Protein AF-W7TVS1-F1 (afdb_monomer_lite)

pLDDT: mean 74.64, std 21.76, range [22.86, 97.06]

Organism: NCBI:txid72520

InterPro domains:
  IPR002123 Phospholipid/glycerol acyltransferase [PF01553] (220-334)
  IPR002123 Phospholipid/glycerol acyltransferase [SM00563] (223-337)

Radius of gyration: 30.31 Å; chains: 1; bounding box: 65×102×101 Å

Secondary structure (DSSP, 8-state):
-------------------------------------------------------HHHHHHHHHHHHHHHHHHHHSS---HHHHHHHHHHHHHHHHHHHT---TTSTHHHHHHHHHHHHHHHHHTPPPP-----HHHHHHHHHHHHHHHHHHHHHHHHHHHHHHHHHHHTHHHHHHHHHHTT-S-TTHHHHHHHHHHHHHHHHHHTEEEEEES--TT---SSEEEEE----SHHHHHHHHHSSS-EEEEEEGGGGGSTTHHHHHHHTTPEEE-SS-HHHHHHHHHHHHHHHHTT-EEEE-TTSS--SSSS-PPPPSHHHHHHHHHTPEEEEEEEESHHHHS-TT-SSPPPEEEEEEEPPPB-GGGS-HHHHH-HHHHHHHHHHHHHHHHHHHHHHHHT--TT-PPTTPPPPHHHHHHHHHHHHHHHHHHHHHHHHHHHHHHHTT--HHHHHHHHHHHHHHHHHHHHHHHHS--TT-

Foldseek 3Di:
DDDDDDDDDDDDYDDDDDDDDDDDDDDDDDDDDDDDDDDDDDDDDDDPPPPPDDPPVVLVVLVVVLVVVLVVLVVDADDDLLVSCVLVLLSVVLVVVVVVDDPPPDPCVVVSVVSVVVSVVVSVPDDHDDPPDDPVVVVVQVVLQVLLVVLLVVVLQCCLVVCLVCLVPVQQVVLVVCVVVVNPASRVVLLVLLQCNLVLSCLSQQEAEDEAPADPQADWALEEEEEAAAFPSPSSCCSNPHPGQEEEEDALVLLLDFSSVSSNVSSRYQHADPPDPVRNLLSLVLLLVCSLVTHYYYYYQQNDHDQSSDRDQGDLSSLVSCLSSQHWYKYKYKFQRNVQGGPPDPGGDNFYMYMYIDDIHHLVNDDPVLSVDSVSVSVVSSVVRSVVVVVLSVVLVVPDPPDGHRNHDDDPVSVVSNVVSSVVSVVVVVVVVVVVVVVCVVVVHDPVNVVVVSVVVRVVVSVVSSCCRVVDDSPD

Structure (mmCIF, N/CA/C/O backbone):
data_AF-W7TVS1-F1
#
_entry.id   AF-W7TVS1-F1
#
loop_
_atom_site.group_PDB
_atom_site.id
_atom_site.type_symbol
_atom_site.label_atom_id
_atom_site.label_alt_id
_atom_site.label_comp_id
_atom_site.label_asym_id
_atom_site.label_entity_id
_atom_site.label_seq_id
_atom_site.pdbx_PDB_ins_code
_atom_site.Cartn_x
_atom_site.Cartn_y
_atom_site.Cartn_z
_atom_site.occupancy
_atom_site.B_iso_or_equiv
_atom_site.auth_seq_id
_atom_site.auth_comp_id
_atom_site.auth_asym_id
_atom_site.auth_atom_id
_atom_site.pdbx_PDB_model_num
ATOM 1 N N . MET A 1 1 ? -12.838 -63.038 9.984 1.00 36.62 1 MET A N 1
ATOM 2 C CA . MET A 1 1 ? -13.510 -64.252 9.475 1.00 36.62 1 MET A CA 1
ATOM 3 C C . MET A 1 1 ? -13.460 -64.218 7.962 1.00 36.62 1 MET A C 1
ATOM 5 O O . MET A 1 1 ? -13.881 -63.237 7.369 1.00 36.62 1 MET A O 1
ATOM 9 N N . ALA A 1 2 ? -12.831 -65.230 7.378 1.00 35.88 2 ALA A N 1
ATOM 10 C CA . ALA A 1 2 ? -12.591 -65.364 5.951 1.00 35.88 2 ALA A CA 1
ATOM 11 C C . ALA A 1 2 ? -13.837 -65.873 5.210 1.00 35.88 2 ALA A C 1
ATOM 13 O O . ALA A 1 2 ? -14.502 -66.776 5.714 1.00 35.88 2 ALA A O 1
ATOM 14 N N . LYS A 1 3 ? -14.065 -65.397 3.981 1.00 35.19 3 LYS A N 1
ATOM 15 C CA . LYS A 1 3 ? -14.283 -66.285 2.830 1.00 35.19 3 LYS A CA 1
ATOM 16 C C . LYS A 1 3 ? -14.069 -65.541 1.509 1.00 35.19 3 LYS A C 1
ATOM 18 O O . LYS A 1 3 ? -14.410 -64.375 1.367 1.00 35.19 3 LYS A O 1
ATOM 23 N N . LYS A 1 4 ? -13.442 -66.272 0.596 1.00 35.66 4 LYS A N 1
ATOM 24 C CA . LYS A 1 4 ? -12.937 -65.950 -0.739 1.00 35.66 4 LYS A CA 1
ATOM 25 C C . LYS A 1 4 ? -13.633 -66.922 -1.702 1.00 35.66 4 LYS A C 1
ATOM 27 O O . LYS A 1 4 ? -13.814 -68.066 -1.289 1.00 35.66 4 LYS A O 1
ATOM 32 N N . GLN A 1 5 ? -13.977 -66.479 -2.913 1.00 33.25 5 GLN A N 1
ATOM 33 C CA . GLN A 1 5 ? -13.997 -67.220 -4.199 1.00 33.25 5 GLN A CA 1
ATOM 34 C C . GLN A 1 5 ? -14.548 -66.255 -5.273 1.00 33.25 5 GLN A C 1
ATOM 36 O O . GLN A 1 5 ? -15.595 -65.658 -5.039 1.00 33.25 5 GLN A O 1
ATOM 41 N N . GLU A 1 6 ? -13.723 -65.799 -6.232 1.00 36.50 6 GLU A N 1
ATOM 42 C CA . GLU A 1 6 ? -13.447 -66.412 -7.567 1.00 36.50 6 GLU A CA 1
ATOM 43 C C . GLU A 1 6 ? -14.678 -66.352 -8.484 1.00 36.50 6 GLU A C 1
ATOM 45 O O . GLU A 1 6 ? -15.783 -66.614 -8.033 1.00 36.50 6 GLU A O 1
ATOM 50 N N . ASP A 1 7 ? -14.629 -66.091 -9.786 1.00 34.00 7 ASP A N 1
ATOM 51 C CA . ASP A 1 7 ? -13.638 -65.649 -10.774 1.00 34.00 7 ASP A CA 1
ATOM 52 C C . ASP A 1 7 ? -14.472 -65.489 -12.065 1.00 34.00 7 ASP A C 1
ATOM 54 O O . ASP A 1 7 ? -15.364 -66.306 -12.293 1.00 34.00 7 ASP A O 1
ATOM 58 N N . ALA A 1 8 ? -14.197 -64.504 -12.926 1.00 29.00 8 ALA A N 1
ATOM 59 C CA . ALA A 1 8 ? -14.494 -64.599 -14.365 1.00 29.00 8 ALA A CA 1
ATOM 60 C C . ALA A 1 8 ? -13.843 -63.442 -15.140 1.00 29.00 8 ALA A C 1
ATOM 62 O O . ALA A 1 8 ? -14.320 -62.308 -15.140 1.00 29.00 8 ALA A O 1
ATOM 63 N N . ARG A 1 9 ? -12.743 -63.769 -15.824 1.00 30.59 9 ARG A N 1
ATOM 64 C CA . ARG A 1 9 ? -12.206 -63.056 -16.990 1.00 30.59 9 ARG A CA 1
ATOM 65 C C . ARG A 1 9 ? -13.072 -63.347 -18.219 1.00 30.59 9 ARG A C 1
ATOM 67 O O . ARG A 1 9 ? -13.420 -64.505 -18.423 1.00 30.59 9 ARG A O 1
ATOM 74 N N . SER A 1 10 ? -13.235 -62.363 -19.102 1.00 29.56 10 SER A N 1
ATOM 75 C CA . SER A 1 10 ? -13.076 -62.563 -20.553 1.00 29.56 10 SER A CA 1
ATOM 76 C C . SER A 1 10 ? -13.039 -61.216 -21.278 1.00 29.56 10 SER A C 1
ATOM 78 O O . SER A 1 10 ? -14.022 -60.476 -21.276 1.00 29.56 10 SER A O 1
ATOM 80 N N . ASP A 1 11 ? -11.891 -60.940 -21.889 1.00 30.42 11 ASP A N 1
ATOM 81 C CA . ASP A 1 11 ? -11.647 -59.888 -22.872 1.00 30.42 11 ASP A CA 1
ATOM 82 C C . ASP A 1 11 ? -12.430 -60.126 -24.174 1.00 30.42 11 ASP A C 1
ATOM 84 O O . ASP A 1 11 ? -12.617 -61.270 -24.593 1.00 30.42 11 ASP A O 1
ATOM 88 N N . ALA A 1 12 ? -12.816 -59.039 -24.849 1.00 32.38 12 ALA A N 1
ATOM 89 C CA . ALA A 1 12 ? -13.139 -58.995 -26.278 1.00 32.38 12 ALA A CA 1
ATOM 90 C C . ALA A 1 12 ? -13.058 -57.532 -26.798 1.00 32.38 12 ALA A C 1
ATOM 92 O O . ALA A 1 12 ? -13.138 -56.607 -25.989 1.00 32.38 12 ALA A O 1
ATOM 93 N N . PRO A 1 13 ? -12.850 -57.308 -28.112 1.00 40.62 13 PRO A N 1
ATOM 94 C CA . PRO A 1 13 ? -11.817 -56.400 -28.630 1.00 40.62 13 PRO A CA 1
ATOM 95 C C . PRO A 1 13 ? -12.343 -55.270 -29.550 1.00 40.62 13 PRO A C 1
ATOM 97 O O . PRO A 1 13 ? -13.545 -55.174 -29.760 1.00 40.62 13 PRO A O 1
ATOM 100 N N . GLY A 1 14 ? -11.393 -54.450 -30.052 1.00 24.77 14 GLY A N 1
ATOM 101 C CA . GLY A 1 14 ? -11.225 -53.860 -31.409 1.00 24.77 14 GLY A CA 1
ATOM 102 C C . GLY A 1 14 ? -12.437 -53.472 -32.277 1.00 24.77 14 GLY A C 1
ATOM 103 O O . GLY A 1 14 ? -13.494 -54.064 -32.211 1.00 24.77 14 GLY A O 1
ATOM 104 N N . GLU A 1 15 ? -12.370 -52.572 -33.250 1.00 27.55 15 GLU A N 1
ATOM 105 C CA . GLU A 1 15 ? -11.350 -51.698 -33.830 1.00 27.55 15 GLU A CA 1
ATOM 106 C C . GLU A 1 15 ? -12.089 -50.917 -34.958 1.00 27.55 15 GLU A C 1
ATOM 108 O O . GLU A 1 15 ? -13.252 -51.200 -35.246 1.00 27.55 15 GLU A O 1
ATOM 113 N N . THR A 1 16 ? -11.385 -50.021 -35.658 1.00 27.50 16 THR A N 1
ATOM 114 C CA . THR A 1 16 ? -11.697 -49.427 -36.986 1.00 27.50 16 THR A CA 1
ATOM 115 C C . THR A 1 16 ? -12.636 -48.208 -36.994 1.00 27.50 16 THR A C 1
ATOM 117 O O . THR A 1 16 ? -13.800 -48.281 -36.629 1.00 27.50 16 THR A O 1
ATOM 120 N N . SER A 1 17 ? -12.137 -46.979 -37.177 1.00 28.50 17 SER A N 1
ATOM 121 C CA . SER A 1 17 ? -11.435 -46.356 -38.321 1.00 28.50 17 SER A CA 1
ATOM 122 C C . SER A 1 17 ? -12.382 -45.920 -39.429 1.00 28.50 17 SER A C 1
ATOM 124 O O . SER A 1 17 ? -13.002 -46.767 -40.060 1.00 28.50 17 SER A O 1
ATOM 126 N N . ASP A 1 18 ? -12.358 -44.627 -39.758 1.00 27.42 18 ASP A N 1
ATOM 127 C CA . ASP A 1 18 ? -12.597 -44.223 -41.136 1.00 27.42 18 ASP A CA 1
ATOM 128 C C . ASP A 1 18 ? -11.718 -43.028 -41.539 1.00 27.42 18 ASP A C 1
ATOM 130 O O . ASP A 1 18 ? -11.588 -42.033 -40.821 1.00 27.42 18 ASP A O 1
ATOM 134 N N . LYS A 1 19 ? -11.056 -43.199 -42.683 1.00 30.02 19 LYS A N 1
ATOM 135 C CA . LYS A 1 19 ? -10.168 -42.279 -43.403 1.00 30.02 19 LYS A CA 1
ATOM 136 C C . LYS A 1 19 ? -10.571 -42.377 -44.871 1.00 30.02 19 LYS A C 1
ATOM 138 O O . LYS A 1 19 ? -10.600 -43.480 -45.402 1.00 30.02 19 LYS A O 1
ATOM 143 N N . SER A 1 20 ? -10.739 -41.245 -45.545 1.00 28.53 20 SER A N 1
ATOM 144 C CA . SER A 1 20 ? -10.635 -41.063 -47.012 1.00 28.53 20 SER A CA 1
ATOM 145 C C . SER A 1 20 ? -11.012 -39.601 -47.328 1.00 28.53 20 SER A C 1
ATOM 147 O O . SER A 1 20 ? -11.808 -39.030 -46.595 1.00 28.53 20 SER A O 1
ATOM 149 N N . ASN A 1 21 ? -10.514 -38.848 -48.317 1.00 26.67 21 ASN A N 1
ATOM 150 C CA . ASN A 1 21 ? -9.591 -38.985 -49.458 1.00 26.67 21 ASN A CA 1
ATOM 151 C C . ASN A 1 21 ? -9.141 -37.535 -49.821 1.00 26.67 21 ASN A C 1
ATOM 153 O O . ASN A 1 21 ? -9.928 -36.608 -49.662 1.00 26.67 21 ASN A O 1
ATOM 157 N N . LEU A 1 22 ? -7.861 -37.224 -50.074 1.00 28.17 22 LEU A N 1
ATOM 158 C CA . LEU A 1 22 ? -7.157 -37.185 -51.378 1.00 28.17 22 LEU A CA 1
ATOM 159 C C . LEU A 1 22 ? -7.836 -36.372 -52.505 1.00 28.17 22 LEU A C 1
ATOM 161 O O . LEU A 1 22 ? -8.844 -36.814 -53.045 1.00 28.17 22 LEU A O 1
ATOM 165 N N . SER A 1 23 ? -7.203 -35.270 -52.951 1.00 29.52 23 SER A N 1
ATOM 166 C CA . SER A 1 23 ? -6.552 -35.208 -54.281 1.00 29.52 23 SER A CA 1
ATOM 167 C C . SER A 1 23 ? -5.795 -33.886 -54.574 1.00 29.52 23 SER A C 1
ATOM 169 O O . SER A 1 23 ? -6.028 -32.891 -53.887 1.00 29.52 23 SER A O 1
ATOM 171 N N . PRO A 1 24 ? -4.864 -33.891 -55.557 1.00 39.03 24 PRO A N 1
ATOM 172 C CA . PRO A 1 24 ? -3.785 -32.916 -55.767 1.00 39.03 24 PRO A CA 1
ATOM 173 C C . PRO A 1 24 ? -4.060 -31.951 -56.937 1.00 39.03 24 PRO A C 1
ATOM 175 O O . PRO A 1 24 ? -4.964 -32.203 -57.723 1.00 39.03 24 PRO A O 1
ATOM 178 N N . ASN A 1 25 ? -3.253 -30.891 -57.093 1.00 27.84 25 ASN A N 1
ATOM 179 C CA . ASN A 1 25 ? -2.918 -30.302 -58.403 1.00 27.84 25 ASN A CA 1
ATOM 180 C C . ASN A 1 25 ? -1.815 -29.232 -58.289 1.00 27.84 25 ASN A C 1
ATOM 182 O O . ASN A 1 25 ? -1.962 -28.236 -57.586 1.00 27.84 25 ASN A O 1
ATOM 186 N N . GLY A 1 26 ? -0.744 -29.427 -59.055 1.00 24.00 26 GLY A N 1
ATOM 187 C CA . GLY A 1 26 ? 0.089 -28.376 -59.646 1.00 24.00 26 GLY A CA 1
ATOM 188 C C . GLY A 1 26 ? 0.269 -28.709 -61.135 1.00 24.00 26 GLY A C 1
ATOM 189 O O . GLY A 1 26 ? 0.029 -29.859 -61.513 1.00 24.00 26 GLY A O 1
ATOM 190 N N . PRO A 1 27 ? 0.641 -27.738 -61.991 1.00 35.34 27 PRO A N 1
ATOM 191 C CA . PRO A 1 27 ? 1.832 -27.981 -62.820 1.00 35.34 27 PRO A CA 1
ATOM 192 C C . PRO A 1 27 ? 2.704 -26.738 -63.151 1.00 35.34 27 PRO A C 1
ATOM 194 O O . PRO A 1 27 ? 2.202 -25.633 -63.320 1.00 35.34 27 PRO A O 1
ATOM 197 N N . SER A 1 28 ? 4.020 -27.004 -63.257 1.00 24.95 28 SER A N 1
ATOM 198 C CA . SER A 1 28 ? 5.054 -26.534 -64.223 1.00 24.95 28 SER A CA 1
ATOM 199 C C . SER A 1 28 ? 5.190 -25.054 -64.651 1.00 24.95 28 SER A C 1
ATOM 201 O O . SER A 1 28 ? 4.273 -24.526 -65.265 1.00 24.95 28 SER A O 1
ATOM 203 N N . SER A 1 29 ? 6.394 -24.455 -64.516 1.00 27.81 29 SER A N 1
ATOM 204 C CA . SER A 1 29 ? 7.462 -24.367 -65.559 1.00 27.81 29 SER A CA 1
ATOM 205 C C . SER A 1 29 ? 8.490 -23.227 -65.302 1.00 27.81 29 SER A C 1
ATOM 207 O O . SER A 1 29 ? 8.097 -22.088 -65.075 1.00 27.81 29 SER A O 1
ATOM 209 N N . ASP A 1 30 ? 9.782 -23.581 -65.377 1.00 23.66 30 ASP A N 1
ATOM 210 C CA . ASP A 1 30 ? 11.070 -22.821 -65.370 1.00 23.66 30 ASP A CA 1
ATOM 211 C C . ASP A 1 30 ? 11.184 -21.632 -66.375 1.00 23.66 30 ASP A C 1
ATOM 213 O O . ASP A 1 30 ? 10.273 -21.481 -67.190 1.00 23.66 30 ASP A O 1
ATOM 217 N N . PRO A 1 31 ? 12.328 -20.902 -66.539 1.00 34.19 31 PRO A N 1
ATOM 218 C CA . PRO A 1 31 ? 13.476 -20.592 -65.655 1.00 34.19 31 PRO A CA 1
ATOM 219 C C . PRO A 1 31 ? 13.938 -19.098 -65.724 1.00 34.19 31 PRO A C 1
ATOM 221 O O . PRO A 1 31 ? 13.745 -18.409 -66.724 1.00 34.19 31 PRO A O 1
ATOM 224 N N . SER A 1 32 ? 14.709 -18.607 -64.743 1.00 24.02 32 SER A N 1
ATOM 225 C CA . SER A 1 32 ? 15.757 -17.600 -65.029 1.00 24.02 32 SER A CA 1
ATOM 226 C C . SER A 1 32 ? 16.897 -17.678 -64.014 1.00 24.02 32 SER A C 1
ATOM 228 O O . SER A 1 32 ? 16.845 -17.099 -62.928 1.00 24.02 32 SER A O 1
ATOM 230 N N . ALA A 1 33 ? 17.943 -18.402 -64.398 1.00 23.30 33 ALA A N 1
ATOM 231 C CA . ALA A 1 33 ? 19.245 -18.357 -63.762 1.00 23.30 33 ALA A CA 1
ATOM 232 C C . ALA A 1 33 ? 19.937 -17.019 -64.074 1.00 23.30 33 ALA A C 1
ATOM 234 O O . ALA A 1 33 ? 19.999 -16.592 -65.229 1.00 23.30 33 ALA A O 1
ATOM 235 N N . ARG A 1 34 ? 20.516 -16.387 -63.052 1.00 25.22 34 ARG A N 1
ATOM 236 C CA . ARG A 1 34 ? 21.688 -15.526 -63.220 1.00 25.22 34 ARG A CA 1
ATOM 237 C C . ARG A 1 34 ? 22.688 -15.866 -62.129 1.00 25.22 34 ARG A C 1
ATOM 239 O O . ARG A 1 34 ? 22.409 -15.748 -60.941 1.00 25.22 34 ARG A O 1
ATOM 246 N N . GLU A 1 35 ? 23.815 -16.367 -62.604 1.00 23.55 35 GLU A N 1
ATOM 247 C CA . GLU A 1 35 ? 25.015 -16.734 -61.876 1.00 23.55 35 GLU A CA 1
ATOM 248 C C . GLU A 1 35 ? 25.604 -15.532 -61.133 1.00 23.55 35 GLU A C 1
ATOM 250 O O . GLU A 1 35 ? 25.695 -14.445 -61.700 1.00 23.55 35 GLU A O 1
ATOM 255 N N . THR A 1 36 ? 26.115 -15.771 -59.927 1.00 24.66 36 THR A N 1
ATOM 256 C CA . THR A 1 36 ? 27.395 -15.201 -59.488 1.00 24.66 36 THR A CA 1
ATOM 257 C C . THR A 1 36 ? 28.003 -16.054 -58.370 1.00 24.66 36 THR A C 1
ATOM 259 O O . THR A 1 36 ? 27.613 -16.003 -57.209 1.00 24.66 36 THR A O 1
ATOM 262 N N . SER A 1 37 ? 28.956 -16.894 -58.783 1.00 22.86 37 SER A N 1
ATOM 263 C CA . SER A 1 37 ? 30.199 -17.253 -58.083 1.00 22.86 37 SER A CA 1
ATOM 264 C C . SER A 1 37 ? 30.209 -17.198 -56.545 1.00 22.86 37 SER A C 1
ATOM 266 O O . SER A 1 37 ? 30.518 -16.168 -55.946 1.00 22.86 37 SER A O 1
ATOM 268 N N . THR A 1 38 ? 30.028 -18.350 -55.902 1.00 23.20 38 THR A N 1
ATOM 269 C CA . THR A 1 38 ? 30.511 -18.592 -54.535 1.00 23.20 38 THR A CA 1
ATOM 270 C C . THR A 1 38 ? 31.911 -19.198 -54.611 1.00 23.20 38 THR A C 1
ATOM 272 O O . THR A 1 38 ? 32.080 -20.382 -54.889 1.00 23.20 38 THR A O 1
ATOM 275 N N . GLN A 1 39 ? 32.935 -18.369 -54.391 1.00 24.86 39 GLN A N 1
ATOM 276 C CA . GLN A 1 39 ? 34.266 -18.858 -54.042 1.00 24.86 39 GLN A CA 1
ATOM 277 C C . GLN A 1 39 ? 34.299 -19.203 -52.552 1.00 24.86 39 GLN A C 1
ATOM 279 O O . GLN A 1 39 ? 33.936 -18.410 -51.686 1.00 24.86 39 GLN A O 1
ATOM 284 N N . SER A 1 40 ? 34.737 -20.428 -52.301 1.00 23.55 40 SER A N 1
ATOM 285 C CA . SER A 1 40 ? 35.073 -21.028 -51.019 1.00 23.55 40 SER A CA 1
ATOM 286 C C . SER A 1 40 ? 36.054 -20.187 -50.201 1.00 23.55 40 SER A C 1
ATOM 288 O O . SER A 1 40 ? 37.138 -19.873 -50.689 1.00 23.55 40 SER A O 1
ATOM 290 N N . LEU A 1 41 ? 35.741 -19.956 -48.925 1.00 23.66 41 LEU A N 1
ATOM 291 C CA . LEU A 1 41 ? 36.746 -19.727 -47.889 1.00 23.66 41 LEU A CA 1
ATOM 292 C C . LEU A 1 41 ? 36.282 -20.365 -46.576 1.00 23.66 41 LEU A C 1
ATOM 294 O O . LEU A 1 41 ? 35.285 -19.982 -45.969 1.00 23.66 41 LEU A O 1
ATOM 298 N N . SER A 1 42 ? 37.022 -21.403 -46.204 1.00 23.95 42 SER A N 1
ATOM 299 C CA . SER A 1 42 ? 37.033 -22.101 -44.925 1.00 23.95 42 SER A CA 1
ATOM 300 C C . SER A 1 42 ? 37.154 -21.124 -43.755 1.00 23.95 42 SER A C 1
ATOM 302 O O . SER A 1 42 ? 38.134 -20.384 -43.676 1.00 23.95 42 SER A O 1
ATOM 304 N N . VAL A 1 43 ? 36.189 -21.146 -42.833 1.00 25.98 43 VAL A N 1
ATOM 305 C CA . VAL A 1 43 ? 36.282 -20.413 -41.565 1.00 25.98 43 VAL A CA 1
ATOM 306 C C . VAL A 1 43 ? 36.869 -21.339 -40.509 1.00 25.98 43 VAL A C 1
ATOM 308 O O . VAL A 1 43 ? 36.231 -22.296 -40.071 1.00 25.98 43 VAL A O 1
ATOM 311 N N . ASP A 1 44 ? 38.104 -21.020 -40.138 1.00 23.05 44 ASP A N 1
ATOM 312 C CA . ASP A 1 44 ? 38.826 -21.535 -38.983 1.00 23.05 44 ASP A CA 1
ATOM 313 C C . ASP A 1 44 ? 38.008 -21.374 -37.696 1.00 23.05 44 ASP A C 1
ATOM 315 O O . ASP A 1 44 ? 37.548 -20.289 -37.333 1.00 23.05 44 ASP A O 1
ATOM 319 N N . THR A 1 45 ? 37.876 -22.470 -36.957 1.00 30.27 45 THR A N 1
ATOM 320 C CA . THR A 1 45 ? 37.363 -22.491 -35.592 1.00 30.27 45 THR A CA 1
ATOM 321 C C . THR A 1 45 ? 38.431 -21.989 -34.622 1.00 30.27 45 THR A C 1
ATOM 323 O O . THR A 1 45 ? 39.236 -22.772 -34.122 1.00 30.27 45 THR A O 1
ATOM 326 N N . THR A 1 46 ? 38.399 -20.698 -34.290 1.00 24.39 46 THR A N 1
ATOM 327 C CA . THR A 1 46 ? 38.956 -20.168 -33.033 1.00 24.39 46 THR A CA 1
ATOM 328 C C . THR A 1 46 ? 37.994 -19.134 -32.429 1.00 24.39 46 THR A C 1
ATOM 330 O O . THR A 1 46 ? 37.335 -18.399 -33.165 1.00 24.39 46 THR A O 1
ATOM 333 N N . PRO A 1 47 ? 37.827 -19.090 -31.093 1.00 25.06 47 PRO A N 1
ATOM 334 C CA . PRO A 1 47 ? 36.824 -18.242 -30.461 1.00 25.06 47 PRO A CA 1
ATOM 335 C C . PRO A 1 47 ? 37.285 -16.780 -30.488 1.00 25.06 47 PRO A C 1
ATOM 337 O O . PRO A 1 47 ? 38.160 -16.384 -29.720 1.00 25.06 47 PRO A O 1
ATOM 340 N N . SER A 1 48 ? 36.681 -15.956 -31.347 1.00 24.98 48 SER A N 1
ATOM 341 C CA . SER A 1 48 ? 36.893 -14.509 -31.329 1.00 24.98 48 SER A CA 1
ATOM 342 C C . SER A 1 48 ? 36.241 -13.907 -30.082 1.00 24.98 48 SER A C 1
ATOM 344 O O . SER A 1 48 ? 35.034 -13.663 -30.012 1.00 24.98 48 SER A O 1
ATOM 346 N N . SER A 1 49 ? 37.066 -13.661 -29.071 1.00 33.66 49 SER A N 1
ATOM 347 C CA . SER A 1 49 ? 36.789 -12.754 -27.967 1.00 33.66 49 SER A CA 1
ATOM 348 C C . SER A 1 49 ? 36.612 -11.327 -28.501 1.00 33.66 49 SER A C 1
ATOM 350 O O . SER A 1 49 ? 37.574 -10.570 -28.595 1.00 33.66 49 SER A O 1
ATOM 352 N N . SER A 1 50 ? 35.391 -10.943 -28.862 1.00 30.78 50 SER A N 1
ATOM 353 C CA . SER A 1 50 ? 35.073 -9.552 -29.210 1.00 30.78 50 SER A CA 1
ATOM 354 C C . SER A 1 50 ? 33.678 -9.149 -28.736 1.00 30.78 50 SER A C 1
ATOM 356 O O . SER A 1 50 ? 32.879 -8.579 -29.470 1.00 30.78 50 SER A O 1
ATOM 358 N N . THR A 1 51 ? 33.384 -9.385 -27.459 1.00 30.80 51 THR A N 1
ATOM 359 C CA . THR A 1 51 ? 32.634 -8.378 -26.704 1.00 30.80 51 THR A CA 1
ATOM 360 C C . THR A 1 51 ? 33.632 -7.280 -26.371 1.00 3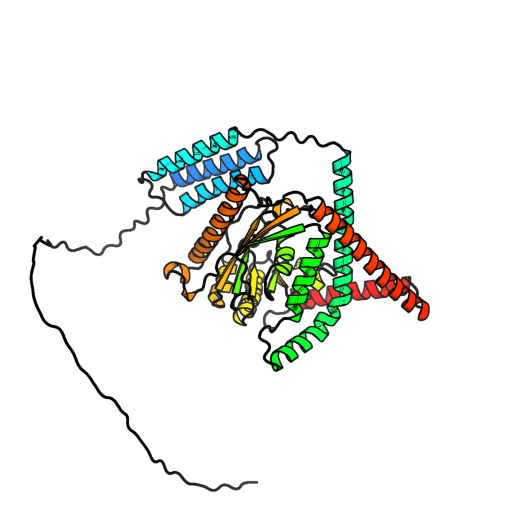0.80 51 THR A C 1
ATOM 362 O O . THR A 1 51 ? 34.361 -7.392 -25.382 1.00 30.80 51 THR A O 1
ATOM 365 N N . ALA A 1 52 ? 33.731 -6.267 -27.233 1.00 34.34 52 ALA A N 1
ATOM 366 C CA . ALA A 1 52 ? 34.472 -5.053 -26.936 1.00 34.34 52 ALA A CA 1
ATOM 367 C C . ALA A 1 52 ? 33.833 -4.410 -25.699 1.00 34.34 52 ALA A C 1
ATOM 369 O O . ALA A 1 52 ? 32.841 -3.691 -25.772 1.00 34.34 52 ALA A O 1
ATOM 370 N N . ALA A 1 53 ? 34.371 -4.740 -24.527 1.00 36.22 53 ALA A N 1
ATOM 371 C CA . ALA A 1 53 ? 34.171 -3.940 -23.342 1.00 36.22 53 ALA A CA 1
ATOM 372 C C . ALA A 1 53 ? 34.649 -2.533 -23.708 1.00 36.22 53 ALA A C 1
ATOM 374 O O . ALA A 1 53 ? 35.814 -2.373 -24.077 1.00 36.22 53 ALA A O 1
ATOM 375 N N . LEU A 1 54 ? 33.744 -1.549 -23.639 1.00 40.12 54 LEU A N 1
ATOM 376 C CA . LEU A 1 54 ? 34.068 -0.121 -23.618 1.00 40.12 54 LEU A CA 1
ATOM 377 C C . LEU A 1 54 ? 35.448 0.069 -22.993 1.00 40.12 54 LEU A C 1
ATOM 379 O O . LEU A 1 54 ? 35.679 -0.439 -21.887 1.00 40.12 54 LEU A O 1
ATOM 383 N N . SER A 1 55 ? 36.361 0.764 -23.684 1.00 42.91 55 SER A N 1
ATOM 384 C CA . SER A 1 55 ? 37.690 1.015 -23.130 1.00 42.91 55 SER A CA 1
ATOM 385 C C . SER A 1 55 ? 37.490 1.555 -21.714 1.00 42.91 55 SER A C 1
ATOM 387 O O . SER A 1 55 ? 36.770 2.533 -21.482 1.00 42.91 55 SER A O 1
ATOM 389 N N . SER A 1 56 ? 38.025 0.837 -20.724 1.00 52.41 56 SER A N 1
ATOM 390 C CA . SER A 1 56 ? 37.682 1.073 -19.316 1.00 52.41 56 SER A CA 1
ATOM 391 C C . SER A 1 56 ? 37.997 2.505 -18.851 1.00 52.41 56 SER A C 1
ATOM 393 O O . SER A 1 56 ? 37.548 2.916 -17.787 1.00 52.41 56 SER A O 1
ATOM 395 N N . SER A 1 57 ? 38.743 3.267 -19.658 1.00 46.31 57 SER A N 1
ATOM 396 C CA . SER A 1 57 ? 39.061 4.685 -19.511 1.00 46.31 57 SER A CA 1
ATOM 397 C C . SER A 1 57 ? 37.895 5.613 -19.881 1.00 46.31 57 SER A C 1
ATOM 399 O O . SER A 1 57 ? 37.529 6.461 -19.068 1.00 46.31 57 SER A O 1
ATOM 401 N N . SER A 1 58 ? 37.260 5.447 -21.049 1.00 45.72 58 SER A N 1
ATOM 402 C CA . SER A 1 58 ? 36.187 6.345 -21.514 1.00 45.72 58 SER A CA 1
ATOM 403 C C . SER A 1 58 ? 34.917 6.200 -20.676 1.00 45.72 58 SER A C 1
ATOM 405 O O . SER A 1 58 ? 34.361 7.200 -20.227 1.00 45.72 58 SER A O 1
ATOM 407 N N . ALA A 1 59 ? 34.527 4.966 -20.338 1.00 50.75 59 ALA A N 1
ATOM 408 C CA . ALA A 1 59 ? 33.403 4.710 -19.433 1.00 50.75 59 ALA A CA 1
ATOM 409 C C . ALA A 1 59 ? 33.657 5.253 -18.010 1.00 50.75 59 ALA A C 1
ATOM 411 O O . ALA A 1 59 ? 32.737 5.757 -17.365 1.00 50.75 59 ALA A O 1
ATOM 412 N N . LYS A 1 60 ? 34.909 5.214 -17.521 1.00 54.12 60 LYS A N 1
ATOM 413 C CA . LYS A 1 60 ? 35.292 5.814 -16.227 1.00 54.12 60 LYS A CA 1
ATOM 414 C C . LYS A 1 60 ? 35.273 7.341 -16.263 1.00 54.12 60 LYS A C 1
ATOM 416 O O . LYS A 1 60 ? 34.728 7.941 -15.342 1.00 54.12 60 LYS A O 1
ATOM 421 N N . LYS A 1 61 ? 35.826 7.970 -17.307 1.00 56.72 61 LYS A N 1
ATOM 422 C CA . LYS A 1 61 ? 35.780 9.434 -17.493 1.00 56.72 61 LYS A CA 1
ATOM 423 C C . LYS A 1 61 ? 34.339 9.932 -17.600 1.00 56.72 61 LYS A C 1
ATOM 425 O O . LYS A 1 61 ? 33.978 10.909 -16.952 1.00 56.72 61 LYS A O 1
ATOM 430 N N . PHE A 1 62 ? 33.506 9.215 -18.346 1.00 57.25 62 PHE A N 1
ATOM 431 C CA . PHE A 1 62 ? 32.083 9.505 -18.480 1.00 57.25 62 PHE A CA 1
ATOM 432 C C . PHE A 1 62 ? 31.321 9.344 -17.153 1.00 57.25 62 PHE A C 1
ATOM 434 O O . PHE A 1 62 ? 30.581 10.240 -16.751 1.00 57.25 62 PHE A O 1
ATOM 441 N N . SER A 1 63 ? 31.568 8.255 -16.415 1.00 55.53 63 SER A N 1
ATOM 442 C CA . SER A 1 63 ? 31.014 8.050 -15.069 1.00 55.53 63 SER A CA 1
ATOM 443 C C . SER A 1 63 ? 31.399 9.161 -14.101 1.00 55.53 63 SER A C 1
ATOM 445 O O . SER A 1 63 ? 30.555 9.598 -13.322 1.00 55.53 63 SER A O 1
ATOM 447 N N . ALA A 1 64 ? 32.654 9.611 -14.137 1.00 62.91 64 ALA A N 1
ATOM 448 C CA . ALA A 1 64 ? 33.123 10.711 -13.306 1.00 62.91 64 ALA A CA 1
ATOM 449 C C . ALA A 1 64 ? 32.398 12.018 -13.665 1.00 62.91 64 ALA A C 1
ATOM 451 O O . ALA A 1 64 ? 31.895 12.696 -12.775 1.00 62.91 64 ALA A O 1
ATOM 452 N N . ARG A 1 65 ? 32.238 12.315 -14.962 1.00 62.25 65 ARG A N 1
ATOM 453 C CA . ARG A 1 65 ? 31.578 13.538 -15.444 1.00 62.25 65 ARG A CA 1
ATOM 454 C C . ARG A 1 65 ? 30.079 13.578 -15.108 1.00 62.25 65 ARG A C 1
ATOM 456 O O . ARG A 1 65 ? 29.588 14.594 -14.629 1.00 62.25 65 ARG A O 1
ATOM 463 N N . LEU A 1 66 ? 29.354 12.464 -15.246 1.00 58.97 66 LEU A N 1
ATOM 464 C CA . LEU A 1 66 ? 27.955 12.367 -14.793 1.00 58.97 66 LEU A CA 1
ATOM 465 C C . LEU A 1 66 ? 27.815 12.467 -13.271 1.00 58.97 66 LEU A C 1
ATOM 467 O O . LEU A 1 66 ? 26.845 13.040 -12.766 1.00 58.97 66 LEU A O 1
ATOM 471 N N . GLN A 1 67 ? 28.768 11.904 -12.528 1.00 61.72 67 GLN A N 1
ATOM 472 C CA . GLN A 1 67 ? 28.789 12.014 -11.076 1.00 61.72 67 GLN A CA 1
ATOM 473 C C . GLN A 1 67 ? 29.024 13.464 -10.643 1.00 61.72 67 GLN A C 1
ATOM 475 O O . GLN A 1 67 ? 28.298 13.936 -9.768 1.00 61.72 67 GLN A O 1
ATOM 480 N N . ASP A 1 68 ? 29.920 14.184 -11.320 1.00 63.84 68 ASP A N 1
ATOM 481 C CA . ASP A 1 68 ? 30.161 15.611 -11.111 1.00 63.84 68 ASP A CA 1
ATOM 482 C C . ASP A 1 68 ? 28.909 16.440 -11.387 1.00 63.84 68 ASP A C 1
ATOM 484 O O . ASP A 1 68 ? 28.507 17.217 -10.519 1.00 63.84 68 ASP A O 1
ATOM 488 N N . ILE A 1 69 ? 28.216 16.205 -12.508 1.00 59.41 69 ILE A N 1
ATOM 489 C CA . ILE A 1 69 ? 26.939 16.867 -12.818 1.00 59.41 69 ILE A CA 1
ATOM 490 C C . ILE A 1 69 ? 25.895 16.579 -11.732 1.00 59.41 69 ILE A C 1
ATOM 492 O O . ILE A 1 69 ? 25.207 17.490 -11.269 1.00 59.41 69 ILE A O 1
ATOM 496 N N . ARG A 1 70 ? 25.811 15.335 -11.242 1.00 57.38 70 ARG A N 1
ATOM 497 C CA . ARG A 1 70 ? 24.899 14.959 -10.150 1.00 57.38 70 ARG A CA 1
ATOM 498 C C . ARG A 1 70 ? 25.198 15.740 -8.867 1.00 57.38 70 ARG A C 1
ATOM 500 O O . ARG A 1 70 ? 24.270 16.199 -8.197 1.00 57.38 70 ARG A O 1
ATOM 507 N N . THR A 1 71 ? 26.471 15.905 -8.514 1.00 61.03 71 THR A N 1
ATOM 508 C CA . THR A 1 71 ? 26.885 16.733 -7.371 1.00 61.03 71 THR A CA 1
ATOM 509 C C . THR A 1 71 ? 26.666 18.221 -7.613 1.00 61.03 71 THR A C 1
ATOM 511 O O . THR A 1 71 ? 26.219 18.911 -6.698 1.00 61.03 71 THR A O 1
ATOM 514 N N . SER A 1 72 ? 26.913 18.730 -8.816 1.00 57.25 72 SER A N 1
ATOM 515 C CA . SER A 1 72 ? 26.711 20.136 -9.167 1.00 57.25 72 SER A CA 1
ATOM 516 C C . SER A 1 72 ? 25.230 20.513 -9.151 1.00 57.25 72 SER A C 1
ATOM 518 O O . SER A 1 72 ? 24.865 21.463 -8.465 1.00 57.25 72 SER A O 1
ATOM 520 N N . ALA A 1 73 ? 24.345 19.702 -9.739 1.00 53.53 73 ALA A N 1
ATOM 521 C CA . ALA A 1 73 ? 22.889 19.874 -9.677 1.00 53.53 73 ALA A CA 1
ATOM 522 C C . ALA A 1 73 ? 22.338 19.858 -8.237 1.00 53.53 73 ALA A C 1
ATOM 524 O O . ALA A 1 73 ? 21.314 20.476 -7.941 1.00 53.53 73 ALA A O 1
ATOM 525 N N . SER A 1 74 ? 23.020 19.172 -7.311 1.00 53.72 74 SER A N 1
ATOM 526 C CA . SER A 1 74 ? 22.663 19.208 -5.888 1.00 53.72 74 SER A CA 1
ATOM 527 C C . SER A 1 74 ? 23.024 20.533 -5.196 1.00 53.72 74 SER A C 1
ATOM 529 O O . SER A 1 74 ? 22.406 20.861 -4.182 1.00 53.72 74 SER A O 1
ATOM 531 N N . LYS A 1 75 ? 23.983 21.287 -5.758 1.00 52.12 75 LYS A N 1
ATOM 532 C CA . LYS A 1 75 ? 24.495 22.580 -5.271 1.00 52.12 75 LYS A CA 1
ATOM 533 C C . LYS A 1 75 ? 23.863 23.797 -5.964 1.00 52.12 75 LYS A C 1
ATOM 535 O O . LYS A 1 75 ? 23.942 24.892 -5.411 1.00 52.12 75 LYS A O 1
ATOM 540 N N . VAL A 1 76 ? 23.246 23.633 -7.140 1.00 50.94 76 VAL A N 1
ATOM 541 C CA . VAL A 1 76 ? 22.500 24.709 -7.823 1.00 50.94 76 VAL A CA 1
ATOM 542 C C . VAL A 1 76 ? 21.326 25.174 -6.940 1.00 50.94 76 VAL A C 1
ATOM 544 O O . VAL A 1 76 ? 20.731 24.366 -6.222 1.00 50.94 76 VAL A O 1
ATOM 547 N N . GLN A 1 77 ? 21.061 26.490 -6.983 1.00 53.44 77 GLN A N 1
ATOM 548 C CA . GLN A 1 77 ? 20.015 27.300 -6.318 1.00 53.44 77 GLN A CA 1
ATOM 549 C C . GLN A 1 77 ? 18.650 26.591 -6.118 1.00 53.44 77 GLN A C 1
ATOM 551 O O . GLN A 1 77 ? 18.428 25.565 -6.749 1.00 53.44 77 GLN A O 1
ATOM 556 N N . PRO A 1 78 ? 17.700 27.063 -5.269 1.00 54.94 78 PRO A N 1
ATOM 557 C CA . PRO A 1 78 ? 16.524 26.265 -4.888 1.00 54.94 78 PRO A CA 1
ATOM 558 C C . PRO A 1 78 ? 15.613 25.911 -6.079 1.00 54.94 78 PRO A C 1
ATOM 560 O O . PRO A 1 78 ? 14.654 26.608 -6.401 1.00 54.94 78 PRO A O 1
ATOM 563 N N . LEU A 1 79 ? 15.914 24.776 -6.709 1.00 53.25 79 LEU A N 1
ATOM 564 C CA . LEU A 1 79 ? 15.094 24.087 -7.692 1.00 53.25 79 LEU A CA 1
ATOM 565 C C . LEU A 1 79 ? 14.000 23.306 -6.964 1.00 53.25 79 LEU A C 1
ATOM 567 O O . LEU A 1 79 ? 14.229 22.740 -5.886 1.00 53.25 79 LEU A O 1
ATOM 571 N N . THR A 1 80 ? 12.827 23.204 -7.583 1.00 56.50 80 THR A N 1
ATOM 572 C CA . THR A 1 80 ? 11.776 22.300 -7.103 1.00 56.50 80 THR A CA 1
ATOM 573 C C . THR A 1 80 ? 12.234 20.840 -7.201 1.00 56.50 80 THR A C 1
ATOM 575 O O . THR A 1 80 ? 13.064 20.478 -8.037 1.00 56.50 80 THR A O 1
ATOM 578 N N . ASN A 1 81 ? 11.675 19.954 -6.370 1.00 56.72 81 ASN A N 1
ATOM 579 C CA . ASN A 1 81 ? 11.979 18.518 -6.452 1.00 56.72 81 ASN A CA 1
ATOM 580 C C . ASN A 1 81 ? 11.621 17.927 -7.830 1.00 56.72 81 ASN A C 1
ATOM 582 O O . ASN A 1 81 ? 12.308 17.019 -8.294 1.00 56.72 81 ASN A O 1
ATOM 586 N N . ALA A 1 82 ? 10.593 18.467 -8.497 1.00 56.22 82 ALA A N 1
ATOM 587 C CA . ALA A 1 82 ? 10.194 18.078 -9.850 1.00 56.22 82 ALA A CA 1
ATOM 588 C C . ALA A 1 82 ? 11.253 18.425 -10.897 1.00 56.22 82 ALA A C 1
ATOM 590 O O . ALA A 1 82 ? 11.666 17.547 -11.649 1.00 56.22 82 ALA A O 1
ATOM 591 N N . GLN A 1 83 ? 11.759 19.659 -10.867 1.00 59.34 83 GLN A N 1
ATOM 592 C CA . GLN A 1 83 ? 12.881 20.089 -11.698 1.00 59.34 83 GLN A CA 1
ATOM 593 C C . GLN A 1 83 ? 14.097 19.188 -11.467 1.00 59.34 83 GLN A C 1
ATOM 595 O O . GLN A 1 83 ? 14.571 18.555 -12.403 1.00 59.34 83 GLN A O 1
ATOM 600 N N . LYS A 1 84 ? 14.528 19.012 -10.208 1.00 57.75 84 LYS A N 1
ATOM 601 C CA . LYS A 1 84 ? 15.656 18.128 -9.859 1.00 57.75 84 LYS A CA 1
ATOM 602 C C . LYS A 1 84 ? 15.495 16.719 -10.433 1.00 57.75 84 LYS A C 1
ATOM 604 O O . LYS A 1 84 ? 16.455 16.167 -10.960 1.00 57.75 84 LYS A O 1
ATOM 609 N N . ARG A 1 85 ? 14.299 16.128 -10.354 1.00 60.84 85 ARG A N 1
ATOM 610 C CA . ARG A 1 85 ? 14.038 14.804 -10.934 1.00 60.84 85 ARG A CA 1
ATOM 611 C C . ARG A 1 85 ? 14.148 14.795 -12.447 1.00 60.84 85 ARG A C 1
ATOM 613 O O . ARG A 1 85 ? 14.795 13.882 -12.932 1.00 60.84 85 ARG A O 1
ATOM 620 N N . GLY A 1 86 ? 13.586 15.776 -13.154 1.00 61.47 86 GLY A N 1
ATOM 621 C CA . GLY A 1 86 ? 13.751 15.892 -14.607 1.00 61.47 86 GLY A CA 1
ATOM 622 C C . GLY A 1 86 ? 15.228 15.903 -15.014 1.00 61.47 86 GLY A C 1
ATOM 623 O O . GLY A 1 86 ? 15.620 15.173 -15.921 1.00 61.47 86 GLY A O 1
ATOM 624 N N . PHE A 1 87 ? 16.070 16.622 -14.260 1.00 62.78 87 PHE A N 1
ATOM 625 C CA . PHE A 1 87 ? 17.517 16.636 -14.504 1.00 62.78 87 PHE A CA 1
ATOM 626 C C . PHE A 1 87 ? 18.164 15.276 -14.288 1.00 62.78 87 PHE A C 1
ATOM 628 O O . PHE A 1 87 ? 18.787 14.719 -15.186 1.00 62.78 87 PHE A O 1
ATOM 635 N N . TYR A 1 88 ? 17.994 14.700 -13.102 1.00 61.03 88 TYR A N 1
ATOM 636 C CA . TYR A 1 88 ? 18.590 13.400 -12.819 1.00 61.03 88 TYR A CA 1
ATOM 637 C C . TYR A 1 88 ? 18.028 12.275 -13.699 1.00 61.03 88 TYR A C 1
ATOM 639 O O . TYR A 1 88 ? 18.712 11.281 -13.912 1.00 61.03 88 TYR A O 1
ATOM 647 N N . PHE A 1 89 ? 16.796 12.421 -14.187 1.00 61.47 89 PHE A N 1
ATOM 648 C CA . PHE A 1 89 ? 16.160 11.494 -15.114 1.00 61.47 89 PHE A CA 1
ATOM 649 C C . PHE A 1 89 ? 16.902 11.464 -16.454 1.00 61.47 89 PHE A C 1
ATOM 651 O O . PHE A 1 89 ? 17.358 10.399 -16.859 1.00 61.47 89 PHE A O 1
ATOM 658 N N . LYS A 1 90 ? 17.130 12.633 -17.072 1.00 63.25 90 LYS A N 1
ATOM 659 C CA . LYS A 1 90 ? 17.949 12.758 -18.293 1.00 63.25 90 LYS A CA 1
ATOM 660 C C . LYS A 1 90 ? 19.378 12.236 -18.082 1.00 63.25 90 LYS A C 1
ATOM 662 O O . LYS A 1 90 ? 19.906 11.518 -18.924 1.00 63.25 90 LYS A O 1
ATOM 667 N N . ALA A 1 91 ? 19.987 12.513 -16.928 1.00 63.53 91 ALA A N 1
ATOM 668 C CA . ALA A 1 91 ? 21.318 11.994 -16.599 1.00 63.53 91 ALA A CA 1
ATOM 669 C C . ALA A 1 91 ? 21.361 10.451 -16.502 1.00 63.53 91 ALA A C 1
ATOM 671 O O . ALA A 1 91 ? 22.318 9.827 -16.955 1.00 63.53 91 ALA A O 1
ATOM 672 N N . GLU A 1 92 ? 20.328 9.821 -15.933 1.00 61.62 92 GLU A N 1
ATOM 673 C CA . GLU A 1 92 ? 20.234 8.357 -15.849 1.00 61.62 92 GLU A CA 1
ATOM 674 C C . GLU A 1 92 ? 19.951 7.721 -17.224 1.00 61.62 92 GLU A C 1
ATOM 676 O O . GLU A 1 92 ? 20.464 6.636 -17.485 1.00 61.62 92 GLU A O 1
ATOM 681 N N . MET A 1 93 ? 19.222 8.394 -18.129 1.00 62.72 93 MET A N 1
ATOM 682 C CA . MET A 1 93 ? 19.078 7.947 -19.528 1.00 62.72 93 MET A CA 1
ATOM 683 C C . MET A 1 93 ? 20.427 7.836 -20.221 1.00 62.72 93 MET A C 1
ATOM 685 O O . MET A 1 93 ? 20.738 6.801 -20.806 1.00 62.72 93 MET A O 1
ATOM 689 N N . LEU A 1 94 ? 21.233 8.893 -20.116 1.00 62.31 94 LEU A N 1
ATOM 690 C CA . LEU A 1 94 ? 22.569 8.941 -20.702 1.00 62.31 94 LEU A CA 1
ATOM 691 C C . LEU A 1 94 ? 23.461 7.852 -20.096 1.00 62.31 94 LEU A C 1
ATOM 693 O O . LEU A 1 94 ? 24.187 7.166 -20.810 1.00 62.31 94 LEU A O 1
ATOM 697 N N . TRP A 1 95 ? 23.358 7.630 -18.784 1.00 61.62 95 TRP A N 1
ATOM 698 C CA . TRP A 1 95 ? 24.064 6.543 -18.112 1.00 61.62 95 TRP A CA 1
ATOM 699 C C . TRP A 1 95 ? 23.643 5.158 -18.615 1.00 61.62 95 TRP A C 1
ATOM 701 O O . TRP A 1 95 ? 24.491 4.290 -18.829 1.00 61.62 95 TRP A O 1
ATOM 711 N N . GLN A 1 96 ? 22.343 4.939 -18.807 1.00 57.53 96 GLN A N 1
ATOM 712 C CA . GLN A 1 96 ? 21.815 3.653 -19.239 1.00 57.53 96 GLN A CA 1
ATOM 713 C C . GLN A 1 96 ? 22.134 3.363 -20.711 1.00 57.53 96 GLN A C 1
ATOM 715 O O . GLN A 1 96 ? 22.555 2.250 -21.010 1.00 57.53 96 GLN A O 1
ATOM 720 N N . ALA A 1 97 ? 22.060 4.368 -21.588 1.00 60.34 97 ALA A N 1
ATOM 721 C CA . ALA A 1 97 ? 22.518 4.266 -22.975 1.00 60.34 97 ALA A CA 1
ATOM 722 C C . ALA A 1 97 ? 23.991 3.825 -23.063 1.00 60.34 97 ALA A C 1
ATOM 724 O O . ALA A 1 97 ? 24.346 2.984 -23.883 1.00 60.34 97 ALA A O 1
ATOM 725 N N . VAL A 1 98 ? 24.842 4.314 -22.154 1.00 59.53 98 VAL A N 1
ATOM 726 C CA . VAL A 1 98 ? 26.248 3.889 -22.083 1.00 59.53 98 VAL A CA 1
ATOM 727 C C . VAL A 1 98 ? 26.414 2.471 -21.539 1.00 59.53 98 VAL A C 1
ATOM 729 O O . VAL A 1 98 ? 27.281 1.739 -22.012 1.00 59.53 98 VAL A O 1
ATOM 732 N N . GLN A 1 99 ? 25.603 2.049 -20.566 1.00 54.12 99 GLN A N 1
ATOM 733 C CA . GLN A 1 99 ? 25.659 0.674 -20.054 1.00 54.12 99 GLN A CA 1
ATOM 734 C C . GLN A 1 99 ? 25.184 -0.370 -21.066 1.00 54.12 99 GLN A C 1
ATOM 736 O O . GLN A 1 99 ? 25.691 -1.492 -21.044 1.00 54.12 99 GLN A O 1
ATOM 741 N N . ASP A 1 100 ? 24.231 -0.009 -21.925 1.00 55.38 100 ASP A N 1
ATOM 742 C CA . ASP A 1 100 ? 23.661 -0.904 -22.934 1.00 55.38 100 ASP A CA 1
ATOM 743 C C . ASP A 1 100 ? 24.590 -1.096 -24.157 1.00 55.38 100 ASP A C 1
ATOM 745 O O . ASP A 1 100 ? 24.346 -1.986 -24.967 1.00 55.38 100 ASP A O 1
ATOM 749 N N . GLY A 1 101 ? 25.717 -0.369 -24.218 1.00 50.53 101 GLY A N 1
ATOM 750 C CA . GLY A 1 101 ? 26.835 -0.626 -25.128 1.00 50.53 101 GLY A CA 1
ATOM 751 C C . GLY A 1 101 ? 26.606 -0.116 -26.549 1.00 50.53 101 GLY A C 1
ATOM 752 O O . GLY A 1 101 ? 26.234 -0.885 -27.428 1.00 50.53 101 GLY A O 1
ATOM 753 N N . LEU A 1 102 ? 26.911 1.161 -26.787 1.00 50.09 102 LEU A N 1
ATOM 754 C CA . LEU A 1 102 ? 27.170 1.668 -28.137 1.00 50.09 102 LEU A CA 1
ATOM 755 C C . LEU A 1 102 ? 28.641 1.391 -28.510 1.00 50.09 102 LEU A C 1
ATOM 757 O O . LEU A 1 102 ? 29.514 1.553 -27.644 1.00 50.09 102 LEU A O 1
ATOM 761 N N . PRO A 1 103 ? 28.943 0.952 -29.747 1.00 42.94 103 PRO A N 1
ATOM 762 C CA . PRO A 1 103 ? 30.318 0.787 -30.207 1.00 42.94 103 PRO A CA 1
ATOM 763 C C . PRO A 1 103 ? 31.072 2.117 -30.088 1.00 42.94 103 PRO A C 1
ATOM 765 O O . PRO A 1 103 ? 30.553 3.170 -30.443 1.00 42.94 103 PRO A O 1
ATOM 768 N N . ALA A 1 104 ? 32.304 2.078 -29.577 1.00 45.00 104 ALA A N 1
ATOM 769 C CA . ALA A 1 104 ? 33.114 3.277 -29.335 1.00 45.00 104 ALA A CA 1
ATOM 770 C C . ALA A 1 104 ? 33.514 4.032 -30.622 1.00 45.00 104 ALA A C 1
ATOM 772 O O . ALA A 1 104 ? 33.974 5.167 -30.524 1.00 45.00 104 ALA A O 1
ATOM 773 N N . ASP A 1 105 ? 33.300 3.411 -31.785 1.00 46.03 105 ASP A N 1
ATOM 774 C CA . ASP A 1 105 ? 33.620 3.934 -33.116 1.00 46.03 105 ASP A CA 1
ATOM 775 C C . ASP A 1 105 ? 32.352 4.244 -33.952 1.00 46.03 105 ASP A C 1
ATOM 777 O O . ASP A 1 105 ? 32.441 4.468 -35.157 1.00 46.03 105 ASP A O 1
ATOM 781 N N . ASP A 1 106 ? 31.165 4.230 -33.331 1.00 47.66 106 ASP A N 1
ATOM 782 C CA . ASP A 1 106 ? 29.878 4.537 -33.976 1.00 47.66 106 ASP A CA 1
ATOM 783 C C . ASP A 1 106 ? 29.627 6.067 -33.971 1.00 47.66 106 ASP A C 1
ATOM 785 O O . ASP A 1 106 ? 29.887 6.711 -32.945 1.00 47.66 106 ASP A O 1
ATOM 789 N N . PRO A 1 107 ? 29.074 6.682 -35.039 1.00 48.88 107 PRO A N 1
ATOM 790 C CA . PRO A 1 107 ? 28.731 8.113 -35.088 1.00 48.88 107 PRO A CA 1
ATOM 791 C C . PRO A 1 107 ? 27.777 8.591 -33.974 1.00 48.88 107 PRO A C 1
ATOM 793 O O . PRO A 1 107 ? 27.604 9.793 -33.773 1.00 48.88 107 PRO A O 1
ATOM 796 N N . ASP A 1 108 ? 27.179 7.665 -33.220 1.00 54.88 108 ASP A N 1
ATOM 797 C CA . ASP A 1 108 ? 26.330 7.933 -32.058 1.00 54.88 108 ASP A CA 1
ATOM 798 C C . ASP A 1 108 ? 27.102 8.386 -30.797 1.00 54.88 108 ASP A C 1
ATOM 800 O O . ASP A 1 108 ? 26.490 8.928 -29.871 1.00 54.88 108 ASP A O 1
ATOM 804 N N . HIS A 1 109 ? 28.435 8.233 -30.729 1.00 55.81 109 HIS A N 1
ATOM 805 C CA . HIS A 1 109 ? 29.211 8.696 -29.566 1.00 55.81 109 HIS A CA 1
ATOM 806 C C . HIS A 1 109 ? 29.240 10.230 -29.448 1.00 55.81 109 HIS A C 1
ATOM 808 O O . HIS A 1 109 ? 29.024 10.774 -28.361 1.00 55.81 109 HIS A O 1
ATOM 814 N N . ASP A 1 110 ? 29.429 10.929 -30.570 1.00 59.16 110 ASP A N 1
ATOM 815 C CA . ASP A 1 110 ? 29.403 12.395 -30.629 1.00 59.16 110 ASP A CA 1
ATOM 816 C C . ASP A 1 110 ? 27.989 12.949 -30.396 1.00 59.16 110 ASP A C 1
ATOM 818 O O . ASP A 1 110 ? 27.825 13.981 -29.745 1.00 59.16 110 ASP A O 1
ATOM 822 N N . SER A 1 111 ? 26.954 12.223 -30.835 1.00 60.69 111 SER A N 1
ATOM 823 C CA . SER A 1 111 ? 25.547 12.526 -30.534 1.00 60.69 111 SER A CA 1
ATOM 824 C C . SER A 1 111 ? 25.266 12.472 -29.026 1.00 60.69 111 SER A C 1
ATOM 826 O O . SER A 1 111 ? 24.608 13.354 -28.468 1.00 60.69 111 SER A O 1
ATOM 828 N N . LEU A 1 112 ? 25.839 11.485 -28.327 1.00 59.56 112 LEU A N 1
ATOM 829 C CA . LEU A 1 112 ? 25.727 11.366 -26.874 1.00 59.56 112 LEU A CA 1
ATOM 830 C C . LEU A 1 112 ? 26.483 12.494 -26.146 1.00 59.56 112 LEU A C 1
ATOM 832 O O . LEU A 1 112 ? 25.967 13.044 -25.173 1.00 59.56 112 LEU A O 1
ATOM 836 N N . LEU A 1 113 ? 27.682 12.860 -26.617 1.00 62.34 113 LEU A N 1
ATOM 837 C CA . LEU A 1 113 ? 28.452 14.000 -26.097 1.00 62.34 113 LEU A CA 1
ATOM 838 C C . LEU A 1 113 ? 27.707 15.325 -26.288 1.00 62.34 113 LEU A C 1
ATOM 840 O O . LEU A 1 113 ? 27.559 16.081 -25.328 1.00 62.34 113 LEU A O 1
ATOM 844 N N . ALA A 1 114 ? 27.125 15.545 -27.465 1.00 65.31 114 ALA A N 1
ATOM 845 C CA . ALA A 1 114 ? 26.265 16.692 -27.732 1.00 65.31 114 ALA A CA 1
ATOM 846 C C . ALA A 1 114 ? 25.010 16.702 -26.839 1.00 65.31 114 ALA A C 1
ATOM 848 O O . ALA A 1 114 ? 24.607 17.760 -26.351 1.00 65.31 114 ALA A O 1
ATOM 849 N N . ALA A 1 115 ? 24.413 15.538 -26.561 1.00 62.59 115 ALA A N 1
ATOM 850 C CA . ALA A 1 115 ? 23.285 15.424 -25.637 1.00 62.59 115 ALA A CA 1
ATOM 851 C C . ALA A 1 115 ? 23.673 15.780 -24.188 1.00 62.59 115 ALA A C 1
ATOM 853 O O . ALA A 1 115 ? 22.878 16.388 -23.470 1.00 62.59 115 ALA A O 1
ATOM 854 N N . ILE A 1 116 ? 24.896 15.450 -23.758 1.00 61.97 116 ILE A N 1
ATOM 855 C CA . ILE A 1 116 ? 25.429 15.816 -22.435 1.00 61.97 116 ILE A CA 1
ATOM 856 C C . ILE A 1 116 ? 25.691 17.319 -22.346 1.00 61.97 116 ILE A C 1
ATOM 858 O O . ILE A 1 116 ? 25.294 17.943 -21.364 1.00 61.97 116 ILE A O 1
ATOM 862 N N . ASP A 1 117 ? 26.319 17.911 -23.360 1.00 65.50 117 ASP A N 1
ATOM 863 C CA . ASP A 1 117 ? 26.620 19.345 -23.368 1.00 65.50 117 ASP A CA 1
ATOM 864 C C . ASP A 1 117 ? 25.325 20.181 -23.467 1.00 65.50 117 ASP A C 1
ATOM 866 O O . ASP A 1 117 ? 25.163 21.188 -22.772 1.00 65.50 117 ASP A O 1
ATOM 870 N N . SER A 1 118 ? 24.342 19.718 -24.251 1.00 66.88 118 SER A N 1
ATOM 871 C CA . SER A 1 118 ? 22.986 20.287 -24.284 1.00 66.88 118 SER A CA 1
ATOM 872 C C . SER A 1 118 ? 22.307 20.210 -22.912 1.00 66.88 118 SER A C 1
ATOM 874 O O . SER A 1 118 ? 21.725 21.194 -22.447 1.00 66.88 118 SER A O 1
ATOM 876 N N . PHE A 1 119 ? 22.436 19.072 -22.226 1.00 62.12 119 PHE A N 1
ATOM 877 C CA . PHE A 1 119 ? 21.913 18.879 -20.877 1.00 62.12 119 PHE A CA 1
ATOM 878 C C . PHE A 1 119 ? 22.573 19.808 -19.844 1.00 62.12 119 PHE A C 1
ATOM 880 O O . PHE A 1 119 ? 21.887 20.371 -18.987 1.00 62.12 119 PHE A O 1
ATOM 887 N N . GLU A 1 120 ? 23.890 20.003 -19.927 1.00 61.88 120 GLU A N 1
ATOM 888 C CA . GLU A 1 120 ? 24.643 20.911 -19.056 1.00 61.88 120 GLU A CA 1
ATOM 889 C C . GLU A 1 120 ? 24.220 22.375 -19.272 1.00 61.88 120 GLU A C 1
ATOM 891 O O . GLU A 1 120 ? 23.991 23.107 -18.305 1.00 61.88 120 GLU A O 1
ATOM 896 N N . SER A 1 121 ? 24.001 22.777 -20.526 1.00 64.69 121 SER A N 1
ATOM 897 C CA . SER A 1 121 ? 23.473 24.101 -20.880 1.00 64.69 121 SER A CA 1
ATOM 898 C C . SER A 1 121 ? 22.053 24.333 -20.341 1.00 64.69 121 SER A C 1
ATOM 900 O O . SER A 1 121 ? 21.777 25.362 -19.719 1.00 64.69 121 SER A O 1
ATOM 902 N N . GLU A 1 122 ? 21.160 23.346 -20.483 1.00 65.00 122 GLU A N 1
ATOM 903 C CA . GLU A 1 122 ? 19.798 23.400 -19.938 1.00 65.00 122 GLU A CA 1
ATOM 904 C C . GLU A 1 122 ? 19.818 23.528 -18.406 1.00 65.00 122 GLU A C 1
ATOM 906 O O . GLU A 1 122 ? 19.089 24.347 -17.844 1.00 65.00 122 GLU A O 1
ATOM 911 N N . MET A 1 123 ? 20.702 22.790 -17.724 1.00 58.47 123 MET A N 1
ATOM 912 C CA . MET A 1 123 ? 20.875 22.869 -16.271 1.00 58.47 123 MET A CA 1
ATOM 913 C C . MET A 1 123 ? 21.312 24.269 -15.812 1.00 58.47 123 MET A C 1
ATOM 915 O O . MET A 1 123 ? 20.795 24.782 -14.817 1.00 58.47 123 MET A O 1
ATOM 919 N N . LEU A 1 124 ? 22.252 24.891 -16.527 1.00 60.59 124 LEU A N 1
ATOM 920 C CA . LEU A 1 124 ? 22.755 26.232 -16.216 1.00 60.59 124 LEU A CA 1
ATOM 921 C C . LEU A 1 124 ? 21.727 27.336 -16.511 1.00 60.59 124 LEU A C 1
ATOM 923 O O . LEU A 1 124 ? 21.791 28.403 -15.905 1.00 60.59 124 LEU A O 1
ATOM 927 N N . SER A 1 125 ? 20.756 27.074 -17.392 1.00 60.81 125 SER A N 1
ATOM 928 C CA . SER A 1 125 ? 19.706 28.028 -17.781 1.00 60.81 125 SER A CA 1
ATOM 929 C C . SER A 1 125 ? 18.535 28.143 -16.790 1.00 60.81 125 SER A C 1
ATOM 931 O O . SER A 1 125 ? 17.664 29.005 -16.940 1.00 60.81 125 SER A O 1
ATOM 933 N N . LEU A 1 126 ? 18.476 27.284 -15.768 1.00 57.12 126 LEU A N 1
ATOM 934 C CA . LEU A 1 126 ? 17.352 27.260 -14.836 1.00 57.12 126 LEU A CA 1
ATOM 935 C C . LEU A 1 126 ? 17.363 28.453 -13.892 1.00 57.12 126 LEU A C 1
ATOM 937 O O . LEU A 1 126 ? 18.237 28.598 -13.036 1.00 57.12 126 LEU A O 1
ATOM 941 N N . ASN A 1 127 ? 16.298 29.242 -13.961 1.00 48.84 127 ASN A N 1
ATOM 942 C CA . ASN A 1 127 ? 16.097 30.328 -13.021 1.00 48.84 127 ASN A CA 1
ATOM 943 C C . ASN A 1 127 ? 15.668 29.807 -11.635 1.00 48.84 127 ASN A C 1
ATOM 945 O O . ASN A 1 127 ? 14.792 28.938 -11.536 1.00 48.84 127 ASN A O 1
ATOM 949 N N . PRO A 1 128 ? 16.228 30.357 -10.543 1.00 49.53 128 PRO A N 1
ATOM 950 C CA . PRO A 1 128 ? 15.796 30.044 -9.186 1.00 49.53 128 PRO A CA 1
ATOM 951 C C . PRO A 1 128 ? 14.336 30.425 -8.952 1.00 49.53 128 PRO A C 1
ATOM 953 O O . PRO A 1 128 ? 13.887 31.518 -9.305 1.00 49.53 128 PRO A O 1
ATOM 956 N N . VAL A 1 129 ? 13.592 29.555 -8.267 1.00 47.19 129 VAL A N 1
ATOM 957 C CA . VAL A 1 129 ? 12.227 29.877 -7.845 1.00 47.19 129 VAL A CA 1
ATOM 958 C C . VAL A 1 129 ? 12.289 30.796 -6.624 1.00 47.19 129 VAL A C 1
ATOM 960 O O . VAL A 1 129 ? 12.762 30.403 -5.555 1.00 47.19 129 VAL A O 1
ATOM 963 N N . ARG A 1 130 ? 11.759 32.020 -6.747 1.00 41.38 130 ARG A N 1
ATOM 964 C CA . ARG A 1 130 ? 11.475 32.872 -5.582 1.00 41.38 130 ARG A CA 1
ATOM 965 C C . ARG A 1 130 ? 10.330 32.246 -4.788 1.00 41.38 130 ARG A C 1
ATOM 967 O O . ARG A 1 130 ? 9.162 32.422 -5.120 1.00 41.38 130 ARG A O 1
ATOM 974 N N . LEU A 1 131 ? 10.659 31.529 -3.716 1.00 47.28 131 LEU A N 1
ATOM 975 C CA . LEU A 1 131 ? 9.693 31.065 -2.716 1.00 47.28 131 LEU A CA 1
ATOM 976 C C . LEU A 1 131 ? 9.216 32.254 -1.869 1.00 47.28 131 LEU A C 1
ATOM 978 O O . LEU A 1 131 ? 9.558 32.383 -0.693 1.00 47.28 131 LEU A O 1
ATOM 982 N N . ALA A 1 132 ? 8.417 33.140 -2.464 1.00 45.22 132 ALA A N 1
ATOM 983 C CA . ALA A 1 132 ? 7.634 34.094 -1.697 1.00 45.22 132 ALA A CA 1
ATOM 984 C C . ALA A 1 132 ? 6.644 33.284 -0.856 1.00 45.22 132 ALA A C 1
ATOM 986 O O . ALA A 1 132 ? 5.674 32.731 -1.364 1.00 45.22 132 ALA A O 1
ATOM 987 N N . SER A 1 133 ? 6.920 33.141 0.434 1.00 53.38 133 SER A N 1
ATOM 988 C CA . SER A 1 133 ? 5.989 32.484 1.341 1.00 53.38 133 SER A CA 1
ATOM 989 C C . SER A 1 133 ? 5.724 33.418 2.501 1.00 53.38 133 SER A C 1
ATOM 991 O O . SER A 1 133 ? 6.548 33.592 3.397 1.00 53.38 133 SER A O 1
ATOM 993 N N . SER A 1 134 ? 4.549 34.037 2.490 1.00 61.97 134 SER A N 1
ATOM 994 C CA . SER A 1 134 ? 4.000 34.663 3.683 1.00 61.97 134 SER A CA 1
ATOM 995 C C . SER A 1 134 ? 3.925 33.620 4.814 1.00 61.97 134 SER A C 1
ATOM 997 O O . SER A 1 134 ? 3.858 32.406 4.591 1.00 61.97 134 SER A O 1
ATOM 999 N N . PHE A 1 135 ? 4.042 34.077 6.057 1.00 70.38 135 PHE A N 1
ATOM 1000 C CA . PHE A 1 135 ? 4.077 33.218 7.246 1.00 70.38 135 PHE A CA 1
ATOM 1001 C C . PHE A 1 135 ? 2.749 32.469 7.468 1.00 70.38 135 PHE A C 1
ATOM 1003 O O . PHE A 1 135 ? 2.743 31.288 7.817 1.00 70.38 135 PHE A O 1
ATOM 1010 N N . LEU A 1 136 ? 1.624 33.133 7.182 1.00 69.12 136 LEU A N 1
ATOM 1011 C CA . LEU A 1 136 ? 0.277 32.643 7.483 1.00 69.12 136 LEU A CA 1
ATOM 1012 C C . LEU A 1 136 ? -0.125 31.373 6.692 1.00 69.12 136 LEU A C 1
ATOM 1014 O O . LEU A 1 136 ? -0.546 30.405 7.329 1.00 69.12 136 LEU A O 1
ATOM 1018 N N . PRO A 1 137 ? 0.079 31.273 5.359 1.00 76.62 137 PRO A N 1
ATOM 1019 C CA . PRO A 1 137 ? -0.205 30.039 4.616 1.00 76.62 137 PRO A CA 1
ATOM 1020 C C . PRO A 1 137 ? 0.581 28.820 5.112 1.00 76.62 137 PRO A C 1
ATOM 1022 O O . PRO A 1 137 ? 0.066 27.704 5.094 1.00 76.62 137 PRO A O 1
ATOM 1025 N N . ARG A 1 138 ? 1.813 29.020 5.602 1.00 74.50 138 ARG A N 1
ATOM 1026 C CA . ARG A 1 138 ? 2.650 27.927 6.119 1.00 74.50 138 ARG A CA 1
ATOM 1027 C C . ARG A 1 138 ? 2.097 27.344 7.416 1.00 74.50 138 ARG A C 1
ATOM 1029 O O . ARG A 1 138 ? 2.134 26.129 7.596 1.00 74.50 138 ARG A O 1
ATOM 1036 N N . ILE A 1 139 ? 1.579 28.188 8.310 1.00 81.12 139 ILE A N 1
ATOM 1037 C CA . ILE A 1 139 ? 0.932 27.727 9.546 1.00 81.12 139 ILE A CA 1
ATOM 1038 C C . ILE A 1 139 ? -0.349 26.972 9.219 1.00 81.12 139 ILE A C 1
ATOM 1040 O O . ILE A 1 139 ? -0.523 25.853 9.696 1.00 81.12 139 ILE A O 1
ATOM 1044 N N . LEU A 1 140 ? -1.208 27.545 8.373 1.00 80.69 140 LEU A N 1
ATOM 1045 C CA . LEU A 1 140 ? -2.470 26.912 7.992 1.00 80.69 140 LEU A CA 1
ATOM 1046 C C . LEU A 1 140 ? -2.239 25.531 7.372 1.00 80.69 140 LEU A C 1
ATOM 1048 O O . LEU A 1 140 ? -2.907 24.577 7.754 1.00 80.69 140 LEU A O 1
ATOM 1052 N N . GLN A 1 141 ? -1.231 25.392 6.507 1.00 80.31 141 GLN A N 1
ATOM 1053 C CA . GLN A 1 141 ? -0.856 24.103 5.923 1.00 80.31 141 GLN A CA 1
ATOM 1054 C C . GLN A 1 141 ? -0.386 23.084 6.974 1.00 80.31 141 GLN A C 1
ATOM 1056 O O . GLN A 1 141 ? -0.687 21.898 6.861 1.00 80.31 141 GLN A O 1
ATOM 1061 N N . ARG A 1 142 ? 0.349 23.519 8.006 1.00 85.44 142 ARG A N 1
ATOM 1062 C CA . ARG A 1 142 ? 0.787 22.630 9.095 1.00 85.44 142 ARG A CA 1
ATOM 1063 C C . ARG A 1 142 ? -0.374 22.189 9.979 1.00 85.44 142 ARG A C 1
ATOM 1065 O O . ARG A 1 142 ? -0.416 21.021 10.351 1.00 85.44 142 ARG A O 1
ATOM 1072 N N . VAL A 1 143 ? -1.296 23.098 10.297 1.00 87.81 143 VAL A N 1
ATOM 1073 C CA . VAL A 1 143 ? -2.513 22.779 11.059 1.00 87.81 143 VAL A CA 1
ATOM 1074 C C . VAL A 1 143 ? -3.357 21.778 10.279 1.00 87.81 143 VAL A C 1
ATOM 1076 O O . VAL A 1 143 ? -3.671 20.713 10.792 1.00 87.81 143 VAL A O 1
ATOM 1079 N N . ASP A 1 144 ? -3.638 22.065 9.013 1.00 87.75 144 ASP A N 1
ATOM 1080 C CA . ASP A 1 144 ? -4.356 21.179 8.097 1.00 87.75 144 ASP A CA 1
ATOM 1081 C C . ASP A 1 144 ? -3.706 19.782 7.994 1.00 87.75 144 ASP A C 1
ATOM 1083 O O . ASP A 1 144 ? -4.371 18.756 8.159 1.00 87.75 144 ASP A O 1
ATOM 1087 N N . MET A 1 145 ? -2.380 19.723 7.828 1.00 90.00 145 MET A N 1
ATOM 1088 C CA . MET A 1 145 ? -1.623 18.468 7.856 1.00 90.00 145 MET A CA 1
ATOM 1089 C C . MET A 1 145 ? -1.793 17.717 9.182 1.00 90.00 145 MET A C 1
ATOM 1091 O O . MET A 1 145 ? -1.992 16.503 9.166 1.00 90.00 145 MET A O 1
ATOM 1095 N N . LEU A 1 146 ? -1.727 18.417 10.318 1.00 92.00 146 LEU A N 1
ATOM 1096 C CA . LEU A 1 146 ? -1.884 17.816 11.640 1.00 92.00 146 LEU A CA 1
ATOM 1097 C C . LEU A 1 146 ? -3.292 17.242 11.829 1.00 92.00 146 LEU A C 1
ATOM 1099 O O . LEU A 1 146 ? -3.425 16.106 12.282 1.00 92.00 146 LEU A O 1
ATOM 1103 N N . VAL A 1 147 ? -4.334 17.982 11.439 1.00 92.38 147 VAL A N 1
ATOM 1104 C CA . VAL A 1 147 ? -5.723 17.513 11.533 1.00 92.38 147 VAL A CA 1
ATOM 1105 C C . VAL A 1 147 ? -5.915 16.258 10.677 1.00 92.38 147 VAL A C 1
ATOM 1107 O O . VAL A 1 147 ? -6.462 15.268 11.170 1.00 92.38 147 VAL A O 1
ATOM 1110 N N . ARG A 1 148 ? -5.415 16.233 9.432 1.00 93.81 148 ARG A N 1
ATOM 1111 C CA . ARG A 1 148 ? -5.461 15.022 8.591 1.00 93.81 148 ARG A CA 1
ATOM 1112 C C . ARG A 1 148 ? -4.696 13.853 9.195 1.00 93.81 148 ARG A C 1
ATOM 1114 O O . ARG A 1 148 ? -5.206 12.736 9.189 1.00 93.81 148 ARG A O 1
ATOM 1121 N N . MET A 1 149 ? -3.501 14.097 9.731 1.00 94.25 149 MET A N 1
ATOM 1122 C CA . MET A 1 149 ? -2.682 13.064 10.363 1.00 94.25 149 MET A CA 1
ATOM 1123 C C . MET A 1 149 ? -3.417 12.431 11.546 1.00 94.25 149 MET A C 1
ATOM 1125 O O . MET A 1 149 ? -3.557 11.212 11.589 1.00 94.25 149 MET A O 1
ATOM 1129 N N . VAL A 1 150 ? -3.942 13.246 12.468 1.00 94.06 150 VAL A N 1
ATOM 1130 C CA . VAL A 1 150 ? -4.720 12.761 13.619 1.00 94.06 150 VAL A CA 1
ATOM 1131 C C . VAL A 1 150 ? -5.945 11.982 13.146 1.00 94.06 150 VAL A C 1
ATOM 1133 O O . VAL A 1 150 ? -6.200 10.887 13.640 1.00 94.06 150 VAL A O 1
ATOM 1136 N N . THR A 1 151 ? -6.657 12.496 12.142 1.00 94.56 151 THR A N 1
ATOM 1137 C CA . THR A 1 151 ? -7.828 11.825 11.560 1.00 94.56 151 THR A CA 1
ATOM 1138 C C . THR A 1 151 ? -7.461 10.451 10.982 1.00 94.56 151 THR A C 1
ATOM 1140 O O . THR A 1 151 ? -8.137 9.467 11.271 1.00 94.56 151 THR A O 1
ATOM 1143 N N . CYS A 1 152 ? -6.350 10.344 10.245 1.00 94.81 152 CYS A N 1
ATOM 1144 C CA . CYS A 1 152 ? -5.858 9.071 9.710 1.00 94.81 152 CYS A CA 1
ATOM 1145 C C . CYS A 1 152 ? -5.404 8.105 10.815 1.00 94.81 152 CYS A C 1
ATOM 1147 O O . CYS A 1 152 ? -5.661 6.907 10.721 1.00 94.81 152 CYS A O 1
ATOM 1149 N N . CYS A 1 153 ? -4.766 8.602 11.879 1.00 92.94 153 CYS A N 1
ATOM 1150 C CA . CYS A 1 153 ? -4.406 7.780 13.034 1.00 92.94 153 CYS A CA 1
ATOM 1151 C C . CYS A 1 153 ? -5.654 7.196 13.708 1.00 92.94 153 CYS A C 1
ATOM 1153 O O . CYS A 1 153 ? -5.710 5.991 13.939 1.00 92.94 153 CYS A O 1
ATOM 1155 N N . VAL A 1 154 ? -6.678 8.019 13.963 1.00 93.19 154 VAL A N 1
ATOM 1156 C CA . VAL A 1 154 ? -7.956 7.559 14.530 1.00 93.19 154 VAL A CA 1
ATOM 1157 C C . VAL A 1 154 ? -8.633 6.553 13.596 1.00 93.19 154 VAL A C 1
ATOM 1159 O O . VAL A 1 154 ? -9.119 5.526 14.065 1.00 93.19 154 VAL A O 1
ATOM 1162 N N . PHE A 1 155 ? -8.609 6.792 12.281 1.00 94.19 155 PHE A N 1
ATOM 1163 C CA . PHE A 1 155 ? -9.119 5.852 11.280 1.00 94.19 155 PHE A CA 1
ATOM 1164 C C . PHE A 1 155 ? -8.435 4.485 11.371 1.00 94.19 155 PHE A C 1
ATOM 1166 O O . PHE A 1 155 ? -9.126 3.472 11.457 1.00 94.19 155 PHE A O 1
ATOM 1173 N N . PHE A 1 156 ? -7.100 4.437 11.421 1.00 92.00 156 PHE A N 1
ATOM 1174 C CA . PHE A 1 156 ? -6.373 3.174 11.556 1.00 92.00 156 PHE A CA 1
ATOM 1175 C C . PHE A 1 156 ? -6.643 2.477 12.888 1.00 92.00 156 PHE A C 1
ATOM 1177 O O . PHE A 1 156 ? -6.812 1.259 12.892 1.00 92.00 156 PHE A O 1
ATOM 1184 N N . CYS A 1 157 ? -6.734 3.220 13.995 1.00 90.88 157 CYS A N 1
ATOM 1185 C CA . CYS A 1 157 ? -7.109 2.657 15.291 1.00 90.88 157 CYS A CA 1
ATOM 1186 C C . CYS A 1 157 ? -8.496 2.006 15.231 1.00 90.88 157 CYS A C 1
ATOM 1188 O O . CYS A 1 157 ? -8.645 0.843 15.598 1.00 90.88 157 CYS A O 1
ATOM 1190 N N . LEU A 1 158 ? -9.504 2.723 14.723 1.00 90.19 158 LEU A N 1
ATOM 1191 C CA . LEU A 1 158 ? -10.874 2.215 14.626 1.00 90.19 158 LEU A CA 1
ATOM 1192 C C . LEU A 1 158 ? -10.980 1.032 13.665 1.00 90.19 158 LEU A C 1
ATOM 1194 O O . LEU A 1 158 ? -11.570 0.019 14.024 1.00 90.19 158 LEU A O 1
ATOM 1198 N N . MET A 1 159 ? -10.374 1.122 12.479 1.00 90.31 159 MET A N 1
ATOM 1199 C CA . MET A 1 159 ? -10.317 0.001 11.540 1.00 90.31 159 MET A CA 1
ATOM 1200 C C . MET A 1 159 ? -9.640 -1.205 12.183 1.00 90.31 159 MET A C 1
ATOM 1202 O O . MET A 1 159 ? -10.212 -2.289 12.176 1.00 90.31 159 MET A O 1
ATOM 1206 N N . GLY A 1 160 ? -8.474 -1.024 12.803 1.00 87.94 160 GLY A N 1
ATOM 1207 C CA . GLY A 1 160 ? -7.771 -2.092 13.506 1.00 87.94 160 GLY A CA 1
ATOM 1208 C C . GLY A 1 160 ? -8.647 -2.756 14.567 1.00 87.94 160 GLY A C 1
ATOM 1209 O O . GLY A 1 160 ? -8.810 -3.965 14.550 1.00 87.94 160 GLY A O 1
ATOM 1210 N N . VAL A 1 161 ? -9.274 -1.992 15.457 1.00 86.69 161 VAL A N 1
ATOM 1211 C CA . VAL A 1 161 ? -10.081 -2.548 16.558 1.00 86.69 161 VAL A CA 1
ATOM 1212 C C . VAL A 1 161 ? -11.344 -3.239 16.057 1.00 86.69 161 VAL A C 1
ATOM 1214 O O . VAL A 1 161 ? -11.637 -4.357 16.475 1.00 86.69 161 VAL A O 1
ATOM 1217 N N . LEU A 1 162 ? -12.094 -2.580 15.173 1.00 86.75 162 LEU A N 1
ATOM 1218 C CA . LEU A 1 162 ? -13.423 -3.038 14.767 1.00 86.75 162 LEU A CA 1
ATOM 1219 C C . LEU A 1 162 ? -13.366 -4.195 13.771 1.00 86.75 162 LEU A C 1
ATOM 1221 O O . LEU A 1 162 ? -14.285 -5.007 13.733 1.00 86.75 162 LEU A O 1
ATOM 1225 N N . THR A 1 163 ? -12.312 -4.274 12.957 1.00 86.94 163 THR A N 1
ATOM 1226 C CA . THR A 1 163 ? -12.261 -5.230 11.840 1.00 86.94 163 THR A CA 1
ATOM 1227 C C . THR A 1 163 ? -11.275 -6.367 12.051 1.00 86.94 163 THR A C 1
ATOM 1229 O O . THR A 1 163 ? -11.459 -7.422 11.453 1.00 86.94 163 THR A O 1
ATOM 1232 N N . PHE A 1 164 ? -10.274 -6.224 12.927 1.00 87.69 164 PHE A N 1
ATOM 1233 C CA . PHE A 1 164 ? -9.233 -7.242 13.085 1.00 87.69 164 PHE A CA 1
ATOM 1234 C C . PHE A 1 164 ? -9.781 -8.612 13.500 1.00 87.69 164 PHE A C 1
ATOM 1236 O O . PHE A 1 164 ? -9.496 -9.605 12.834 1.00 87.69 164 PHE A O 1
ATOM 1243 N N . LEU A 1 165 ? -10.600 -8.673 14.557 1.00 86.06 165 LEU A N 1
ATOM 1244 C CA . LEU A 1 165 ? -11.199 -9.933 15.007 1.00 86.06 165 LEU A CA 1
ATOM 1245 C C . LEU A 1 165 ? -12.113 -10.552 13.933 1.00 86.06 165 LEU A C 1
ATOM 1247 O O . LEU A 1 165 ? -11.848 -11.696 13.562 1.00 86.06 165 LEU A O 1
ATOM 1251 N N . PRO A 1 166 ? -13.106 -9.829 13.365 1.00 88.94 166 PRO A N 1
ATOM 1252 C CA . PRO A 1 166 ? -13.916 -10.342 12.258 1.00 88.94 166 PRO A CA 1
ATOM 1253 C C . PRO A 1 166 ? -13.092 -10.854 11.075 1.00 88.94 166 PRO A C 1
ATOM 1255 O O . PRO A 1 166 ? -13.405 -11.892 10.501 1.00 88.94 166 PRO A O 1
ATOM 1258 N N . MET A 1 167 ? -12.011 -10.165 10.719 1.00 89.12 167 MET A N 1
ATOM 1259 C CA . MET A 1 167 ? -11.175 -10.567 9.591 1.00 89.12 167 MET A CA 1
ATOM 1260 C C . MET A 1 167 ? -10.345 -11.823 9.868 1.00 89.12 167 MET A C 1
ATOM 1262 O O . MET A 1 167 ? -9.994 -12.534 8.934 1.00 89.12 167 MET A O 1
ATOM 1266 N N . ILE A 1 168 ? -10.040 -12.133 11.127 1.00 85.62 168 ILE A N 1
ATOM 1267 C CA . ILE A 1 168 ? -9.330 -13.368 11.481 1.00 85.62 168 ILE A CA 1
ATOM 1268 C C . ILE A 1 168 ? -10.288 -14.543 11.661 1.00 85.62 168 ILE A C 1
ATOM 1270 O O . ILE A 1 168 ? -9.926 -15.669 11.329 1.00 85.62 168 ILE A O 1
ATOM 1274 N N . THR A 1 169 ? -11.490 -14.309 12.184 1.00 86.69 169 THR A N 1
ATOM 1275 C CA . THR A 1 169 ? -12.428 -15.390 12.514 1.00 86.69 169 THR A CA 1
ATOM 1276 C C . THR A 1 169 ? -13.454 -15.644 11.416 1.00 86.69 169 THR A C 1
ATOM 1278 O O . THR A 1 169 ? -13.683 -16.793 11.056 1.00 86.69 169 THR A O 1
ATOM 1281 N N . ILE A 1 170 ? -14.054 -14.592 10.855 1.00 87.75 170 ILE A N 1
ATOM 1282 C CA . ILE A 1 170 ? -15.170 -14.688 9.905 1.00 87.75 170 ILE A CA 1
ATOM 1283 C C . ILE A 1 170 ? -14.661 -14.767 8.466 1.00 87.75 170 ILE A C 1
ATOM 1285 O O . ILE A 1 170 ? -15.151 -15.596 7.701 1.00 87.75 170 ILE A O 1
ATOM 1289 N N . ALA A 1 171 ? -13.671 -13.953 8.082 1.00 85.88 171 ALA A N 1
ATOM 1290 C CA . ALA A 1 171 ? -13.214 -13.910 6.689 1.00 85.88 171 ALA A CA 1
ATOM 1291 C C . ALA A 1 171 ? -12.718 -15.271 6.155 1.00 85.88 171 ALA A C 1
ATOM 1293 O O . ALA A 1 171 ? -13.126 -15.630 5.054 1.00 85.88 171 ALA A O 1
ATOM 1294 N N . PRO A 1 172 ? -11.944 -16.091 6.902 1.00 85.56 172 PRO A N 1
ATOM 1295 C CA . PRO A 1 172 ? -11.539 -17.411 6.413 1.00 85.56 172 PRO A CA 1
ATOM 1296 C C . PRO A 1 172 ? -12.717 -18.370 6.218 1.00 85.56 172 PRO A C 1
ATOM 1298 O O . PRO A 1 172 ? -12.693 -19.191 5.301 1.00 85.56 172 PRO A O 1
ATOM 1301 N N . ILE A 1 173 ? -13.750 -18.266 7.062 1.00 88.12 173 ILE A N 1
ATOM 1302 C CA . ILE A 1 173 ? -14.979 -19.058 6.934 1.00 88.12 173 ILE A CA 1
ATOM 1303 C C . ILE A 1 173 ? -15.719 -18.626 5.668 1.00 88.12 173 ILE A C 1
ATOM 1305 O O . ILE A 1 173 ? -16.060 -19.469 4.844 1.00 88.12 173 ILE A O 1
ATOM 1309 N N . LEU A 1 174 ? -15.906 -17.319 5.476 1.00 86.75 174 LEU A N 1
ATOM 1310 C CA . LEU A 1 174 ? -16.590 -16.775 4.307 1.00 86.75 174 LEU A CA 1
ATOM 1311 C C . LEU A 1 174 ? -15.850 -17.110 3.006 1.00 86.75 174 LEU A C 1
ATOM 1313 O O . LEU A 1 174 ? -16.468 -17.596 2.065 1.00 86.75 174 LEU A O 1
ATOM 1317 N N . ASP A 1 175 ? -14.530 -16.934 2.968 1.00 83.25 175 ASP A N 1
ATOM 1318 C CA . ASP A 1 175 ? -13.701 -17.275 1.808 1.00 83.25 175 ASP A CA 1
ATOM 1319 C C . ASP A 1 175 ? -13.751 -18.792 1.512 1.00 83.25 175 ASP A C 1
ATOM 1321 O O . ASP A 1 175 ? -13.807 -19.201 0.350 1.00 83.25 175 ASP A O 1
ATOM 1325 N N . SER A 1 176 ? -13.816 -19.641 2.548 1.00 84.12 176 SER A N 1
ATOM 1326 C CA . SER A 1 176 ? -13.997 -21.094 2.386 1.00 84.12 176 SER A CA 1
ATOM 1327 C C . SER A 1 176 ? -15.376 -21.449 1.823 1.00 84.12 176 SER A C 1
ATOM 1329 O O . SER A 1 176 ? -15.472 -22.298 0.939 1.00 84.12 176 SER A O 1
ATOM 1331 N N . LEU A 1 177 ? -16.440 -20.780 2.279 1.00 87.25 177 LEU A N 1
ATOM 1332 C CA . LEU A 1 177 ? -17.794 -20.954 1.744 1.00 87.25 177 LEU A CA 1
ATOM 1333 C C . LEU A 1 177 ? -17.886 -20.496 0.284 1.00 87.25 177 LEU A C 1
ATOM 1335 O O . LEU A 1 177 ? -18.424 -21.216 -0.553 1.00 87.25 177 LEU A O 1
ATOM 1339 N N . LEU A 1 178 ? -17.300 -19.343 -0.050 1.00 85.38 178 LEU A N 1
ATOM 1340 C CA . LEU A 1 178 ? -17.223 -18.850 -1.428 1.00 85.38 178 LEU A CA 1
ATOM 1341 C C . LEU A 1 178 ? -16.497 -19.850 -2.336 1.00 85.38 178 LEU A C 1
ATOM 1343 O O . LEU A 1 178 ? -16.943 -20.109 -3.454 1.00 85.38 178 LEU A O 1
ATOM 1347 N N . LYS A 1 179 ? -15.419 -20.468 -1.840 1.00 81.50 179 LYS A N 1
ATOM 1348 C CA . LYS A 1 179 ? -14.694 -21.516 -2.565 1.00 81.50 179 LYS A CA 1
ATOM 1349 C C . LYS A 1 179 ? -15.555 -22.756 -2.820 1.00 81.50 179 LYS A C 1
ATOM 1351 O O . LYS A 1 179 ? -15.480 -23.311 -3.912 1.00 81.50 179 LYS A O 1
ATOM 1356 N N . LEU A 1 180 ? -16.375 -23.178 -1.855 1.00 85.94 180 LEU A N 1
ATOM 1357 C CA . LEU A 1 180 ? -17.285 -24.322 -2.019 1.00 85.94 180 LEU A CA 1
ATOM 1358 C C . LEU A 1 180 ? -18.344 -24.079 -3.102 1.00 85.94 180 LEU A C 1
ATOM 1360 O O . LEU A 1 180 ? -18.689 -25.002 -3.830 1.00 85.94 180 LEU A O 1
ATOM 1364 N N . VAL A 1 181 ? -18.812 -22.838 -3.251 1.00 87.62 181 VAL A N 1
ATOM 1365 C CA . VAL A 1 181 ? -19.797 -22.445 -4.278 1.00 87.62 181 VAL A CA 1
ATOM 1366 C C . VAL A 1 181 ? -19.132 -22.177 -5.645 1.00 87.62 181 VAL A C 1
ATOM 1368 O O . VAL A 1 181 ? -19.785 -21.766 -6.598 1.00 87.62 181 VAL A O 1
ATOM 1371 N N . GLY A 1 182 ? -17.825 -22.430 -5.783 1.00 79.75 182 GLY A N 1
ATOM 1372 C CA . GLY A 1 182 ? -17.098 -22.261 -7.045 1.00 79.75 182 GLY A CA 1
ATOM 1373 C C . GLY A 1 182 ? -16.797 -20.803 -7.401 1.00 79.75 182 GLY A C 1
ATOM 1374 O O . GLY A 1 182 ? -16.533 -20.494 -8.562 1.00 79.75 182 GLY A O 1
ATOM 1375 N N . TRP A 1 183 ? -16.827 -19.890 -6.424 1.00 77.62 183 TRP A N 1
ATOM 1376 C CA . TRP A 1 183 ? -16.538 -18.481 -6.671 1.00 77.62 183 TRP A CA 1
ATOM 1377 C C . TRP A 1 183 ? -15.070 -18.281 -7.098 1.00 77.62 183 TRP A C 1
ATOM 1379 O O . TRP A 1 183 ? -14.156 -18.755 -6.413 1.00 77.62 183 TRP A O 1
ATOM 1389 N N . PRO A 1 184 ? -14.797 -17.540 -8.189 1.00 64.44 184 PRO A N 1
ATOM 1390 C CA . PRO A 1 184 ? -13.453 -17.442 -8.763 1.00 64.44 184 PRO A CA 1
ATOM 1391 C C . PRO A 1 184 ? -12.479 -16.610 -7.910 1.00 64.44 184 PRO A C 1
ATOM 1393 O O . PRO A 1 184 ? -11.266 -16.817 -7.969 1.00 64.44 184 PRO A O 1
ATOM 1396 N N . HIS A 1 185 ? -12.977 -15.682 -7.084 1.00 66.50 185 HIS A N 1
ATOM 1397 C CA . HIS A 1 185 ? -12.140 -14.823 -6.239 1.00 66.50 185 HIS A CA 1
ATOM 1398 C C . HIS A 1 185 ? -12.016 -15.370 -4.814 1.00 66.50 185 HIS A C 1
ATOM 1400 O O . HIS A 1 185 ? -12.737 -14.950 -3.913 1.00 66.50 185 HIS A O 1
ATOM 1406 N N . GLN A 1 186 ? -11.045 -16.259 -4.603 1.00 64.00 186 GLN A N 1
ATOM 1407 C CA . GLN A 1 186 ? -10.805 -16.967 -3.332 1.00 64.00 186 GLN A CA 1
ATOM 1408 C C . GLN A 1 186 ? -10.456 -16.067 -2.124 1.00 64.00 186 GLN A C 1
ATOM 1410 O O . GLN A 1 186 ? -10.333 -16.571 -1.016 1.00 64.00 186 GLN A O 1
ATOM 1415 N N . TYR A 1 187 ? -10.295 -14.754 -2.324 1.00 78.81 187 TYR A N 1
ATOM 1416 C CA . TYR A 1 187 ? -9.942 -13.776 -1.286 1.00 78.81 187 TYR A CA 1
ATOM 1417 C C . TYR A 1 187 ? -10.767 -12.488 -1.401 1.00 78.81 187 TYR A C 1
ATOM 1419 O O . TYR A 1 187 ? -10.240 -11.386 -1.219 1.00 78.81 187 TYR A O 1
ATOM 1427 N N . LEU A 1 188 ? -12.047 -12.602 -1.772 1.00 84.00 188 LEU A N 1
ATOM 1428 C CA . LEU A 1 188 ? -12.922 -11.445 -1.976 1.00 84.00 188 LEU A CA 1
ATOM 1429 C C . LEU A 1 188 ? -12.981 -10.555 -0.728 1.00 84.00 188 LEU A C 1
ATOM 1431 O O . LEU A 1 188 ? -12.821 -9.341 -0.841 1.00 84.00 188 LEU A O 1
ATOM 1435 N N . THR A 1 189 ? -13.135 -11.151 0.456 1.00 86.81 189 THR A N 1
ATOM 1436 C CA . THR A 1 189 ? -13.231 -10.411 1.722 1.00 86.81 189 THR A CA 1
ATOM 1437 C C . THR A 1 189 ? -11.976 -9.573 1.968 1.00 86.81 189 THR A C 1
ATOM 1439 O O . THR A 1 189 ? -12.057 -8.372 2.232 1.00 86.81 189 THR A O 1
ATOM 1442 N N . ASN A 1 190 ? -10.798 -10.175 1.778 1.00 87.94 190 ASN A N 1
ATOM 1443 C CA . ASN A 1 190 ? -9.521 -9.481 1.927 1.00 87.94 190 ASN A CA 1
ATOM 1444 C C . ASN A 1 190 ? -9.313 -8.412 0.846 1.00 87.94 190 ASN A C 1
ATOM 1446 O O . ASN A 1 190 ? -8.788 -7.345 1.151 1.00 87.94 190 ASN A O 1
ATOM 1450 N N . ALA A 1 191 ? -9.737 -8.656 -0.399 1.00 89.56 191 ALA A N 1
ATOM 1451 C CA . ALA A 1 191 ? -9.653 -7.673 -1.482 1.00 89.56 191 ALA A CA 1
ATOM 1452 C C . ALA A 1 191 ? -10.495 -6.423 -1.183 1.00 89.56 191 ALA A C 1
ATOM 1454 O O . ALA A 1 191 ? -10.030 -5.294 -1.346 1.00 89.56 191 ALA A O 1
ATOM 1455 N N . LEU A 1 192 ? -11.733 -6.621 -0.719 1.00 91.25 192 LEU A N 1
ATOM 1456 C CA . LEU A 1 192 ? -12.627 -5.531 -0.331 1.00 91.25 192 LEU A CA 1
ATOM 1457 C C . LEU A 1 192 ? -12.065 -4.764 0.865 1.00 91.25 192 LEU A C 1
ATOM 1459 O O . LEU A 1 192 ? -12.081 -3.533 0.871 1.00 91.25 192 LEU A O 1
ATOM 1463 N N . PHE A 1 193 ? -11.510 -5.481 1.842 1.00 92.69 193 PHE A N 1
ATOM 1464 C CA . PHE A 1 193 ? -10.875 -4.869 2.998 1.00 92.69 193 PHE A CA 1
ATOM 1465 C C . PHE A 1 193 ? -9.639 -4.041 2.618 1.00 92.69 193 PHE A C 1
ATOM 1467 O O . PHE A 1 193 ? -9.513 -2.896 3.051 1.00 92.69 193 PHE A O 1
ATOM 1474 N N . GLN A 1 194 ? -8.765 -4.567 1.751 1.00 93.75 194 GLN A N 1
ATOM 1475 C CA . GLN A 1 194 ? -7.628 -3.826 1.196 1.00 93.75 194 GLN A CA 1
ATOM 1476 C C . GLN A 1 194 ? -8.094 -2.516 0.556 1.00 93.75 194 GLN A C 1
ATOM 1478 O O . GLN A 1 194 ? -7.603 -1.448 0.930 1.00 93.75 194 GLN A O 1
ATOM 1483 N N . LYS A 1 195 ? -9.110 -2.578 -0.315 1.00 94.75 195 LYS A N 1
ATOM 1484 C CA . LYS A 1 195 ? -9.685 -1.384 -0.946 1.00 94.75 195 LYS A CA 1
ATOM 1485 C C . LYS A 1 195 ? -10.241 -0.397 0.069 1.00 94.75 195 LYS A C 1
ATOM 1487 O O . LYS A 1 195 ? -9.966 0.791 -0.050 1.00 94.75 195 LYS A O 1
ATOM 1492 N N . ALA A 1 196 ? -10.976 -0.861 1.079 1.00 94.88 196 ALA A N 1
ATOM 1493 C CA . ALA A 1 196 ? -11.534 0.005 2.115 1.00 94.88 196 ALA A CA 1
ATOM 1494 C C . ALA A 1 196 ? -10.439 0.751 2.898 1.00 94.88 196 ALA A C 1
ATOM 1496 O O . ALA A 1 196 ? -10.542 1.963 3.094 1.00 94.88 196 ALA A O 1
ATOM 1497 N N . VAL A 1 197 ? -9.363 0.055 3.287 1.00 95.00 197 VAL A N 1
ATOM 1498 C CA . VAL A 1 197 ? -8.223 0.657 3.996 1.00 95.00 197 VAL A CA 1
ATOM 1499 C C . VAL A 1 197 ? -7.497 1.671 3.111 1.00 95.00 197 VAL A C 1
ATOM 1501 O O . VAL A 1 197 ? -7.266 2.800 3.546 1.00 95.00 197 VAL A O 1
ATOM 1504 N N . GLY A 1 198 ? -7.160 1.293 1.873 1.00 95.62 198 GLY A N 1
ATOM 1505 C CA . GLY A 1 198 ? -6.476 2.172 0.922 1.00 95.62 198 GLY A CA 1
ATOM 1506 C C . GLY A 1 198 ? -7.296 3.422 0.615 1.00 95.62 198 GLY A C 1
ATOM 1507 O O . GLY A 1 198 ? -6.829 4.541 0.819 1.00 95.62 198 GLY A O 1
ATOM 1508 N N . ARG A 1 199 ? -8.556 3.239 0.214 1.00 95.50 199 ARG A N 1
ATOM 1509 C CA . ARG A 1 199 ? -9.471 4.323 -0.154 1.00 95.50 199 ARG A CA 1
ATOM 1510 C C . ARG A 1 199 ? -9.753 5.267 1.006 1.00 95.50 199 ARG A C 1
ATOM 1512 O O . ARG A 1 199 ? -9.694 6.482 0.830 1.00 95.50 199 ARG A O 1
ATOM 1519 N N . GLY A 1 200 ? -10.037 4.718 2.188 1.00 94.75 200 GLY A N 1
ATOM 1520 C CA . GLY A 1 200 ? -10.281 5.505 3.395 1.00 94.75 200 GLY A CA 1
ATOM 1521 C C . GLY A 1 200 ? -9.075 6.367 3.757 1.00 94.75 200 GLY A C 1
ATOM 1522 O O . GLY A 1 200 ? -9.221 7.572 3.957 1.00 94.75 200 GLY A O 1
ATOM 1523 N N . PHE A 1 201 ? -7.872 5.781 3.747 1.00 95.69 201 PHE A N 1
ATOM 1524 C CA . PHE A 1 201 ? -6.644 6.533 3.984 1.00 95.69 201 PHE A CA 1
ATOM 1525 C C . PHE A 1 201 ? -6.441 7.646 2.946 1.00 95.69 201 PHE A C 1
ATOM 1527 O O . PHE A 1 201 ? -6.219 8.791 3.331 1.00 95.69 201 PHE A O 1
ATOM 1534 N N . LEU A 1 202 ? -6.539 7.341 1.647 1.00 95.25 202 LEU A N 1
ATOM 1535 C CA . LEU A 1 202 ? -6.293 8.312 0.573 1.00 95.25 202 LEU A CA 1
ATOM 1536 C C . LEU A 1 202 ? -7.261 9.502 0.638 1.00 95.25 202 LEU A C 1
ATOM 1538 O O . LEU A 1 202 ? -6.815 10.649 0.575 1.00 95.25 202 LEU A O 1
ATOM 1542 N N . TYR A 1 203 ? -8.559 9.255 0.854 1.00 93.69 203 TYR A N 1
ATOM 1543 C CA . TYR A 1 203 ? -9.543 10.331 0.992 1.00 93.69 203 TYR A CA 1
ATOM 1544 C C . TYR A 1 203 ? -9.272 11.223 2.200 1.00 93.69 203 TYR A C 1
ATOM 1546 O O . TYR A 1 203 ? -9.273 12.445 2.050 1.00 93.69 203 TYR A O 1
ATOM 1554 N N . LEU A 1 204 ? -8.998 10.642 3.373 1.00 94.50 204 LEU A N 1
ATOM 1555 C CA . LEU A 1 204 ? -8.713 11.404 4.594 1.00 94.50 204 LEU A CA 1
ATOM 1556 C C . LEU A 1 204 ? -7.380 12.156 4.501 1.00 94.50 204 LEU A C 1
ATOM 1558 O O . LEU A 1 204 ? -7.258 13.273 5.003 1.00 94.50 204 LEU A O 1
ATOM 1562 N N . ALA A 1 205 ? -6.401 11.582 3.805 1.00 93.88 205 ALA A N 1
ATOM 1563 C CA . ALA A 1 205 ? -5.114 12.198 3.514 1.00 93.88 205 ALA A CA 1
ATOM 1564 C C . ALA A 1 205 ? -5.189 13.306 2.445 1.00 93.88 205 ALA A C 1
ATOM 1566 O O . ALA A 1 205 ? -4.226 14.058 2.281 1.00 93.88 205 ALA A O 1
ATOM 1567 N N . GLY A 1 206 ? -6.315 13.433 1.735 1.00 92.69 206 GLY A N 1
ATOM 1568 C CA . GLY A 1 206 ? -6.478 14.388 0.639 1.00 92.69 206 GLY A CA 1
ATOM 1569 C C . GLY A 1 206 ? -5.631 14.029 -0.582 1.00 92.69 206 GLY A C 1
ATOM 1570 O O . GLY A 1 206 ? -5.160 14.920 -1.289 1.00 92.69 206 GLY A O 1
ATOM 1571 N N . VAL A 1 207 ? -5.395 12.737 -0.805 1.00 93.38 207 VAL A N 1
ATOM 1572 C CA . VAL A 1 207 ? -4.646 12.217 -1.949 1.00 93.38 207 VAL A CA 1
ATOM 1573 C C . VAL A 1 207 ? -5.635 11.652 -2.956 1.00 93.38 207 VAL A C 1
ATOM 1575 O O . VAL A 1 207 ? -6.381 10.722 -2.667 1.00 93.38 207 VAL A O 1
ATOM 1578 N N . PHE A 1 208 ? -5.622 12.218 -4.154 1.00 92.69 208 PHE A N 1
ATOM 1579 C CA . PHE A 1 208 ? -6.424 11.766 -5.282 1.00 92.69 208 PHE A CA 1
ATOM 1580 C C . PHE A 1 208 ? -5.494 11.191 -6.336 1.00 92.69 208 PHE A C 1
ATOM 1582 O O . PHE A 1 208 ? -4.325 11.573 -6.409 1.00 92.69 208 PHE A O 1
ATOM 1589 N N . TYR A 1 209 ? -5.991 10.283 -7.163 1.00 92.94 209 TYR A N 1
ATOM 1590 C CA . TYR A 1 209 ? -5.165 9.704 -8.207 1.00 92.94 209 TYR A CA 1
ATOM 1591 C C . TYR A 1 209 ? -5.955 9.390 -9.469 1.00 92.94 209 TYR A C 1
ATOM 1593 O O . TYR A 1 209 ? -7.173 9.215 -9.430 1.00 92.94 209 TYR A O 1
ATOM 1601 N N . THR A 1 210 ? -5.241 9.346 -10.587 1.00 92.94 210 THR A N 1
ATOM 1602 C CA . THR A 1 210 ? -5.739 8.840 -11.865 1.00 92.94 210 THR A CA 1
ATOM 1603 C C . THR A 1 210 ? -4.980 7.578 -12.241 1.00 92.94 210 THR A C 1
ATOM 1605 O O . THR A 1 210 ? -3.818 7.399 -11.867 1.00 92.94 210 THR A O 1
ATOM 1608 N N . GLU A 1 211 ? -5.641 6.702 -12.987 1.00 93.06 211 GLU A N 1
ATOM 1609 C CA . GLU A 1 211 ? -5.088 5.421 -13.410 1.00 93.06 211 GLU A CA 1
ATOM 1610 C C . GLU A 1 211 ? -5.183 5.280 -14.924 1.00 93.06 211 GLU A C 1
ATOM 1612 O O . GLU A 1 211 ? -6.209 5.599 -15.524 1.00 93.06 211 GLU A O 1
ATOM 1617 N N . GLU A 1 212 ? -4.142 4.721 -15.523 1.00 93.50 212 GLU A N 1
ATOM 1618 C CA . GLU A 1 212 ? -4.080 4.391 -16.942 1.00 93.50 212 GLU A CA 1
ATOM 1619 C C . GLU A 1 212 ? -3.632 2.938 -17.115 1.00 93.50 212 GLU A C 1
ATOM 1621 O O . GLU A 1 212 ? -2.858 2.414 -16.313 1.00 93.50 212 GLU A O 1
ATOM 1626 N N . GLY A 1 213 ? -4.143 2.260 -18.146 1.00 92.56 213 GLY A N 1
ATOM 1627 C CA . GLY A 1 213 ? -3.745 0.887 -18.485 1.00 92.56 213 GLY A CA 1
ATOM 1628 C C . GLY A 1 213 ? -4.225 -0.208 -17.522 1.00 92.56 213 GLY A C 1
ATOM 1629 O O . GLY A 1 213 ? -3.894 -1.375 -17.715 1.00 92.56 213 GLY A O 1
ATOM 1630 N N . LYS A 1 214 ? -5.008 0.123 -16.483 1.00 93.69 214 LYS A N 1
ATOM 1631 C CA . LYS A 1 214 ? -5.503 -0.874 -15.522 1.00 93.69 214 LYS A CA 1
ATOM 1632 C C . LYS A 1 214 ? -6.444 -1.876 -16.199 1.00 93.69 214 LYS A C 1
ATOM 1634 O O . LYS A 1 214 ? -7.452 -1.492 -16.795 1.00 93.69 214 LYS A O 1
ATOM 1639 N N . ALA A 1 215 ? -6.170 -3.168 -16.027 1.00 90.62 215 ALA A N 1
ATOM 1640 C CA . ALA A 1 215 ? -7.048 -4.232 -16.506 1.00 90.62 215 ALA A CA 1
ATOM 1641 C C . ALA A 1 215 ? -8.420 -4.203 -15.799 1.00 90.62 215 ALA A C 1
ATOM 1643 O O . ALA A 1 215 ? -8.502 -4.307 -14.573 1.00 90.62 215 ALA A O 1
ATOM 1644 N N . LYS A 1 216 ? -9.512 -4.099 -16.574 1.00 83.81 216 LYS A N 1
ATOM 1645 C CA . LYS A 1 216 ? -10.889 -3.997 -16.045 1.00 83.81 216 LYS A CA 1
ATOM 1646 C C . LYS A 1 216 ? -11.360 -5.261 -15.311 1.00 83.81 216 LYS A C 1
ATOM 1648 O O . LYS A 1 216 ? -12.071 -5.143 -14.322 1.00 83.81 216 LYS A O 1
ATOM 1653 N N . GLY A 1 217 ? -10.959 -6.445 -15.780 1.00 81.94 217 GLY A N 1
ATOM 1654 C CA . GLY A 1 217 ? -11.322 -7.745 -15.192 1.00 81.94 217 GLY A CA 1
ATOM 1655 C C . GLY A 1 217 ? -10.290 -8.311 -14.212 1.00 81.94 217 GLY A C 1
ATOM 1656 O O . GLY A 1 217 ? -10.397 -9.466 -13.813 1.00 81.94 217 GLY A O 1
ATOM 1657 N N . GLY A 1 218 ? -9.271 -7.526 -13.854 1.00 87.06 218 GLY A N 1
ATOM 1658 C CA . GLY A 1 218 ? -8.095 -8.030 -13.153 1.00 87.06 218 GLY A CA 1
ATOM 1659 C C . GLY A 1 218 ? -7.080 -8.704 -14.078 1.00 87.06 218 GLY A C 1
ATOM 1660 O O . GLY A 1 218 ? -7.189 -8.677 -15.302 1.00 87.06 218 GLY A O 1
ATOM 1661 N N . TYR A 1 219 ? -6.054 -9.267 -13.460 1.00 90.94 219 TYR A N 1
ATOM 1662 C CA . TYR A 1 219 ? -4.894 -9.894 -14.074 1.00 90.94 219 TYR A CA 1
ATOM 1663 C C . TYR A 1 219 ? -4.893 -11.396 -13.787 1.00 90.94 219 TYR A C 1
ATOM 1665 O O . TYR A 1 219 ? -5.227 -11.830 -12.677 1.00 90.94 219 TYR A O 1
ATOM 1673 N N . ARG A 1 220 ? -4.446 -12.186 -14.767 1.00 90.44 220 ARG A N 1
ATOM 1674 C CA . ARG A 1 220 ? -4.227 -13.626 -14.601 1.00 90.44 220 ARG A CA 1
ATOM 1675 C C . ARG A 1 220 ? -3.170 -13.871 -13.522 1.00 90.44 220 ARG A C 1
ATOM 1677 O O . ARG A 1 220 ? -2.146 -13.193 -13.494 1.00 90.44 220 ARG A O 1
ATOM 1684 N N . THR A 1 221 ? -3.424 -14.833 -12.640 1.00 89.88 221 THR A N 1
ATOM 1685 C CA . THR A 1 221 ? -2.454 -15.309 -11.648 1.00 89.88 221 THR A CA 1
ATOM 1686 C C . THR A 1 221 ? -1.888 -16.676 -12.058 1.00 89.88 221 THR A C 1
ATOM 1688 O O . THR A 1 221 ? -2.554 -17.394 -12.810 1.00 89.88 221 THR A O 1
ATOM 1691 N N . PRO A 1 222 ? -0.678 -17.061 -11.602 1.00 93.62 222 PRO A N 1
ATOM 1692 C CA . PRO A 1 222 ? 0.222 -16.359 -10.673 1.00 93.62 222 PRO A CA 1
ATOM 1693 C C . PRO A 1 222 ? 0.812 -15.060 -11.254 1.00 93.62 222 PRO A C 1
ATOM 1695 O O . PRO A 1 222 ? 1.115 -14.982 -12.441 1.00 93.62 222 PRO A O 1
ATOM 1698 N N . LEU A 1 223 ? 0.945 -14.021 -10.420 1.00 95.38 223 LEU A N 1
ATOM 1699 C CA . LEU A 1 223 ? 1.336 -12.674 -10.860 1.00 95.38 223 LEU A CA 1
ATOM 1700 C C . LEU A 1 223 ? 2.337 -12.028 -9.900 1.00 95.38 223 LEU A C 1
ATOM 1702 O O . LEU A 1 223 ? 2.105 -11.984 -8.691 1.00 95.38 223 LEU A O 1
ATOM 1706 N N . VAL A 1 224 ? 3.399 -11.440 -10.445 1.00 97.00 224 VAL A N 1
ATOM 1707 C CA . VAL A 1 224 ? 4.327 -10.568 -9.719 1.00 97.00 224 VAL A CA 1
ATOM 1708 C C . VAL A 1 224 ? 4.110 -9.126 -10.168 1.00 97.00 224 VAL A C 1
ATOM 1710 O O . VAL A 1 224 ? 4.346 -8.779 -11.321 1.00 97.00 224 VAL A O 1
ATOM 1713 N N . VAL A 1 225 ? 3.675 -8.265 -9.251 1.00 96.88 225 VAL A N 1
ATOM 1714 C CA . VAL A 1 225 ? 3.482 -6.834 -9.511 1.00 96.88 225 VAL A CA 1
ATOM 1715 C C . VAL A 1 225 ? 4.735 -6.084 -9.077 1.00 96.88 225 VAL A C 1
ATOM 1717 O O . VAL A 1 225 ? 5.108 -6.126 -7.900 1.00 96.88 225 VAL A O 1
ATOM 1720 N N . LEU A 1 226 ? 5.383 -5.397 -10.016 1.00 96.94 226 LEU A N 1
ATOM 1721 C CA . LEU A 1 226 ? 6.604 -4.633 -9.763 1.00 96.94 226 LEU A CA 1
ATOM 1722 C C . LEU A 1 226 ? 6.324 -3.144 -9.865 1.00 96.94 226 LEU A C 1
ATOM 1724 O O . LEU A 1 226 ? 5.861 -2.665 -10.895 1.00 96.94 226 LEU A O 1
ATOM 1728 N N . PHE A 1 227 ? 6.637 -2.412 -8.800 1.00 95.25 227 PHE A N 1
ATOM 1729 C CA . PHE A 1 227 ? 6.387 -0.979 -8.734 1.00 95.25 227 PHE A CA 1
ATOM 1730 C C . PHE A 1 227 ? 7.564 -0.204 -8.157 1.00 95.25 227 PHE A C 1
ATOM 1732 O O . PHE A 1 227 ? 8.290 -0.695 -7.284 1.00 95.25 227 PHE A O 1
ATOM 1739 N N . GLN A 1 228 ? 7.742 1.024 -8.639 1.00 91.06 228 GLN A N 1
ATOM 1740 C CA . GLN A 1 228 ? 8.717 1.946 -8.068 1.00 91.06 228 GLN A CA 1
ATOM 1741 C C . GLN A 1 228 ? 8.319 2.294 -6.633 1.00 91.06 228 GLN A C 1
ATOM 1743 O O . GLN A 1 228 ? 7.160 2.607 -6.377 1.00 91.06 228 GLN A O 1
ATOM 1748 N N . HIS A 1 229 ? 9.275 2.303 -5.704 1.00 90.31 229 HIS A N 1
ATOM 1749 C CA . HIS A 1 229 ? 8.988 2.673 -4.320 1.00 90.31 229 HIS A CA 1
ATOM 1750 C C . HIS A 1 229 ? 9.597 4.026 -3.967 1.00 90.31 229 HIS A C 1
ATOM 1752 O O . HIS A 1 229 ? 10.741 4.118 -3.525 1.00 90.31 229 HIS A O 1
ATOM 1758 N N . GLY A 1 230 ? 8.833 5.096 -4.163 1.00 85.69 230 GLY A N 1
ATOM 1759 C CA . GLY A 1 230 ? 9.249 6.464 -3.855 1.00 85.69 230 GLY A CA 1
ATOM 1760 C C . GLY A 1 230 ? 8.748 6.969 -2.502 1.00 85.69 230 GLY A C 1
ATOM 1761 O O . GLY A 1 230 ? 9.361 7.850 -1.908 1.00 85.69 230 GLY A O 1
ATOM 1762 N N . SER A 1 231 ? 7.654 6.420 -1.980 1.00 90.50 231 SER A N 1
ATOM 1763 C CA . SER A 1 231 ? 6.855 7.090 -0.955 1.00 90.50 231 SER A CA 1
ATOM 1764 C C . SER A 1 231 ? 6.259 6.128 0.066 1.00 90.50 231 SER A C 1
ATOM 1766 O O . SER A 1 231 ? 6.180 4.919 -0.141 1.00 90.50 231 SER A O 1
ATOM 1768 N N . ASN A 1 232 ? 5.808 6.674 1.196 1.00 89.56 232 ASN A N 1
ATOM 1769 C CA . ASN A 1 232 ? 4.907 5.943 2.090 1.00 89.56 232 ASN A CA 1
ATOM 1770 C C . ASN A 1 232 ? 3.508 5.751 1.469 1.00 89.56 232 ASN A C 1
ATOM 1772 O O . ASN A 1 232 ? 2.792 4.844 1.881 1.00 89.56 232 ASN A O 1
ATOM 1776 N N . LEU A 1 233 ? 3.124 6.577 0.482 1.00 92.81 233 LEU A N 1
ATOM 1777 C CA . LEU A 1 233 ? 1.819 6.501 -0.186 1.00 92.81 233 LEU A CA 1
ATOM 1778 C C . LEU A 1 233 ? 1.662 5.288 -1.100 1.00 92.81 233 LEU A C 1
ATOM 1780 O O . LEU A 1 233 ? 0.535 4.848 -1.302 1.00 92.81 233 LEU A O 1
ATOM 1784 N N . ASP A 1 234 ? 2.762 4.756 -1.643 1.00 93.75 234 ASP A N 1
ATOM 1785 C CA . ASP A 1 234 ? 2.709 3.739 -2.702 1.00 93.75 234 ASP A CA 1
ATOM 1786 C C . ASP A 1 234 ? 1.863 2.531 -2.270 1.00 93.75 234 ASP A C 1
ATOM 1788 O O . ASP A 1 234 ? 0.994 2.080 -3.009 1.00 93.75 234 ASP A O 1
ATOM 1792 N N . GLY A 1 235 ? 2.046 2.057 -1.032 1.00 92.25 235 GLY A N 1
ATOM 1793 C CA . GLY A 1 235 ? 1.271 0.937 -0.493 1.00 92.25 235 GLY A CA 1
ATOM 1794 C C . GLY A 1 235 ? -0.231 1.224 -0.426 1.00 92.25 235 GLY A C 1
ATOM 1795 O O . GLY A 1 235 ? -1.025 0.390 -0.848 1.00 92.25 235 GLY A O 1
ATOM 1796 N N . PHE A 1 236 ? -0.628 2.409 0.046 1.00 94.75 236 PHE A N 1
ATOM 1797 C CA . PHE A 1 236 ? -2.042 2.793 0.150 1.00 94.75 236 PHE A CA 1
ATOM 1798 C C . PHE A 1 236 ? -2.707 2.975 -1.213 1.00 94.75 236 PHE A C 1
ATOM 1800 O O . PHE A 1 236 ? -3.871 2.614 -1.373 1.00 94.75 236 PHE A O 1
ATOM 1807 N N . LEU A 1 237 ? -1.956 3.468 -2.199 1.00 95.19 237 LEU A N 1
ATOM 1808 C CA . LEU A 1 237 ? -2.410 3.525 -3.585 1.00 95.19 237 LEU A CA 1
ATOM 1809 C C . LEU A 1 237 ? -2.674 2.131 -4.138 1.00 95.19 237 LEU A C 1
ATOM 1811 O O . LEU A 1 237 ? -3.755 1.895 -4.660 1.00 95.19 237 LEU A O 1
ATOM 1815 N N . PHE A 1 238 ? -1.751 1.182 -3.956 1.00 94.81 238 PHE A N 1
ATOM 1816 C CA . PHE A 1 238 ? -1.975 -0.197 -4.397 1.00 94.81 238 PHE A CA 1
ATOM 1817 C C . PHE A 1 238 ? -3.173 -0.860 -3.720 1.00 94.81 238 PHE A C 1
ATOM 1819 O O . PHE A 1 238 ? -3.916 -1.571 -4.393 1.00 94.81 238 PHE A O 1
ATOM 1826 N N . LEU A 1 239 ? -3.377 -0.615 -2.422 1.00 95.12 239 LEU A N 1
ATOM 1827 C CA . LEU A 1 239 ? -4.513 -1.160 -1.677 1.00 95.12 239 LEU A CA 1
ATOM 1828 C C . LEU A 1 239 ? -5.865 -0.765 -2.296 1.00 95.12 239 LEU A C 1
ATOM 1830 O O . LEU A 1 239 ? -6.758 -1.604 -2.369 1.00 95.12 239 LEU A O 1
ATOM 1834 N N . ASP A 1 240 ? -6.015 0.475 -2.770 1.00 95.75 240 ASP A N 1
ATOM 1835 C CA . ASP A 1 240 ? -7.248 0.936 -3.425 1.00 95.75 240 ASP A CA 1
ATOM 1836 C C . ASP A 1 240 ? -7.297 0.605 -4.927 1.00 95.75 240 ASP A C 1
ATOM 1838 O O . ASP A 1 240 ? -8.287 0.069 -5.440 1.00 95.75 240 ASP A O 1
ATOM 1842 N N . SER A 1 241 ? -6.210 0.908 -5.633 1.00 95.00 241 SER A N 1
ATOM 1843 C CA . SER A 1 241 ? -6.128 0.921 -7.093 1.00 95.00 241 SER A CA 1
ATOM 1844 C C . SER A 1 241 ? -6.138 -0.482 -7.704 1.00 95.00 241 SER A C 1
ATOM 1846 O O . SER A 1 241 ? -6.838 -0.736 -8.694 1.00 95.00 241 SER A O 1
ATOM 1848 N N . PHE A 1 242 ? -5.423 -1.434 -7.090 1.00 94.56 242 PHE A N 1
ATOM 1849 C CA . PHE A 1 242 ? -5.216 -2.757 -7.676 1.00 94.56 242 PHE A CA 1
ATOM 1850 C C . PHE A 1 242 ? -6.549 -3.531 -7.796 1.00 94.56 242 PHE A C 1
ATOM 1852 O O . PHE A 1 242 ? -7.391 -3.472 -6.893 1.00 94.56 242 PHE A O 1
ATOM 1859 N N . PRO A 1 243 ? -6.818 -4.217 -8.926 1.00 90.94 243 PRO A N 1
ATOM 1860 C CA . PRO A 1 243 ? -8.154 -4.750 -9.212 1.00 90.94 243 PRO A CA 1
ATOM 1861 C C . PRO A 1 243 ? -8.503 -6.034 -8.443 1.00 90.94 243 PRO A C 1
ATOM 1863 O O . PRO A 1 243 ? -9.668 -6.415 -8.418 1.00 90.94 243 PRO A O 1
ATOM 1866 N N . GLN A 1 244 ? -7.536 -6.691 -7.803 1.00 90.19 244 GLN A N 1
ATOM 1867 C CA . GLN A 1 244 ? -7.729 -7.968 -7.106 1.00 90.19 244 GLN A CA 1
ATOM 1868 C C . GLN A 1 244 ? -6.927 -8.032 -5.804 1.00 90.19 244 GLN A C 1
ATOM 1870 O O . GLN A 1 244 ? -6.097 -7.169 -5.535 1.00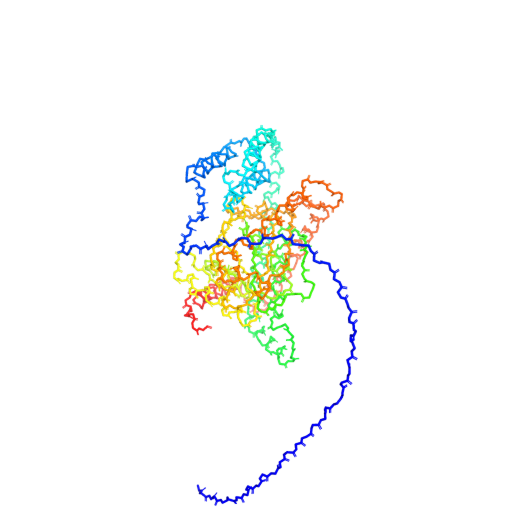 90.19 244 GLN A O 1
ATOM 1875 N N . PHE A 1 245 ? -7.144 -9.079 -5.008 1.00 91.69 245 PHE A N 1
ATOM 1876 C CA . PHE A 1 245 ? -6.326 -9.339 -3.826 1.00 91.69 245 PHE A CA 1
ATOM 1877 C C . PHE A 1 245 ? -4.861 -9.587 -4.202 1.00 91.69 245 PHE A C 1
ATOM 1879 O O . PHE A 1 245 ? -4.559 -10.335 -5.137 1.00 91.69 245 PHE A O 1
ATOM 1886 N N . PHE A 1 246 ? -3.953 -9.011 -3.423 1.00 93.19 246 PHE A N 1
ATOM 1887 C CA . PHE A 1 246 ? -2.523 -9.258 -3.541 1.00 93.19 246 PHE A CA 1
ATOM 1888 C C . PHE A 1 246 ? -1.870 -9.343 -2.164 1.00 93.19 246 PHE A C 1
ATOM 1890 O O . PHE A 1 246 ? -2.349 -8.760 -1.195 1.00 93.19 246 PHE A O 1
ATOM 1897 N N . LYS A 1 247 ? -0.735 -10.034 -2.081 1.00 92.81 247 LYS A N 1
ATOM 1898 C CA . LYS A 1 247 ? 0.144 -9.984 -0.908 1.00 92.81 247 LYS A CA 1
ATOM 1899 C C . LYS A 1 247 ? 1.270 -9.002 -1.173 1.00 92.81 247 LYS A C 1
ATOM 1901 O O . LYS A 1 247 ? 1.871 -9.029 -2.243 1.00 92.81 247 LYS A O 1
ATOM 1906 N N . SER A 1 248 ? 1.568 -8.140 -0.211 1.00 91.44 248 SER A N 1
ATOM 1907 C CA . SER A 1 248 ? 2.689 -7.201 -0.316 1.00 91.44 248 SER A CA 1
ATOM 1908 C C . SER A 1 248 ? 3.871 -7.671 0.529 1.00 91.44 248 SER A C 1
ATOM 1910 O O . SER A 1 248 ? 3.700 -8.495 1.423 1.00 91.44 248 SER A O 1
ATOM 1912 N N . ILE A 1 249 ? 5.078 -7.169 0.269 1.00 88.25 249 ILE A N 1
ATOM 1913 C CA . ILE A 1 249 ? 6.247 -7.436 1.119 1.00 88.25 249 ILE A CA 1
ATOM 1914 C C . ILE A 1 249 ? 6.604 -6.171 1.909 1.00 88.25 249 ILE A C 1
ATOM 1916 O O . ILE A 1 249 ? 7.046 -5.168 1.341 1.00 88.25 249 ILE A O 1
ATOM 1920 N N . GLY A 1 250 ? 6.451 -6.231 3.231 1.00 84.81 250 GLY A N 1
ATOM 1921 C CA . GLY A 1 250 ? 6.606 -5.101 4.149 1.00 84.81 250 GLY A CA 1
ATOM 1922 C C . GLY A 1 250 ? 7.750 -5.286 5.142 1.00 84.81 250 GLY A C 1
ATOM 1923 O O . GLY A 1 250 ? 8.213 -6.395 5.378 1.00 84.81 250 GLY A O 1
ATOM 1924 N N . LYS A 1 251 ? 8.230 -4.187 5.727 1.00 84.62 251 LYS A N 1
ATOM 1925 C CA . LYS A 1 251 ? 9.256 -4.235 6.780 1.00 84.62 251 LYS A CA 1
ATOM 1926 C C . LYS A 1 251 ? 8.683 -4.898 8.042 1.00 84.62 251 LYS A C 1
ATOM 1928 O O . LYS A 1 251 ? 7.574 -4.565 8.446 1.00 84.62 251 LYS A O 1
ATOM 1933 N N . ASP A 1 252 ? 9.454 -5.781 8.664 1.00 82.94 252 ASP A N 1
ATOM 1934 C CA . ASP A 1 252 ? 9.130 -6.455 9.931 1.00 82.94 252 ASP A CA 1
ATOM 1935 C C . ASP A 1 252 ? 8.722 -5.508 11.076 1.00 82.94 252 ASP A C 1
ATOM 1937 O O . ASP A 1 252 ? 7.741 -5.768 11.768 1.00 82.94 252 ASP A O 1
ATOM 1941 N N . ASP A 1 253 ? 9.398 -4.367 11.223 1.00 83.81 253 ASP A N 1
ATOM 1942 C CA . ASP A 1 253 ? 9.102 -3.379 12.272 1.00 83.81 253 ASP A CA 1
ATOM 1943 C C . ASP A 1 253 ? 7.655 -2.847 12.223 1.00 83.81 253 ASP A C 1
ATOM 1945 O O . ASP A 1 253 ? 7.134 -2.392 13.238 1.00 83.81 253 ASP A O 1
ATOM 1949 N N . ILE A 1 254 ? 6.980 -2.904 11.066 1.00 83.00 254 ILE A N 1
ATOM 1950 C CA . ILE A 1 254 ? 5.587 -2.441 10.930 1.00 83.00 254 ILE A CA 1
ATOM 1951 C C . ILE A 1 254 ? 4.649 -3.264 11.828 1.00 83.00 254 ILE A C 1
ATOM 1953 O O . ILE A 1 254 ? 3.667 -2.734 12.339 1.00 83.00 254 ILE A O 1
ATOM 1957 N N . TYR A 1 255 ? 4.972 -4.534 12.082 1.00 84.38 255 TYR A N 1
ATOM 1958 C CA . TYR A 1 255 ? 4.152 -5.431 12.902 1.00 84.38 255 TYR A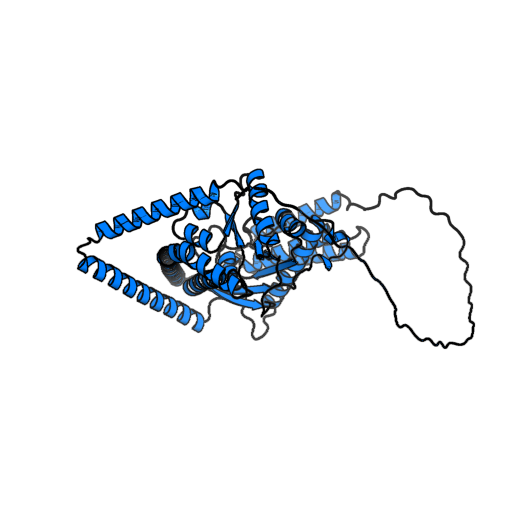 CA 1
ATOM 1959 C C . TYR A 1 255 ? 4.246 -5.135 14.402 1.00 84.38 255 TYR A C 1
ATOM 1961 O O . TYR A 1 255 ? 3.395 -5.594 15.158 1.00 84.38 255 TYR A O 1
ATOM 1969 N N . LEU A 1 256 ? 5.243 -4.353 14.831 1.00 86.12 256 LEU A N 1
ATOM 1970 C CA . LEU A 1 256 ? 5.356 -3.865 16.209 1.00 86.12 256 LEU A CA 1
ATOM 1971 C C . LEU A 1 256 ? 4.480 -2.635 16.470 1.00 86.12 256 LEU A C 1
ATOM 1973 O O . LEU A 1 256 ? 4.270 -2.269 17.623 1.00 86.12 256 LEU A O 1
ATOM 1977 N N . MET A 1 257 ? 3.976 -1.981 15.421 1.00 87.88 257 MET A N 1
ATOM 1978 C CA . MET A 1 257 ? 3.109 -0.815 15.557 1.00 87.88 257 MET A CA 1
ATOM 1979 C C . MET A 1 257 ? 1.666 -1.270 15.821 1.00 87.88 257 MET A C 1
ATOM 1981 O O . MET A 1 257 ? 1.093 -1.956 14.968 1.00 87.88 257 MET A O 1
ATOM 1985 N N . PRO A 1 258 ? 1.032 -0.875 16.942 1.00 85.81 258 PRO A N 1
ATOM 1986 C CA . PRO A 1 258 ? -0.372 -1.190 17.186 1.00 85.81 258 PRO A CA 1
ATOM 1987 C C . PRO A 1 258 ? -1.271 -0.685 16.054 1.00 85.81 258 PRO A C 1
ATOM 1989 O O . PRO A 1 258 ? -1.016 0.378 15.482 1.00 85.81 258 PRO A O 1
ATOM 1992 N N . TYR A 1 259 ? -2.320 -1.449 15.737 1.00 89.38 259 TYR A N 1
ATOM 1993 C CA . TYR A 1 259 ? -3.297 -1.218 14.658 1.00 89.38 259 TYR A CA 1
ATOM 1994 C C . TYR A 1 259 ? -2.722 -1.241 13.238 1.00 89.38 259 TYR A C 1
ATOM 1996 O O . TYR A 1 259 ? -3.241 -1.959 12.393 1.00 89.38 259 TYR A O 1
ATOM 2004 N N . VAL A 1 260 ? -1.624 -0.537 12.962 1.00 86.94 260 VAL A N 1
ATOM 2005 C CA . VAL A 1 260 ? -0.940 -0.590 11.662 1.00 86.94 260 VAL A CA 1
ATOM 2006 C C . VAL A 1 260 ? -0.415 -2.000 11.397 1.00 86.94 260 VAL A C 1
ATOM 2008 O O . VAL A 1 260 ? -0.645 -2.539 10.320 1.00 86.94 260 VAL A O 1
ATOM 2011 N N . GLY A 1 261 ? 0.214 -2.638 12.386 1.00 86.69 261 GLY A N 1
ATOM 2012 C CA . GLY A 1 261 ? 0.657 -4.029 12.302 1.00 86.69 261 GLY A CA 1
ATOM 2013 C C . GLY A 1 261 ? -0.502 -5.022 12.191 1.00 86.69 261 GLY A C 1
ATOM 2014 O O . GLY A 1 261 ? -0.398 -6.021 11.484 1.00 86.69 261 GLY A O 1
ATOM 2015 N N . TRP A 1 262 ? -1.637 -4.721 12.829 1.00 90.25 262 TRP A N 1
ATOM 2016 C CA . TRP A 1 262 ? -2.850 -5.545 12.765 1.00 90.25 262 TRP A CA 1
ATOM 2017 C C . TRP A 1 262 ? -3.460 -5.502 11.369 1.00 90.25 262 TRP A C 1
ATOM 2019 O O . TRP A 1 262 ? -3.801 -6.529 10.791 1.00 90.25 262 TRP A O 1
ATOM 2029 N N . LEU A 1 263 ? -3.538 -4.305 10.794 1.00 88.75 263 LEU A N 1
ATOM 2030 C CA . LEU A 1 263 ? -3.995 -4.110 9.429 1.00 88.75 263 LEU A CA 1
ATOM 2031 C C . LEU A 1 263 ? -3.007 -4.704 8.434 1.00 88.75 263 LEU A C 1
ATOM 2033 O O . LEU A 1 263 ? -3.447 -5.380 7.517 1.00 88.75 263 LEU A O 1
ATOM 2037 N N . ALA A 1 264 ? -1.695 -4.544 8.644 1.00 87.88 264 ALA A N 1
ATOM 2038 C CA . ALA A 1 264 ? -0.660 -5.180 7.829 1.00 87.88 264 ALA A CA 1
ATOM 2039 C C . ALA A 1 264 ? -0.804 -6.711 7.806 1.00 87.88 264 ALA A C 1
ATOM 2041 O O . ALA A 1 264 ? -0.617 -7.331 6.756 1.00 87.88 264 ALA A O 1
ATOM 2042 N N . TYR A 1 265 ? -1.182 -7.311 8.938 1.00 85.94 265 TYR A N 1
ATOM 2043 C CA . TYR A 1 265 ? -1.506 -8.732 9.034 1.00 85.94 265 TYR A CA 1
ATOM 2044 C C . TYR A 1 265 ? -2.750 -9.088 8.211 1.00 85.94 265 TYR A C 1
ATOM 2046 O O . TYR A 1 265 ? -2.691 -9.978 7.365 1.00 85.94 265 TYR A O 1
ATOM 2054 N N . VAL A 1 266 ? -3.860 -8.374 8.417 1.00 85.69 266 VAL A N 1
ATOM 2055 C CA . VAL A 1 266 ? -5.141 -8.672 7.756 1.00 85.69 266 VAL A CA 1
ATOM 2056 C C . VAL A 1 266 ? -5.080 -8.444 6.243 1.00 85.69 266 VAL A C 1
ATOM 2058 O O . VAL A 1 266 ? -5.586 -9.254 5.474 1.00 85.69 266 VAL A O 1
ATOM 2061 N N . ILE A 1 267 ? -4.392 -7.396 5.785 1.00 86.69 267 ILE A N 1
ATOM 2062 C CA . ILE A 1 267 ? -4.152 -7.155 4.354 1.00 86.69 267 ILE A CA 1
ATOM 2063 C C . ILE A 1 267 ? -3.088 -8.097 3.765 1.00 86.69 267 ILE A C 1
ATOM 2065 O O . ILE A 1 267 ? -2.642 -7.875 2.642 1.00 86.69 267 ILE A O 1
ATOM 2069 N N . ALA A 1 268 ? -2.668 -9.131 4.503 1.00 84.50 268 ALA A N 1
ATOM 2070 C CA . ALA A 1 268 ? -1.740 -10.174 4.079 1.00 84.50 268 ALA A CA 1
ATOM 2071 C C . ALA A 1 268 ? -0.381 -9.653 3.582 1.00 84.50 268 ALA A C 1
ATOM 2073 O O . ALA A 1 268 ? 0.194 -10.163 2.614 1.00 84.50 268 ALA A O 1
ATOM 2074 N N . THR A 1 269 ? 0.159 -8.645 4.268 1.00 84.50 269 THR A N 1
ATOM 2075 C CA . THR A 1 269 ? 1.557 -8.249 4.084 1.00 84.50 269 THR A CA 1
ATOM 2076 C C . THR A 1 269 ? 2.460 -9.371 4.606 1.00 84.50 269 THR A C 1
ATOM 2078 O O . THR A 1 269 ? 2.171 -9.998 5.626 1.00 84.50 269 THR A O 1
ATOM 2081 N N . LEU A 1 270 ? 3.552 -9.653 3.903 1.00 85.62 270 LEU A N 1
ATOM 2082 C CA . LEU A 1 270 ? 4.584 -10.605 4.291 1.00 85.62 270 LEU A CA 1
ATOM 2083 C C . LEU A 1 270 ? 5.764 -9.828 4.893 1.00 85.62 270 LEU A C 1
ATOM 2085 O O . LEU A 1 270 ? 6.321 -8.965 4.205 1.00 85.62 270 LEU A O 1
ATOM 2089 N N . PRO A 1 271 ? 6.179 -10.111 6.142 1.00 84.81 271 PRO A N 1
ATOM 2090 C CA . PRO A 1 271 ? 7.294 -9.413 6.757 1.00 84.81 271 PRO A CA 1
ATOM 2091 C C . PRO A 1 271 ? 8.606 -9.847 6.112 1.00 84.81 271 PRO A C 1
ATOM 2093 O O . PRO A 1 271 ? 8.848 -11.046 5.901 1.00 84.81 271 PRO A O 1
ATOM 2096 N N . ILE A 1 272 ? 9.453 -8.857 5.839 1.00 83.25 272 ILE A N 1
ATOM 2097 C CA . ILE A 1 272 ? 10.830 -9.049 5.415 1.00 83.25 272 ILE A CA 1
ATOM 2098 C C . ILE A 1 272 ? 11.801 -8.285 6.320 1.00 83.25 272 ILE A C 1
ATOM 2100 O O . ILE A 1 272 ? 11.679 -7.070 6.508 1.00 83.25 272 ILE A O 1
ATOM 2104 N N . ASP A 1 273 ? 12.800 -8.997 6.826 1.00 81.88 273 ASP A N 1
ATOM 2105 C CA . ASP A 1 273 ? 13.966 -8.435 7.480 1.00 81.88 273 ASP A CA 1
ATOM 2106 C C . ASP A 1 273 ? 15.030 -8.162 6.416 1.00 81.88 273 ASP A C 1
ATOM 2108 O O . ASP A 1 273 ? 15.654 -9.057 5.850 1.00 81.88 273 ASP A O 1
ATOM 2112 N N . ARG A 1 274 ? 15.223 -6.879 6.116 1.00 75.12 274 ARG A N 1
ATOM 2113 C CA . ARG A 1 274 ? 16.188 -6.427 5.105 1.00 75.12 274 ARG A CA 1
ATOM 2114 C C . ARG A 1 274 ? 17.608 -6.294 5.663 1.00 75.12 274 ARG A C 1
ATOM 2116 O O . ARG A 1 274 ? 18.517 -6.038 4.876 1.00 75.12 274 ARG A O 1
ATOM 2123 N N . ARG A 1 275 ? 17.791 -6.414 6.984 1.00 78.81 275 ARG A N 1
ATOM 2124 C CA . ARG A 1 275 ? 19.088 -6.298 7.670 1.00 78.81 275 ARG A CA 1
ATOM 2125 C C . ARG A 1 275 ? 19.860 -7.610 7.571 1.00 78.81 275 ARG A C 1
ATOM 2127 O O . ARG A 1 275 ? 21.062 -7.585 7.330 1.00 78.81 275 ARG A O 1
ATOM 2134 N N . HIS A 1 276 ? 19.161 -8.741 7.663 1.00 79.75 276 HIS A N 1
ATOM 2135 C CA . HIS A 1 276 ? 19.764 -10.070 7.602 1.00 79.75 276 HIS A CA 1
ATOM 2136 C C . HIS A 1 276 ? 19.466 -10.758 6.266 1.00 79.75 276 HIS A C 1
ATOM 2138 O O . HIS A 1 276 ? 18.353 -11.204 5.997 1.00 79.75 276 HIS A O 1
ATOM 2144 N N . ARG A 1 277 ? 20.491 -10.881 5.413 1.00 79.94 277 ARG A N 1
ATOM 2145 C CA . ARG A 1 277 ? 20.365 -11.439 4.053 1.00 79.94 277 ARG A CA 1
ATOM 2146 C C . ARG A 1 277 ? 19.744 -12.841 4.023 1.00 79.94 277 ARG A C 1
ATOM 2148 O O . ARG A 1 277 ? 18.915 -13.105 3.158 1.00 79.94 277 ARG A O 1
ATOM 2155 N N . ASN A 1 278 ? 20.144 -13.722 4.938 1.00 80.69 278 ASN A N 1
ATOM 2156 C CA . ASN A 1 278 ? 19.652 -15.103 4.974 1.00 80.69 278 ASN A CA 1
ATOM 2157 C C . ASN A 1 278 ? 18.159 -15.159 5.324 1.00 80.69 278 ASN A C 1
ATOM 2159 O O . ASN A 1 278 ? 17.401 -15.878 4.672 1.00 80.69 278 ASN A O 1
ATOM 2163 N N . GLU A 1 279 ? 17.720 -14.334 6.278 1.00 78.81 279 GLU A N 1
ATOM 2164 C CA . GLU A 1 279 ? 16.301 -14.203 6.616 1.00 78.81 279 GLU A CA 1
ATOM 2165 C C . GLU A 1 279 ? 15.512 -13.610 5.448 1.00 78.81 279 GLU A C 1
ATOM 2167 O O . GLU A 1 279 ? 14.494 -14.177 5.060 1.00 78.81 279 GLU A O 1
ATOM 2172 N N . ALA A 1 280 ? 16.024 -12.566 4.788 1.00 77.06 280 ALA A N 1
ATOM 2173 C CA . ALA A 1 280 ? 15.384 -12.001 3.601 1.00 77.06 280 ALA A CA 1
ATOM 2174 C C . ALA A 1 280 ? 15.131 -13.057 2.508 1.00 77.06 280 ALA A C 1
ATOM 2176 O O . ALA A 1 280 ? 14.055 -13.078 1.910 1.00 77.06 280 ALA A O 1
ATOM 2177 N N . ILE A 1 281 ? 16.096 -13.953 2.257 1.00 81.62 281 ILE A N 1
ATOM 2178 C CA . ILE A 1 281 ? 15.968 -15.042 1.272 1.00 81.62 281 ILE A CA 1
ATOM 2179 C C . ILE A 1 281 ? 14.886 -16.040 1.703 1.00 81.62 281 ILE A C 1
ATOM 2181 O O . ILE A 1 281 ? 13.994 -16.368 0.919 1.00 81.62 281 ILE A O 1
ATOM 2185 N N . LYS A 1 282 ? 14.919 -16.491 2.961 1.00 80.38 282 LYS A N 1
ATOM 2186 C CA . LYS A 1 282 ? 13.924 -17.420 3.518 1.00 80.38 282 LYS A CA 1
ATOM 2187 C C . LYS A 1 282 ? 12.508 -16.845 3.454 1.00 80.38 282 LYS A C 1
ATOM 2189 O O . LYS A 1 282 ? 11.558 -17.537 3.085 1.00 80.38 282 LYS A O 1
ATOM 2194 N N . GLN A 1 283 ? 12.365 -15.566 3.780 1.00 80.62 283 GLN A N 1
ATOM 2195 C CA . GLN A 1 283 ? 11.089 -14.860 3.773 1.00 80.62 283 GLN A CA 1
ATOM 2196 C C . GLN A 1 283 ? 10.589 -14.607 2.347 1.00 80.62 283 GLN A C 1
ATOM 2198 O O . GLN A 1 283 ? 9.388 -14.721 2.105 1.00 80.62 283 GLN A O 1
ATOM 2203 N N . LEU A 1 284 ? 11.490 -14.365 1.390 1.00 85.31 284 LEU A N 1
ATOM 2204 C CA . LEU A 1 284 ? 11.153 -14.299 -0.031 1.00 85.31 284 LEU A CA 1
ATOM 2205 C C . LEU A 1 284 ? 10.623 -15.644 -0.555 1.00 85.31 284 LEU A C 1
ATOM 2207 O O . LEU A 1 284 ? 9.691 -15.655 -1.351 1.00 85.31 284 LEU A O 1
ATOM 2211 N N . GLY A 1 285 ? 11.108 -16.773 -0.030 1.00 87.50 285 GLY A N 1
ATOM 2212 C CA . GLY A 1 285 ? 10.542 -18.096 -0.319 1.00 87.50 285 GLY A CA 1
ATOM 2213 C C . GLY A 1 285 ? 9.056 -18.229 0.050 1.00 87.50 285 GLY A C 1
ATOM 2214 O O . GLY A 1 285 ? 8.317 -18.936 -0.635 1.00 87.50 285 GLY A O 1
ATOM 2215 N N . ARG A 1 286 ? 8.576 -17.509 1.080 1.00 85.81 286 ARG A N 1
ATOM 2216 C CA . ARG A 1 286 ? 7.136 -17.442 1.409 1.00 85.81 286 ARG A CA 1
ATOM 2217 C C . ARG A 1 286 ? 6.350 -16.706 0.325 1.00 85.81 286 ARG A C 1
ATOM 2219 O O . ARG A 1 286 ? 5.267 -17.148 -0.047 1.00 85.81 286 ARG A O 1
ATOM 2226 N N . ALA A 1 287 ? 6.910 -15.616 -0.200 1.00 88.00 287 ALA A N 1
ATOM 2227 C CA . ALA A 1 287 ? 6.323 -14.879 -1.314 1.00 88.00 287 ALA A CA 1
ATOM 2228 C C . ALA A 1 287 ? 6.279 -15.737 -2.589 1.00 88.00 287 ALA A C 1
ATOM 2230 O O . ALA A 1 287 ? 5.243 -15.782 -3.243 1.00 88.00 287 ALA A O 1
ATOM 2231 N N . THR A 1 288 ? 7.346 -16.489 -2.883 1.00 91.88 288 THR A N 1
ATOM 2232 C CA . THR A 1 288 ? 7.381 -17.453 -3.994 1.00 91.88 288 THR A CA 1
ATOM 2233 C C . THR A 1 288 ? 6.277 -18.496 -3.883 1.00 91.88 288 THR A C 1
ATOM 2235 O O . THR A 1 288 ? 5.522 -18.669 -4.835 1.00 91.88 288 THR A O 1
ATOM 2238 N N . ARG A 1 289 ? 6.125 -19.151 -2.723 1.00 90.88 289 ARG A N 1
ATOM 2239 C CA . ARG A 1 289 ? 5.066 -20.155 -2.518 1.00 90.88 289 ARG A CA 1
ATOM 2240 C C . ARG A 1 289 ? 3.666 -19.563 -2.654 1.00 90.88 289 ARG A C 1
ATOM 2242 O O . ARG A 1 289 ? 2.820 -20.163 -3.303 1.00 90.88 289 ARG A O 1
ATOM 2249 N N . ALA A 1 290 ? 3.432 -18.382 -2.081 1.00 87.56 290 ALA A N 1
ATOM 2250 C CA . ALA A 1 290 ? 2.145 -17.701 -2.200 1.00 87.56 290 ALA A CA 1
ATOM 2251 C C . ALA A 1 290 ? 1.834 -17.282 -3.646 1.00 87.56 290 ALA A C 1
ATOM 2253 O O . ALA A 1 290 ? 0.681 -17.330 -4.068 1.00 87.56 290 ALA A O 1
ATOM 2254 N N . CYS A 1 291 ? 2.852 -16.875 -4.407 1.00 91.88 291 CYS A N 1
ATOM 2255 C CA . CYS A 1 291 ? 2.687 -16.568 -5.819 1.00 91.88 291 CYS A CA 1
ATOM 2256 C C . CYS A 1 291 ? 2.361 -17.841 -6.605 1.00 91.88 291 CYS A C 1
ATOM 2258 O O . CYS A 1 291 ? 1.323 -17.894 -7.253 1.00 91.88 291 CYS A O 1
ATOM 2260 N N . ALA A 1 292 ? 3.168 -18.897 -6.447 1.00 90.00 292 ALA A N 1
ATOM 2261 C CA . ALA A 1 292 ? 2.980 -20.193 -7.102 1.00 90.00 292 ALA A CA 1
ATOM 2262 C C . ALA A 1 292 ? 1.621 -20.847 -6.788 1.00 90.00 292 ALA A C 1
ATOM 2264 O O . ALA A 1 292 ? 1.082 -21.566 -7.620 1.00 90.00 292 ALA A O 1
ATOM 2265 N N . SER A 1 293 ? 1.022 -20.556 -5.627 1.00 87.56 293 SER A N 1
ATOM 2266 C CA . SER A 1 293 ? -0.333 -21.003 -5.277 1.00 87.56 293 SER A CA 1
ATOM 2267 C C . SER A 1 293 ? -1.457 -20.183 -5.936 1.00 87.56 293 SER A C 1
ATOM 2269 O O . SER A 1 293 ? -2.600 -20.260 -5.492 1.00 87.56 293 SER A O 1
ATOM 2271 N N . GLY A 1 294 ? -1.152 -19.353 -6.939 1.00 87.75 294 GLY A N 1
ATOM 2272 C CA . GLY A 1 294 ? -2.138 -18.593 -7.711 1.00 87.75 294 GLY A CA 1
ATOM 2273 C C . GLY A 1 294 ? -2.506 -17.221 -7.135 1.00 87.75 294 GLY A C 1
ATOM 2274 O O . GLY A 1 294 ? -3.559 -16.687 -7.483 1.00 87.75 294 GLY A O 1
ATOM 2275 N N . THR A 1 295 ? -1.670 -16.619 -6.279 1.00 88.06 295 THR A N 1
ATOM 2276 C CA . THR A 1 295 ? -1.911 -15.262 -5.736 1.00 88.06 295 THR A CA 1
ATOM 2277 C C . THR A 1 295 ? -1.046 -14.209 -6.436 1.00 88.06 295 THR A C 1
ATOM 2279 O O . THR A 1 295 ? 0.079 -14.488 -6.852 1.00 88.06 295 THR A O 1
ATOM 2282 N N . ALA A 1 296 ? -1.537 -12.971 -6.528 1.00 93.94 296 ALA A N 1
ATOM 2283 C CA . ALA A 1 296 ? -0.707 -11.835 -6.919 1.00 93.94 296 ALA A CA 1
ATOM 2284 C C . ALA A 1 296 ? 0.217 -11.410 -5.764 1.00 93.94 296 ALA A C 1
ATOM 2286 O O . ALA A 1 296 ? -0.224 -11.282 -4.619 1.00 93.94 296 ALA A O 1
ATOM 2287 N N . VAL A 1 297 ? 1.491 -11.150 -6.051 1.00 95.00 297 VAL A N 1
ATOM 2288 C CA . VAL A 1 297 ? 2.455 -10.639 -5.069 1.00 95.00 297 VAL A CA 1
ATOM 2289 C C . VAL A 1 297 ? 3.023 -9.315 -5.557 1.00 95.00 297 VAL A C 1
ATOM 2291 O O . VAL A 1 297 ? 3.659 -9.261 -6.605 1.00 95.00 297 VAL A O 1
ATOM 2294 N N . ALA A 1 298 ? 2.820 -8.250 -4.782 1.00 95.12 298 ALA A N 1
ATOM 2295 C CA . ALA A 1 298 ? 3.350 -6.926 -5.074 1.00 95.12 298 ALA A CA 1
ATOM 2296 C C . ALA A 1 298 ? 4.637 -6.663 -4.295 1.00 95.12 298 ALA A C 1
ATOM 2298 O O . ALA A 1 298 ? 4.697 -6.811 -3.069 1.00 95.12 298 ALA A O 1
ATOM 2299 N N . LEU A 1 299 ? 5.678 -6.239 -5.005 1.00 93.56 299 LEU A N 1
ATOM 2300 C CA . LEU A 1 299 ? 6.975 -5.968 -4.407 1.00 93.56 299 LEU A CA 1
ATOM 2301 C C . LEU A 1 299 ? 7.744 -4.906 -5.192 1.00 93.56 299 LEU A C 1
ATOM 2303 O O . LEU A 1 299 ? 7.707 -4.845 -6.417 1.00 93.56 299 LEU A O 1
ATOM 2307 N N . SER A 1 300 ? 8.482 -4.075 -4.461 1.00 93.19 300 SER A N 1
ATOM 2308 C CA . SER A 1 300 ? 9.377 -3.100 -5.074 1.00 93.19 300 SER A CA 1
ATOM 2309 C C . SER A 1 300 ? 10.697 -3.768 -5.447 1.00 93.19 300 SER A C 1
ATOM 2311 O O . SER A 1 300 ? 11.397 -4.264 -4.550 1.00 93.19 300 SER A O 1
ATOM 2313 N N . PRO A 1 301 ? 11.089 -3.756 -6.733 1.00 92.50 301 PRO A N 1
ATOM 2314 C CA . PRO A 1 301 ? 12.307 -4.416 -7.165 1.00 92.50 301 PRO A CA 1
ATOM 2315 C C . PRO A 1 301 ? 13.579 -3.733 -6.656 1.00 92.50 301 PRO A C 1
ATOM 2317 O O . PRO A 1 301 ? 14.633 -4.357 -6.594 1.00 92.50 301 PRO A O 1
ATOM 2320 N N . GLU A 1 302 ? 13.485 -2.488 -6.199 1.00 88.44 302 GLU A N 1
ATOM 2321 C CA . GLU A 1 302 ? 14.587 -1.726 -5.609 1.00 88.44 302 GLU A CA 1
ATOM 2322 C C . GLU A 1 302 ? 14.905 -2.189 -4.168 1.00 88.44 302 GLU A C 1
ATOM 2324 O O . GLU A 1 302 ? 16.024 -2.053 -3.661 1.00 88.44 302 GLU A O 1
ATOM 2329 N N . GLY A 1 303 ? 13.917 -2.771 -3.476 1.00 83.81 303 GLY A N 1
ATOM 2330 C CA . GLY A 1 303 ? 14.035 -3.285 -2.108 1.00 83.81 303 GLY A CA 1
ATOM 2331 C C . GLY A 1 303 ? 14.191 -2.216 -1.018 1.00 83.81 303 GLY A C 1
ATOM 2332 O O . GLY A 1 303 ? 14.395 -2.553 0.150 1.00 83.81 303 GLY A O 1
ATOM 2333 N N . THR A 1 304 ? 14.104 -0.931 -1.355 1.00 83.50 304 THR A N 1
ATOM 2334 C CA . THR A 1 304 ? 14.073 0.203 -0.421 1.00 83.50 304 THR A CA 1
ATOM 2335 C C . THR A 1 304 ? 13.373 1.386 -1.075 1.00 83.50 304 THR A C 1
ATOM 2337 O O . THR A 1 304 ? 13.253 1.423 -2.292 1.00 83.50 304 THR A O 1
ATOM 2340 N N . ARG A 1 305 ? 12.914 2.345 -0.266 1.00 86.69 305 ARG A N 1
ATOM 2341 C CA . ARG A 1 305 ? 12.363 3.596 -0.788 1.00 86.69 305 ARG A CA 1
ATOM 2342 C C . ARG A 1 305 ? 13.458 4.464 -1.389 1.00 86.69 305 ARG A C 1
ATOM 2344 O O . ARG A 1 305 ? 14.524 4.609 -0.781 1.00 86.69 305 ARG A O 1
ATOM 2351 N N . SER A 1 306 ? 13.169 5.060 -2.537 1.00 83.69 306 SER A N 1
ATOM 2352 C CA . SER A 1 306 ? 14.028 6.030 -3.200 1.00 83.69 306 SER A CA 1
ATOM 2353 C C . SER A 1 306 ? 14.141 7.300 -2.362 1.00 83.69 306 SER A C 1
ATOM 2355 O O . SER A 1 306 ? 13.148 7.850 -1.890 1.00 83.69 306 SER A O 1
ATOM 2357 N N . LYS A 1 307 ? 15.371 7.780 -2.166 1.00 79.19 307 LYS A N 1
ATOM 2358 C CA . LYS A 1 307 ? 15.640 9.045 -1.456 1.00 79.19 307 LYS A CA 1
ATOM 2359 C C . LYS A 1 307 ? 15.486 10.267 -2.363 1.00 79.19 307 LYS A C 1
ATOM 2361 O O . LYS A 1 307 ? 15.493 11.387 -1.867 1.00 79.19 307 LYS A O 1
ATOM 2366 N N . THR A 1 308 ? 15.388 10.045 -3.670 1.00 72.75 308 THR A N 1
ATOM 2367 C CA . THR A 1 308 ? 15.361 11.089 -4.702 1.00 72.75 308 THR A CA 1
ATOM 2368 C C . THR A 1 308 ? 14.092 11.047 -5.554 1.00 72.75 308 THR A C 1
ATOM 2370 O O . THR A 1 308 ? 13.898 11.925 -6.391 1.00 72.75 308 THR A O 1
ATOM 2373 N N . GLY A 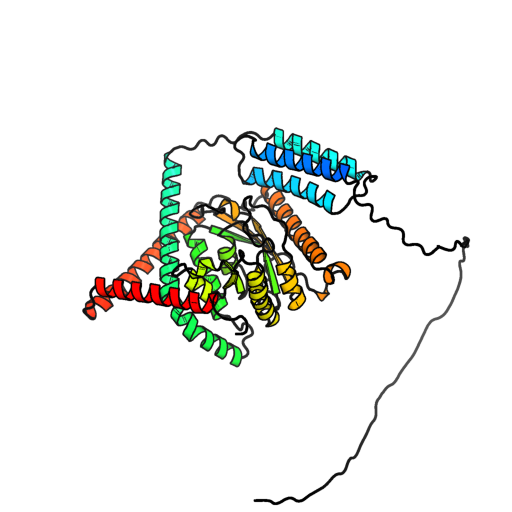1 309 ? 13.241 10.031 -5.373 1.00 71.94 309 GLY A N 1
ATOM 2374 C CA . GLY A 1 309 ? 12.067 9.791 -6.215 1.00 71.94 309 GLY A CA 1
ATOM 2375 C C . GLY A 1 309 ? 12.404 9.202 -7.588 1.00 71.94 309 GLY A C 1
ATOM 2376 O O . GLY A 1 309 ? 11.523 9.098 -8.431 1.00 71.94 309 GLY A O 1
ATOM 2377 N N . GLN A 1 310 ? 13.661 8.816 -7.823 1.00 77.25 310 GLN A N 1
ATOM 2378 C CA . GLN A 1 310 ? 14.106 8.136 -9.047 1.00 77.25 310 GLN A CA 1
ATOM 2379 C C . GLN A 1 310 ? 13.946 6.624 -8.941 1.00 77.25 310 GLN A C 1
ATOM 2381 O O . GLN A 1 310 ? 13.989 6.079 -7.832 1.00 77.25 310 GLN A O 1
ATOM 2386 N N . LEU A 1 311 ? 13.829 5.972 -10.098 1.00 83.88 311 LEU A N 1
ATOM 2387 C CA . LEU A 1 311 ? 13.834 4.521 -10.232 1.00 83.88 311 LEU A CA 1
ATOM 2388 C C . LEU A 1 311 ? 15.251 3.977 -9.996 1.00 83.88 311 LEU A C 1
ATOM 2390 O O . LEU A 1 311 ? 16.149 4.151 -10.822 1.00 83.88 311 LEU A O 1
ATOM 2394 N N . MET A 1 312 ? 15.474 3.324 -8.857 1.00 84.12 312 MET A N 1
ATOM 2395 C CA . MET A 1 312 ? 16.779 2.758 -8.522 1.00 84.12 312 MET A CA 1
ATOM 2396 C C . MET A 1 312 ? 17.058 1.461 -9.293 1.00 84.12 312 MET A C 1
ATOM 2398 O O . MET A 1 312 ? 16.199 0.873 -9.955 1.00 84.12 312 MET A O 1
ATOM 2402 N N . ARG A 1 313 ? 18.299 0.981 -9.180 1.00 85.31 313 ARG A N 1
ATOM 2403 C CA . ARG A 1 313 ? 18.694 -0.335 -9.683 1.00 85.31 313 ARG A CA 1
ATOM 2404 C C . ARG A 1 313 ? 17.871 -1.437 -9.013 1.00 85.31 313 ARG A C 1
ATOM 2406 O O . ARG A 1 313 ? 17.722 -1.471 -7.791 1.00 85.31 313 ARG A O 1
ATOM 2413 N N . PHE A 1 314 ? 17.411 -2.384 -9.819 1.00 92.00 314 PHE A N 1
ATOM 2414 C CA . PHE A 1 314 ? 16.647 -3.526 -9.340 1.00 92.00 314 PHE A CA 1
ATOM 2415 C C . PHE A 1 314 ? 17.546 -4.598 -8.717 1.00 92.00 314 PHE A C 1
ATOM 2417 O O . PHE A 1 314 ? 18.665 -4.865 -9.164 1.00 92.00 314 PHE A O 1
ATOM 2424 N N . LYS A 1 315 ? 17.038 -5.223 -7.657 1.00 90.12 315 LYS A N 1
ATOM 2425 C CA . LYS A 1 315 ? 17.612 -6.404 -7.016 1.00 90.12 315 LYS A CA 1
ATOM 2426 C C . LYS A 1 315 ? 17.087 -7.666 -7.698 1.00 90.12 315 LYS A C 1
ATOM 2428 O O . LYS A 1 315 ? 15.994 -7.686 -8.249 1.00 90.12 315 LYS A O 1
ATOM 2433 N N . LYS A 1 316 ? 17.841 -8.762 -7.573 1.00 88.06 316 LYS A N 1
ATOM 2434 C CA . LYS A 1 316 ? 17.510 -10.049 -8.209 1.00 88.06 316 LYS A CA 1
ATOM 2435 C C . LYS A 1 316 ? 16.301 -10.764 -7.588 1.00 88.06 316 LYS A C 1
ATOM 2437 O O . LYS A 1 316 ? 15.633 -11.522 -8.275 1.00 88.06 316 LYS A O 1
ATOM 2442 N N . GLY A 1 317 ? 16.020 -10.542 -6.300 1.00 88.50 317 GLY A N 1
ATOM 2443 C CA . GLY A 1 317 ? 14.961 -11.233 -5.539 1.00 88.50 317 GLY A CA 1
ATOM 2444 C C . GLY A 1 317 ? 13.587 -11.311 -6.236 1.00 88.50 317 GLY A C 1
ATOM 2445 O O . GLY A 1 317 ? 13.095 -12.418 -6.429 1.00 88.50 317 GLY A O 1
ATOM 2446 N N . PRO A 1 318 ? 12.994 -10.185 -6.670 1.00 92.12 318 PRO A N 1
ATOM 2447 C CA . PRO A 1 318 ? 11.794 -10.146 -7.518 1.00 92.12 318 PRO A CA 1
ATOM 2448 C C . PRO A 1 318 ? 11.755 -11.182 -8.649 1.00 92.12 318 PRO A C 1
ATOM 2450 O O . PRO A 1 318 ? 10.765 -11.881 -8.841 1.00 92.12 318 PRO A O 1
ATOM 2453 N N . PHE A 1 319 ? 12.866 -11.305 -9.372 1.00 93.06 319 PHE A N 1
ATOM 2454 C CA . PHE A 1 319 ? 13.004 -12.159 -10.548 1.00 93.06 319 PHE A CA 1
ATOM 2455 C C . PHE A 1 319 ? 13.288 -13.617 -10.169 1.00 93.06 319 PHE A C 1
ATOM 2457 O O . PHE A 1 319 ? 13.036 -14.525 -10.953 1.00 93.06 319 PHE A O 1
ATOM 2464 N N . TYR A 1 320 ? 13.752 -13.875 -8.940 1.00 91.12 320 TYR A N 1
ATOM 2465 C CA . TYR A 1 320 ? 13.688 -15.218 -8.361 1.00 91.12 320 TYR A CA 1
ATOM 2466 C C . TYR A 1 320 ? 12.247 -15.627 -8.071 1.00 91.12 320 TYR A C 1
ATOM 2468 O O . TYR A 1 320 ? 11.856 -16.707 -8.488 1.00 91.12 320 TYR A O 1
ATOM 2476 N N . VAL A 1 321 ? 11.450 -14.770 -7.423 1.00 92.31 321 VAL A N 1
ATOM 2477 C CA . VAL A 1 321 ? 10.028 -15.062 -7.159 1.00 92.31 321 VAL A CA 1
ATOM 2478 C C . VAL A 1 321 ? 9.308 -15.389 -8.458 1.00 92.31 321 VAL A C 1
ATOM 2480 O O . VAL A 1 321 ? 8.632 -16.410 -8.536 1.00 92.31 321 VAL A O 1
ATOM 2483 N N . GLN A 1 322 ? 9.499 -14.559 -9.483 1.00 94.00 322 GLN A N 1
ATOM 2484 C CA . GLN A 1 322 ? 8.874 -14.764 -10.781 1.00 94.00 322 GLN A CA 1
ATOM 2485 C C . GLN A 1 322 ? 9.290 -16.087 -11.436 1.00 94.00 322 GLN A C 1
ATOM 2487 O O . GLN A 1 322 ? 8.416 -16.866 -11.803 1.00 94.00 322 GLN A O 1
ATOM 2492 N N . ALA A 1 323 ? 10.592 -16.365 -11.542 1.00 90.88 323 ALA A N 1
ATOM 2493 C CA . ALA A 1 323 ? 11.083 -17.556 -12.234 1.00 90.88 323 ALA A CA 1
ATOM 2494 C C . ALA A 1 323 ? 10.622 -18.860 -11.562 1.00 90.88 323 ALA A C 1
ATOM 2496 O O . ALA A 1 323 ? 10.210 -19.794 -12.243 1.00 90.88 323 ALA A O 1
ATOM 2497 N N . GLU A 1 324 ? 10.653 -18.910 -10.228 1.00 91.00 324 GLU A N 1
ATOM 2498 C CA . GLU A 1 324 ? 10.252 -20.098 -9.462 1.00 91.00 324 GLU A CA 1
ATOM 2499 C C . GLU A 1 324 ? 8.730 -20.314 -9.465 1.00 91.00 324 GLU A C 1
ATOM 2501 O O . GLU A 1 324 ? 8.261 -21.445 -9.388 1.00 91.00 324 GLU A O 1
ATOM 2506 N N . SER A 1 325 ? 7.943 -19.237 -9.549 1.00 91.69 325 SER A N 1
ATOM 2507 C CA . SER A 1 325 ? 6.474 -19.320 -9.601 1.00 91.69 325 SER A CA 1
ATOM 2508 C C . SER A 1 325 ? 5.906 -19.391 -11.018 1.00 91.69 325 SER A C 1
ATOM 2510 O O . SER A 1 325 ? 4.703 -19.593 -11.164 1.00 91.69 325 SER A O 1
ATOM 2512 N N . ARG A 1 326 ? 6.746 -19.201 -12.049 1.00 91.25 326 ARG A N 1
ATOM 2513 C CA . ARG A 1 326 ? 6.340 -19.002 -13.453 1.00 91.25 326 ARG A CA 1
ATOM 2514 C C . ARG A 1 326 ? 5.230 -17.954 -13.602 1.00 91.25 326 ARG A C 1
ATOM 2516 O O . ARG A 1 326 ? 4.321 -18.097 -14.412 1.00 91.25 326 ARG A O 1
ATOM 2523 N N . ALA A 1 327 ? 5.290 -16.907 -12.784 1.00 94.88 327 ALA A N 1
ATOM 2524 C CA . ALA A 1 327 ? 4.310 -15.832 -12.793 1.00 94.88 327 ALA A CA 1
ATOM 2525 C C . ALA A 1 327 ? 4.523 -14.867 -13.963 1.00 94.88 327 ALA A C 1
ATOM 2527 O O . ALA A 1 327 ? 5.661 -14.605 -14.366 1.00 94.88 327 ALA A O 1
ATOM 2528 N N . SER A 1 328 ? 3.441 -14.257 -14.444 1.00 95.88 328 SER A N 1
ATOM 2529 C CA . SER A 1 328 ? 3.545 -13.054 -15.275 1.00 95.88 328 SER A CA 1
ATOM 2530 C C . SER A 1 328 ? 4.053 -11.876 -14.435 1.00 95.88 328 SER A C 1
ATOM 2532 O O . SER A 1 328 ? 3.822 -11.820 -13.223 1.00 95.88 328 SER A O 1
ATOM 2534 N N . ILE A 1 329 ? 4.730 -10.913 -15.062 1.00 96.94 329 ILE A N 1
ATOM 2535 C CA . ILE A 1 329 ? 5.141 -9.659 -14.411 1.00 96.94 329 ILE A CA 1
ATOM 2536 C C . ILE A 1 329 ? 4.196 -8.544 -14.839 1.00 96.94 329 ILE A C 1
ATOM 2538 O O . ILE A 1 329 ? 4.074 -8.295 -16.028 1.00 96.94 329 ILE A O 1
ATOM 2542 N N . ALA A 1 330 ? 3.585 -7.826 -13.898 1.00 96.75 330 ALA A N 1
ATOM 2543 C CA . ALA A 1 330 ? 2.862 -6.582 -14.170 1.00 96.75 330 ALA A CA 1
ATOM 2544 C C . ALA A 1 330 ? 3.675 -5.382 -13.654 1.00 96.75 330 ALA A C 1
ATOM 2546 O O . ALA A 1 330 ? 3.691 -5.136 -12.441 1.00 96.75 330 ALA A O 1
ATOM 2547 N N . PRO A 1 331 ? 4.371 -4.637 -14.532 1.00 97.06 331 PRO A N 1
ATOM 2548 C CA . PRO A 1 331 ? 5.057 -3.415 -14.139 1.00 97.06 331 PRO A CA 1
ATOM 2549 C C . PRO A 1 331 ? 4.050 -2.278 -13.921 1.00 97.06 331 PRO A C 1
ATOM 2551 O O . PRO A 1 331 ? 3.094 -2.113 -14.678 1.00 97.06 331 PRO A O 1
ATOM 2554 N N . VAL A 1 332 ? 4.267 -1.470 -12.888 1.00 96.69 332 VAL A N 1
ATOM 2555 C CA . VAL A 1 332 ? 3.418 -0.321 -12.555 1.00 96.69 332 VAL A CA 1
ATOM 2556 C C . VAL A 1 332 ? 4.297 0.860 -12.179 1.00 96.69 332 VAL A C 1
ATOM 2558 O O . VAL A 1 332 ? 5.155 0.759 -11.300 1.00 96.69 332 VAL A O 1
ATOM 2561 N N . VAL A 1 333 ? 4.067 1.997 -12.823 1.00 94.38 333 VAL A N 1
ATOM 2562 C CA . VAL A 1 333 ? 4.791 3.239 -12.540 1.00 94.38 333 VAL A CA 1
ATOM 2563 C C . VAL A 1 333 ? 3.870 4.229 -11.844 1.00 94.38 333 VAL A C 1
ATOM 2565 O O . VAL A 1 333 ? 2.677 4.317 -12.144 1.00 94.38 333 VAL A O 1
ATOM 2568 N N . ILE A 1 334 ? 4.427 4.952 -10.874 1.00 92.00 334 ILE A N 1
ATOM 2569 C CA . ILE A 1 334 ? 3.689 5.908 -10.055 1.00 92.00 334 ILE A CA 1
ATOM 2570 C C . ILE A 1 334 ? 4.431 7.237 -10.082 1.00 92.00 334 ILE A C 1
ATOM 2572 O O . ILE A 1 334 ? 5.620 7.300 -9.775 1.00 92.00 334 ILE A O 1
ATOM 2576 N N . GLN A 1 335 ? 3.713 8.304 -10.410 1.00 87.19 335 GLN A N 1
ATOM 2577 C CA . GLN A 1 335 ? 4.232 9.664 -10.435 1.00 87.19 335 GLN A CA 1
ATOM 2578 C C . GLN A 1 335 ? 3.453 10.510 -9.424 1.00 87.19 335 GLN A C 1
ATOM 2580 O O . GLN A 1 335 ? 2.223 10.472 -9.406 1.00 87.19 335 GLN A O 1
ATOM 2585 N N . GLY A 1 336 ? 4.147 11.274 -8.576 1.00 83.75 336 GLY A N 1
ATOM 2586 C CA . GLY A 1 336 ? 3.511 12.218 -7.643 1.00 83.75 336 GLY A CA 1
ATOM 2587 C C . GLY A 1 336 ? 3.708 11.860 -6.179 1.00 83.75 336 GLY A C 1
ATOM 2588 O O . GLY A 1 336 ? 3.718 12.725 -5.306 1.00 83.75 336 GLY A O 1
ATOM 2589 N N . THR A 1 337 ? 3.895 10.576 -5.876 1.00 90.12 337 THR A N 1
ATOM 2590 C CA . THR A 1 337 ? 3.896 10.106 -4.486 1.00 90.12 337 THR A CA 1
ATOM 2591 C C . THR A 1 337 ? 5.104 10.568 -3.691 1.00 90.12 337 THR A C 1
ATOM 2593 O O . THR A 1 337 ? 4.978 10.827 -2.490 1.00 90.12 337 THR A O 1
ATOM 2596 N N . PHE A 1 338 ? 6.272 10.684 -4.329 1.00 87.75 338 PHE A N 1
ATOM 2597 C CA . PHE A 1 338 ? 7.482 11.180 -3.675 1.00 87.75 338 PHE A CA 1
ATOM 2598 C C . PHE A 1 338 ? 7.338 12.651 -3.264 1.00 87.75 338 PHE A C 1
ATOM 2600 O O . PHE A 1 338 ? 7.860 13.043 -2.229 1.00 87.75 338 PHE A O 1
ATOM 2607 N N . GLU A 1 339 ? 6.602 13.462 -4.023 1.00 82.12 339 GLU A N 1
ATOM 2608 C CA . GLU A 1 339 ? 6.408 14.889 -3.731 1.00 82.12 339 GLU A CA 1
ATOM 2609 C C . GLU A 1 339 ? 5.436 15.077 -2.574 1.00 82.12 339 GLU A C 1
ATOM 2611 O O . GLU A 1 339 ? 5.603 15.989 -1.766 1.00 82.12 339 GLU A O 1
ATOM 2616 N N . LEU A 1 340 ? 4.427 14.207 -2.507 1.00 86.94 340 LEU A N 1
ATOM 2617 C CA . LEU A 1 340 ? 3.393 14.271 -1.488 1.00 86.94 340 LEU A CA 1
ATOM 2618 C C . LEU A 1 340 ? 3.862 13.687 -0.154 1.00 86.94 340 LEU A C 1
ATOM 2620 O O . LEU A 1 340 ? 3.614 14.302 0.880 1.00 86.94 340 LEU A O 1
ATOM 2624 N N . TRP A 1 341 ? 4.570 12.549 -0.147 1.00 89.81 341 TRP A N 1
ATOM 2625 C CA . TRP A 1 341 ? 5.068 11.941 1.096 1.00 89.81 341 TRP A CA 1
ATOM 2626 C C . TRP A 1 341 ? 6.456 11.284 0.969 1.00 89.81 341 TRP A C 1
ATOM 2628 O O . TRP A 1 341 ? 6.591 10.055 1.053 1.00 89.81 341 TRP A O 1
ATOM 2638 N N . PRO A 1 342 ? 7.522 12.089 0.820 1.00 85.12 342 PRO A N 1
ATOM 2639 C CA . PRO A 1 342 ? 8.873 11.561 0.719 1.00 85.12 342 PRO A CA 1
ATOM 2640 C C . PRO A 1 342 ? 9.315 10.864 2.019 1.00 85.12 342 PRO A C 1
ATOM 2642 O O . PRO A 1 342 ? 8.794 11.144 3.107 1.00 85.12 342 PRO A O 1
ATOM 2645 N N . PRO A 1 343 ? 10.323 9.974 1.962 1.00 79.94 343 PRO A N 1
ATOM 2646 C CA . PRO A 1 343 ? 10.903 9.384 3.164 1.00 79.94 343 PRO A CA 1
ATOM 2647 C C . PRO A 1 343 ? 11.392 10.462 4.143 1.00 79.94 343 PRO A C 1
ATOM 2649 O O . PRO A 1 343 ? 11.908 11.493 3.722 1.00 79.94 343 PRO A O 1
ATOM 2652 N N . LYS A 1 344 ? 11.301 10.184 5.452 1.00 81.19 344 LYS A N 1
ATOM 2653 C CA . LYS A 1 344 ? 11.627 11.087 6.583 1.00 81.19 344 LYS A CA 1
ATOM 2654 C C . LYS A 1 344 ? 10.620 12.206 6.868 1.00 81.19 344 LYS A C 1
ATOM 2656 O O . LYS A 1 344 ? 10.743 12.844 7.908 1.00 81.19 344 LYS A O 1
ATOM 2661 N N . TYR A 1 345 ? 9.631 12.432 6.009 1.00 82.38 345 TYR A N 1
ATOM 2662 C CA . TYR A 1 345 ? 8.557 13.375 6.309 1.00 82.38 345 TYR A CA 1
ATOM 2663 C C . TYR A 1 345 ? 7.505 12.721 7.203 1.00 82.38 345 TYR A C 1
ATOM 2665 O O . TYR A 1 345 ? 7.149 11.555 7.011 1.00 82.38 345 TYR A O 1
ATOM 2673 N N . PHE A 1 346 ? 7.011 13.488 8.176 1.00 82.88 346 PHE A N 1
ATOM 2674 C CA . PHE A 1 346 ? 6.060 13.006 9.178 1.00 82.88 346 PHE A CA 1
ATOM 2675 C C . PHE A 1 346 ? 4.732 12.557 8.563 1.00 82.88 346 PHE A C 1
ATOM 2677 O O . PHE A 1 346 ? 4.224 11.499 8.922 1.00 82.88 346 PHE A O 1
ATOM 2684 N N . PHE A 1 347 ? 4.190 13.330 7.621 1.00 90.81 347 PHE A N 1
ATOM 2685 C CA . PHE A 1 347 ? 2.904 13.042 6.995 1.00 90.81 347 PHE A CA 1
ATOM 2686 C C . PHE A 1 347 ? 2.842 13.567 5.557 1.00 90.81 347 PHE A C 1
ATOM 2688 O O . PHE A 1 347 ? 3.723 14.310 5.122 1.00 90.81 347 PHE A O 1
ATOM 2695 N N . THR A 1 348 ? 1.809 13.154 4.824 1.00 90.50 348 THR A N 1
ATOM 2696 C CA . THR A 1 348 ? 1.612 13.516 3.419 1.00 90.50 348 THR A CA 1
ATOM 2697 C C . THR A 1 348 ? 1.013 14.910 3.242 1.00 90.50 348 THR A C 1
ATOM 2699 O O . THR A 1 348 ? 0.131 15.342 3.991 1.00 90.50 348 THR A O 1
ATOM 2702 N N . CYS A 1 349 ? 1.449 15.589 2.186 1.00 88.94 349 CYS A N 1
ATOM 2703 C CA . CYS A 1 349 ? 0.719 16.698 1.589 1.00 88.94 349 CYS A CA 1
ATOM 2704 C C . CYS A 1 349 ? -0.490 16.169 0.795 1.00 88.94 349 CYS A C 1
ATOM 2706 O O . CYS A 1 349 ? -0.426 15.060 0.254 1.00 88.94 349 CYS A O 1
ATOM 2708 N N . PRO A 1 350 ? -1.576 16.951 0.694 1.00 89.50 350 PRO A N 1
ATOM 2709 C CA . PRO A 1 350 ? -2.695 16.623 -0.170 1.00 89.50 350 PRO A CA 1
ATOM 2710 C C . PRO A 1 350 ? -2.322 16.948 -1.620 1.00 89.50 350 PRO A C 1
ATOM 2712 O O . PRO A 1 350 ? -1.587 17.904 -1.882 1.00 89.50 350 PRO A O 1
ATOM 2715 N N . GLY A 1 351 ? -2.844 16.189 -2.574 1.00 88.94 351 GLY A N 1
ATOM 2716 C CA . GLY A 1 351 ? -2.535 16.414 -3.981 1.00 88.94 351 GLY A CA 1
ATOM 2717 C C . GLY A 1 351 ? -2.979 15.283 -4.889 1.00 88.94 351 GLY A C 1
ATOM 2718 O O . GLY A 1 351 ? -3.696 14.373 -4.473 1.00 88.94 351 GLY A O 1
ATOM 2719 N N . GLN A 1 352 ? -2.553 15.373 -6.145 1.00 88.50 352 GLN A N 1
ATOM 2720 C CA . GLN A 1 352 ? -2.861 14.379 -7.166 1.00 88.50 352 GLN A CA 1
ATOM 2721 C C . GLN A 1 352 ? -1.677 13.458 -7.471 1.00 88.50 352 GLN A C 1
ATOM 2723 O O . GLN A 1 352 ? -0.525 13.879 -7.442 1.00 88.50 352 GLN A O 1
ATOM 2728 N N . VAL A 1 353 ? -1.959 12.204 -7.800 1.00 90.56 353 VAL A N 1
ATOM 2729 C CA . VAL A 1 353 ? -0.982 11.178 -8.189 1.00 90.56 353 VAL A CA 1
ATOM 2730 C C . VAL A 1 353 ? -1.424 10.545 -9.507 1.00 90.56 353 VAL A C 1
ATOM 2732 O O . VAL A 1 353 ? -2.616 10.451 -9.782 1.00 90.56 353 VAL A O 1
ATOM 2735 N N . ARG A 1 354 ? -0.482 10.084 -10.327 1.00 91.25 354 ARG A N 1
ATOM 2736 C CA . ARG A 1 354 ? -0.787 9.291 -11.523 1.00 91.25 354 ARG A CA 1
ATOM 2737 C C . ARG A 1 354 ? -0.205 7.894 -11.401 1.00 91.25 354 ARG A C 1
ATOM 2739 O O . ARG A 1 354 ? 0.942 7.733 -10.988 1.00 91.25 354 ARG A O 1
ATOM 2746 N N . MET A 1 355 ? -1.000 6.900 -11.772 1.00 93.56 355 MET A N 1
ATOM 2747 C CA . MET A 1 355 ? -0.602 5.499 -11.836 1.00 93.56 355 MET A CA 1
ATOM 2748 C C . MET A 1 355 ? -0.775 4.994 -13.264 1.00 93.56 355 MET A C 1
ATOM 2750 O O . MET A 1 355 ? -1.857 5.111 -13.831 1.00 93.56 355 MET A O 1
ATOM 2754 N N . LYS A 1 356 ? 0.270 4.402 -13.840 1.00 94.69 356 LYS A N 1
ATOM 2755 C CA . LYS A 1 356 ? 0.206 3.761 -15.158 1.00 94.69 356 LYS A CA 1
ATOM 2756 C C . LYS A 1 356 ? 0.581 2.294 -15.002 1.00 94.69 356 LYS A C 1
ATOM 2758 O O . LYS A 1 356 ? 1.673 1.959 -14.539 1.00 94.69 356 LYS A O 1
ATOM 2763 N N . TYR A 1 357 ? -0.364 1.432 -15.346 1.00 96.44 357 TYR A N 1
ATOM 2764 C CA . TYR A 1 357 ? -0.190 -0.010 -15.415 1.00 96.44 357 TYR A CA 1
ATOM 2765 C C . TYR A 1 357 ? 0.332 -0.365 -16.802 1.00 96.44 357 TYR A C 1
ATOM 2767 O O . TYR A 1 357 ? -0.286 -0.013 -17.807 1.00 96.44 357 TYR A O 1
ATOM 2775 N N . LEU A 1 358 ? 1.480 -1.035 -16.858 1.00 96.12 358 LEU A N 1
ATOM 2776 C CA . LEU A 1 358 ? 2.056 -1.500 -18.112 1.00 96.12 358 LEU A CA 1
ATOM 2777 C C . LEU A 1 358 ? 1.465 -2.872 -18.478 1.00 96.12 358 LEU A C 1
ATOM 2779 O O . LEU A 1 358 ? 1.015 -3.601 -17.584 1.00 96.12 358 LEU A O 1
ATOM 2783 N N . PRO A 1 359 ? 1.473 -3.249 -19.772 1.00 94.88 359 PRO A N 1
ATOM 2784 C CA . PRO A 1 359 ? 1.060 -4.578 -20.199 1.00 94.88 359 PRO A CA 1
ATOM 2785 C C . PRO A 1 359 ? 1.790 -5.681 -19.413 1.00 94.88 359 PRO A C 1
ATOM 2787 O O . PRO A 1 359 ? 3.013 -5.608 -19.254 1.00 94.88 359 PRO A O 1
ATOM 2790 N N . PRO A 1 360 ? 1.073 -6.703 -18.910 1.00 95.00 360 PRO A N 1
ATOM 2791 C CA . PRO A 1 360 ? 1.706 -7.836 -18.256 1.00 95.00 360 PRO A CA 1
ATOM 2792 C C . PRO A 1 360 ? 2.637 -8.585 -19.209 1.00 95.00 360 PRO A C 1
ATOM 2794 O O . PRO A 1 360 ? 2.299 -8.834 -20.362 1.00 95.00 360 PRO A O 1
ATOM 2797 N N . ILE A 1 361 ? 3.792 -8.982 -18.696 1.00 94.75 361 ILE A N 1
ATOM 2798 C CA . ILE A 1 361 ? 4.809 -9.748 -19.406 1.00 94.75 361 ILE A CA 1
ATOM 2799 C C . ILE A 1 361 ? 4.610 -11.216 -19.044 1.00 94.75 361 ILE A C 1
ATOM 2801 O O . ILE A 1 361 ? 4.819 -11.607 -17.889 1.00 94.75 361 ILE A O 1
ATOM 2805 N N . ASP A 1 362 ? 4.185 -12.018 -20.015 1.00 92.00 362 ASP A N 1
ATOM 2806 C CA . ASP A 1 362 ? 4.032 -13.461 -19.849 1.00 92.00 362 ASP A CA 1
ATOM 2807 C C . ASP A 1 362 ? 5.413 -14.139 -19.938 1.00 92.00 362 ASP A C 1
ATOM 2809 O O . ASP A 1 362 ? 6.143 -13.854 -20.897 1.00 92.00 362 ASP A O 1
ATOM 2813 N N . PRO A 1 363 ? 5.800 -15.004 -18.975 1.00 87.50 363 PRO A N 1
ATOM 2814 C CA . PRO A 1 363 ? 7.044 -15.770 -19.054 1.00 87.50 363 PRO A CA 1
ATOM 2815 C C . PRO A 1 363 ? 7.228 -16.496 -20.391 1.00 87.50 363 PRO A C 1
ATOM 2817 O O . PRO A 1 363 ? 8.352 -16.534 -20.890 1.00 87.50 363 PRO A O 1
ATOM 2820 N N . ASP A 1 364 ? 6.152 -17.013 -20.985 1.00 85.81 364 ASP A N 1
ATOM 2821 C CA . ASP A 1 364 ? 6.217 -17.792 -22.226 1.00 85.81 364 ASP A CA 1
ATOM 2822 C C . ASP A 1 364 ? 6.383 -16.902 -23.473 1.00 85.81 364 ASP A C 1
ATOM 2824 O O . ASP A 1 364 ? 6.826 -17.363 -24.523 1.00 85.81 364 ASP A O 1
ATOM 2828 N N . SER A 1 365 ? 6.082 -15.604 -23.352 1.00 85.81 365 SER A N 1
ATOM 2829 C CA . SER A 1 365 ? 6.242 -14.599 -24.416 1.00 85.81 365 SER A CA 1
ATOM 2830 C C . SER A 1 365 ? 7.619 -13.923 -24.436 1.00 85.81 365 SER A C 1
ATOM 2832 O O . SER A 1 365 ? 7.894 -13.085 -25.297 1.00 85.81 365 SER A O 1
ATOM 2834 N N . LEU A 1 366 ? 8.492 -14.247 -23.477 1.00 84.62 366 LEU A N 1
ATOM 2835 C CA . LEU A 1 366 ? 9.791 -13.596 -23.346 1.00 84.62 366 LEU A CA 1
ATOM 2836 C C . LEU A 1 366 ? 10.773 -14.066 -24.428 1.00 84.62 366 LEU A C 1
ATOM 2838 O O . LEU A 1 366 ? 10.862 -15.263 -24.712 1.00 84.62 366 LEU A O 1
ATOM 2842 N N . PRO A 1 367 ? 11.618 -13.164 -24.961 1.00 83.25 367 PRO A N 1
ATOM 2843 C CA . PRO A 1 367 ? 12.742 -13.572 -25.793 1.00 83.25 367 PRO A CA 1
ATOM 2844 C C . PRO A 1 367 ? 13.620 -14.597 -25.062 1.00 83.25 367 PRO A C 1
ATOM 2846 O O . PRO A 1 367 ? 13.909 -14.440 -23.874 1.00 83.25 367 PRO A O 1
ATOM 2849 N N . ALA A 1 368 ? 14.107 -15.617 -25.775 1.00 76.06 368 ALA A N 1
ATOM 2850 C CA . ALA A 1 368 ? 14.791 -16.768 -25.172 1.00 76.06 368 ALA A CA 1
ATOM 2851 C C . ALA A 1 368 ? 15.991 -16.406 -24.270 1.00 76.06 368 ALA A C 1
ATOM 2853 O O . ALA A 1 368 ? 16.247 -17.099 -23.285 1.00 76.06 368 ALA A O 1
ATOM 2854 N N . LYS A 1 369 ? 16.724 -15.328 -24.588 1.00 73.94 369 LYS A N 1
ATOM 2855 C CA . LYS A 1 369 ? 17.832 -14.820 -23.758 1.00 73.94 369 LYS A CA 1
ATOM 2856 C C . LYS A 1 369 ? 17.318 -14.223 -22.435 1.00 73.94 369 LYS A C 1
ATOM 2858 O O . LYS A 1 369 ? 17.738 -14.643 -21.356 1.00 73.94 369 LYS A O 1
ATOM 2863 N N . VAL A 1 370 ? 16.292 -13.374 -22.524 1.00 76.56 370 VAL A N 1
ATOM 2864 C CA . VAL A 1 370 ? 15.653 -12.694 -21.386 1.00 76.56 370 VAL A CA 1
ATOM 2865 C C . VAL A 1 370 ? 14.978 -13.691 -20.442 1.00 76.56 370 VAL A C 1
ATOM 2867 O O . VAL A 1 370 ? 15.142 -13.595 -19.229 1.00 76.56 370 VAL A O 1
ATOM 2870 N N . GLY A 1 371 ? 14.262 -14.680 -20.983 1.00 73.00 371 GLY A N 1
ATOM 2871 C CA . GLY A 1 371 ? 13.552 -15.686 -20.186 1.00 73.00 371 GLY A CA 1
ATOM 2872 C C . GLY A 1 371 ? 14.471 -16.621 -19.387 1.00 73.00 371 GLY A C 1
ATOM 2873 O O . GLY A 1 371 ? 14.063 -17.144 -18.352 1.00 73.00 371 GLY A O 1
ATOM 2874 N N . LYS A 1 372 ? 15.725 -16.816 -19.824 1.00 76.62 372 LYS A N 1
ATOM 2875 C CA . LYS A 1 372 ? 16.699 -17.700 -19.154 1.00 76.62 372 LYS A CA 1
ATOM 2876 C C . LYS A 1 372 ? 17.584 -16.980 -18.135 1.00 76.62 372 LYS A C 1
ATOM 2878 O O . LYS A 1 372 ? 18.169 -17.635 -17.274 1.00 76.62 372 LYS A O 1
ATOM 2883 N N . ASN A 1 373 ? 17.692 -15.654 -18.216 1.00 86.25 373 ASN A N 1
ATOM 2884 C CA . ASN A 1 373 ? 18.633 -14.868 -17.425 1.00 86.25 373 ASN A CA 1
ATOM 2885 C C . ASN A 1 373 ? 17.904 -13.807 -16.579 1.00 86.25 373 ASN A C 1
ATOM 2887 O O . ASN A 1 373 ? 17.364 -12.827 -17.093 1.00 86.25 373 ASN A O 1
ATOM 2891 N N . LYS A 1 374 ? 17.929 -13.972 -15.249 1.00 87.44 374 LYS A N 1
ATOM 2892 C CA . LYS A 1 374 ? 17.220 -13.096 -14.294 1.00 87.44 374 LYS A CA 1
ATOM 2893 C C . LYS A 1 374 ? 17.717 -11.648 -14.365 1.00 87.44 374 LYS A C 1
ATOM 2895 O O . LYS A 1 374 ? 16.949 -10.716 -14.140 1.00 87.44 374 LYS A O 1
ATOM 2900 N N . GLU A 1 375 ? 18.995 -11.440 -14.663 1.00 86.62 375 GLU A N 1
ATOM 2901 C CA . GLU A 1 375 ? 19.602 -10.124 -14.827 1.00 86.62 375 GLU A CA 1
ATOM 2902 C C . GLU A 1 375 ? 19.136 -9.438 -16.112 1.00 86.62 375 GLU A C 1
ATOM 2904 O O . GLU A 1 375 ? 18.946 -8.222 -16.114 1.00 86.62 375 GLU A O 1
ATOM 2909 N N . GLU A 1 376 ? 18.936 -10.200 -17.188 1.00 86.69 376 GLU A N 1
ATOM 2910 C CA . GLU A 1 376 ? 18.379 -9.681 -18.439 1.00 86.69 376 GLU A CA 1
ATOM 2911 C C . GLU A 1 376 ? 16.901 -9.346 -18.284 1.00 86.69 376 GLU A C 1
ATOM 2913 O O . GLU A 1 376 ? 16.502 -8.243 -18.642 1.00 86.69 376 GLU A O 1
ATOM 2918 N N . LEU A 1 377 ? 16.114 -10.222 -17.650 1.00 90.25 377 LEU A N 1
ATOM 2919 C CA . LEU A 1 377 ? 14.724 -9.924 -17.304 1.00 90.25 377 LEU A CA 1
ATOM 2920 C C . LEU A 1 377 ? 14.620 -8.676 -16.424 1.00 90.25 377 LEU A C 1
ATOM 2922 O O . LEU A 1 377 ? 13.783 -7.805 -16.656 1.00 90.25 377 LEU A O 1
ATOM 2926 N N . SER A 1 378 ? 15.523 -8.536 -15.452 1.00 91.50 378 SER A N 1
ATOM 2927 C CA . SER A 1 378 ? 15.594 -7.338 -14.622 1.00 91.50 378 SER A CA 1
ATOM 2928 C C . SER A 1 378 ? 15.877 -6.072 -15.423 1.00 91.50 378 SER A C 1
ATOM 2930 O O . SER A 1 378 ? 15.287 -5.037 -15.113 1.00 91.50 378 SER A O 1
ATOM 2932 N N . ARG A 1 379 ? 16.787 -6.124 -16.402 1.00 88.88 379 ARG A N 1
ATOM 2933 C CA . ARG A 1 379 ? 17.094 -4.986 -17.279 1.00 88.88 379 ARG A CA 1
ATOM 2934 C C . ARG A 1 379 ? 15.918 -4.663 -18.196 1.00 88.88 379 ARG A C 1
ATOM 2936 O O . ARG A 1 379 ? 15.527 -3.504 -18.271 1.00 88.88 379 ARG A O 1
ATOM 2943 N N . PHE A 1 380 ? 15.305 -5.685 -18.786 1.00 90.06 380 PHE A N 1
ATOM 2944 C CA . PHE A 1 380 ? 14.142 -5.567 -19.660 1.00 90.06 380 PHE A CA 1
ATOM 2945 C C . PHE A 1 380 ? 12.958 -4.886 -18.961 1.00 90.06 380 PHE A C 1
ATOM 2947 O O . PHE A 1 380 ? 12.439 -3.886 -19.452 1.00 90.06 380 PHE A O 1
ATOM 2954 N N . VAL A 1 381 ? 12.579 -5.352 -17.764 1.00 93.94 381 VAL A N 1
ATOM 2955 C CA . VAL A 1 381 ? 11.477 -4.738 -17.004 1.00 93.94 381 VAL A CA 1
ATOM 2956 C C . VAL A 1 381 ? 11.838 -3.331 -16.531 1.00 93.94 381 VAL A C 1
ATOM 2958 O O . VAL A 1 381 ? 11.002 -2.431 -16.590 1.00 93.94 381 VAL A O 1
ATOM 2961 N N . ARG A 1 382 ? 13.083 -3.114 -16.077 1.00 92.19 382 ARG A N 1
ATOM 2962 C CA . ARG A 1 382 ? 13.537 -1.776 -15.670 1.00 92.19 382 ARG A CA 1
ATOM 2963 C C . ARG A 1 382 ? 13.427 -0.793 -16.827 1.00 92.19 382 ARG A C 1
ATOM 2965 O O . ARG A 1 382 ? 12.974 0.318 -16.589 1.00 92.19 382 ARG A O 1
ATOM 2972 N N . ARG A 1 383 ? 13.807 -1.200 -18.042 1.00 89.50 383 ARG A N 1
ATOM 2973 C CA . ARG A 1 383 ? 13.719 -0.363 -19.240 1.00 89.50 383 ARG A CA 1
ATOM 2974 C C . ARG A 1 383 ? 12.275 0.035 -19.540 1.00 89.50 383 ARG A C 1
ATOM 2976 O O . ARG A 1 383 ? 12.001 1.222 -19.595 1.00 89.50 383 ARG A O 1
ATOM 2983 N N . GLN A 1 384 ? 11.343 -0.919 -19.570 1.00 92.56 384 GLN A N 1
ATOM 2984 C CA . GLN A 1 384 ? 9.923 -0.602 -19.784 1.00 92.56 384 GLN A CA 1
ATOM 2985 C C . GLN A 1 384 ? 9.356 0.361 -18.732 1.00 92.56 384 GLN A C 1
ATOM 2987 O O . GLN A 1 384 ? 8.654 1.312 -19.063 1.00 92.56 384 GLN A O 1
ATOM 2992 N N . MET A 1 385 ? 9.661 0.128 -17.450 1.00 93.56 385 MET A N 1
ATOM 2993 C CA . MET A 1 385 ? 9.233 1.033 -16.378 1.00 93.56 385 MET A CA 1
ATOM 2994 C C . MET A 1 385 ? 9.869 2.415 -16.518 1.00 93.56 385 MET A C 1
ATOM 2996 O O . MET A 1 385 ? 9.235 3.415 -16.201 1.00 93.56 385 MET A O 1
ATOM 3000 N N . PHE A 1 386 ? 11.118 2.474 -16.968 1.00 88.06 386 PHE A N 1
ATOM 3001 C CA . PHE A 1 386 ? 11.824 3.722 -17.193 1.00 88.06 386 PHE A CA 1
ATOM 3002 C C . PHE A 1 386 ? 11.178 4.530 -18.326 1.00 88.06 386 PHE A C 1
ATOM 3004 O O . PHE A 1 386 ? 10.797 5.675 -18.093 1.00 88.06 386 PHE A O 1
ATOM 3011 N N . ASP A 1 387 ? 10.971 3.914 -19.492 1.00 87.56 387 ASP A N 1
ATOM 3012 C CA . ASP A 1 387 ? 10.343 4.553 -20.656 1.00 87.56 387 ASP A CA 1
ATOM 3013 C C . ASP A 1 387 ? 8.926 5.053 -20.299 1.00 87.56 387 ASP A C 1
ATOM 3015 O O . ASP A 1 387 ? 8.547 6.183 -20.591 1.00 87.56 387 ASP A O 1
ATOM 3019 N N . ALA A 1 388 ? 8.156 4.279 -19.525 1.00 90.81 388 ALA A N 1
ATOM 3020 C CA . ALA A 1 388 ? 6.836 4.718 -19.070 1.00 90.81 388 ALA A CA 1
ATOM 3021 C C . ALA A 1 388 ? 6.873 5.913 -18.094 1.00 90.81 388 ALA A C 1
ATOM 3023 O O . ALA A 1 388 ? 5.925 6.702 -18.062 1.00 90.81 388 ALA A O 1
ATOM 3024 N N . ILE A 1 389 ? 7.926 6.057 -17.278 1.00 86.69 389 ILE A N 1
ATOM 3025 C CA . ILE A 1 389 ? 8.124 7.246 -16.428 1.00 86.69 389 ILE A CA 1
ATOM 3026 C C . ILE A 1 389 ? 8.495 8.459 -17.290 1.00 86.69 389 ILE A C 1
ATOM 3028 O O . ILE A 1 389 ? 8.066 9.575 -16.972 1.00 86.69 389 ILE A O 1
ATOM 3032 N N . GLU A 1 390 ? 9.260 8.252 -18.364 1.00 80.50 390 GLU A N 1
ATOM 3033 C CA . GLU A 1 390 ? 9.595 9.294 -19.337 1.00 80.50 390 GLU A CA 1
ATOM 3034 C C . GLU A 1 390 ? 8.336 9.859 -19.979 1.00 80.50 390 GLU A C 1
ATOM 3036 O O . GLU A 1 390 ? 8.084 11.057 -19.852 1.00 80.50 390 GLU A O 1
ATOM 3041 N N . ASP A 1 391 ? 7.506 8.985 -20.557 1.00 83.50 391 ASP A N 1
ATOM 3042 C CA . ASP A 1 391 ? 6.239 9.352 -21.190 1.00 83.50 391 ASP A CA 1
ATOM 3043 C C . ASP A 1 391 ? 5.402 10.230 -20.257 1.00 83.50 391 ASP A C 1
ATOM 3045 O O . ASP A 1 391 ? 4.980 11.331 -20.610 1.00 83.50 391 ASP A O 1
ATOM 3049 N N . LEU A 1 392 ? 5.216 9.776 -19.012 1.00 79.88 392 LEU A N 1
ATOM 3050 C CA . LEU A 1 392 ? 4.445 10.515 -18.016 1.00 79.88 392 LEU A CA 1
ATOM 3051 C C . LEU A 1 392 ? 5.072 11.879 -17.704 1.00 79.88 392 LEU A C 1
ATOM 3053 O O . LEU A 1 392 ? 4.358 12.842 -17.418 1.00 79.88 392 LEU A O 1
ATOM 3057 N N . THR A 1 393 ? 6.396 11.990 -17.721 1.00 75.12 393 THR A N 1
ATOM 3058 C CA . THR A 1 393 ? 7.105 13.248 -17.457 1.00 75.12 393 THR A CA 1
ATOM 3059 C C . THR A 1 393 ? 6.977 14.219 -18.631 1.00 75.12 393 THR A C 1
ATOM 3061 O O . THR A 1 393 ? 6.663 15.388 -18.409 1.00 75.12 393 THR A O 1
ATOM 3064 N N . VAL A 1 394 ? 7.127 13.745 -19.869 1.00 70.94 394 VAL A N 1
ATOM 3065 C CA . VAL A 1 394 ? 6.946 14.546 -21.091 1.00 70.94 394 VAL A CA 1
ATOM 3066 C C . VAL A 1 394 ? 5.504 15.044 -21.211 1.00 70.94 394 VAL A C 1
ATOM 3068 O O . VAL A 1 394 ? 5.261 16.222 -21.488 1.00 70.94 394 VAL A O 1
ATOM 3071 N N . GLU A 1 395 ? 4.526 14.188 -20.921 1.00 69.50 395 GLU A N 1
ATOM 3072 C CA . GLU A 1 395 ? 3.113 14.571 -20.890 1.00 69.50 395 GLU A CA 1
ATOM 3073 C C . GLU A 1 395 ? 2.800 15.637 -19.835 1.00 69.50 395 GLU A C 1
ATOM 3075 O O . GLU A 1 395 ? 1.954 16.501 -20.064 1.00 69.50 395 GLU A O 1
ATOM 3080 N N . ALA A 1 396 ? 3.467 15.595 -18.676 1.00 66.44 396 ALA A N 1
ATOM 3081 C CA . ALA A 1 396 ? 3.287 16.614 -17.643 1.00 66.44 396 ALA A CA 1
ATOM 3082 C C . ALA A 1 396 ? 3.826 17.982 -18.088 1.00 66.44 396 ALA A C 1
ATOM 3084 O O . ALA A 1 396 ? 3.221 19.007 -17.778 1.00 66.44 396 ALA A O 1
ATOM 3085 N N . SER A 1 397 ? 4.950 17.996 -18.808 1.00 62.25 397 SER A N 1
ATOM 3086 C CA . SER A 1 397 ? 5.609 19.221 -19.277 1.00 62.25 397 SER A CA 1
ATOM 3087 C C . SER A 1 397 ? 4.930 19.855 -20.494 1.00 62.25 397 SER A C 1
ATOM 3089 O O . SER A 1 397 ? 4.992 21.069 -20.658 1.00 62.25 397 SER A O 1
ATOM 3091 N N . SER A 1 398 ? 4.263 19.064 -21.340 1.00 57.59 398 SER A N 1
ATOM 3092 C CA . SER A 1 398 ? 3.650 19.527 -22.598 1.00 57.59 398 SER A CA 1
ATOM 3093 C C . SER A 1 398 ? 2.278 20.206 -22.439 1.00 57.59 398 SER A C 1
ATOM 3095 O O . SER A 1 398 ? 1.713 20.678 -23.423 1.00 57.59 398 SER A O 1
ATOM 3097 N N . GLY A 1 399 ? 1.738 20.316 -21.217 1.00 50.19 399 GLY A N 1
ATOM 3098 C CA . GLY A 1 399 ? 0.617 21.217 -20.900 1.00 50.19 399 GLY A CA 1
ATOM 3099 C C . GLY A 1 399 ? -0.698 20.956 -21.652 1.00 50.19 399 GLY A C 1
ATOM 3100 O O . GLY A 1 399 ? -1.525 21.862 -21.764 1.00 50.19 399 GLY A O 1
ATOM 3101 N N . GLY A 1 400 ? -0.911 19.747 -22.181 1.00 42.28 400 GLY A N 1
ATOM 3102 C CA . GLY A 1 400 ? -2.103 19.408 -22.962 1.00 42.28 400 GLY A CA 1
ATOM 3103 C C . GLY A 1 400 ? -3.411 19.710 -22.217 1.00 42.28 400 GLY A C 1
ATOM 3104 O O . GLY A 1 400 ? -3.603 19.284 -21.075 1.00 42.28 400 GLY A O 1
ATOM 3105 N N . LYS A 1 401 ? -4.327 20.437 -22.878 1.00 32.84 401 LYS A N 1
ATOM 3106 C CA . LYS A 1 401 ? -5.678 20.770 -22.385 1.00 32.84 401 LYS A CA 1
ATOM 3107 C C . LYS A 1 401 ? -6.386 19.502 -21.877 1.00 32.84 401 LYS A C 1
ATOM 3109 O O . LYS A 1 401 ? -6.834 18.686 -22.675 1.00 32.84 401 LYS A O 1
ATOM 3114 N N . GLY A 1 402 ? -6.490 19.350 -20.554 1.00 42.88 402 GLY A N 1
ATOM 3115 C CA . GLY A 1 402 ? -7.286 18.304 -19.895 1.00 42.88 402 GLY A CA 1
ATOM 3116 C C . GLY A 1 402 ? -6.541 17.331 -18.972 1.00 42.88 402 GLY A C 1
ATOM 3117 O O . GLY A 1 402 ? -7.192 16.458 -18.405 1.00 42.88 402 GLY A O 1
ATOM 3118 N N . ARG A 1 403 ? -5.218 17.442 -18.781 1.00 52.94 403 ARG A N 1
ATOM 3119 C CA . ARG A 1 403 ? -4.450 16.477 -17.963 1.00 52.94 403 ARG A CA 1
ATOM 3120 C C . ARG A 1 403 ? -3.967 17.090 -16.645 1.00 52.94 403 ARG A C 1
ATOM 3122 O O . ARG A 1 403 ? -3.319 18.132 -16.639 1.00 52.94 403 ARG A O 1
ATOM 3129 N N . ASN A 1 404 ? -4.289 16.444 -15.519 1.00 52.50 404 ASN A N 1
ATOM 3130 C CA . ASN A 1 404 ? -3.869 16.906 -14.195 1.00 52.50 404 ASN A CA 1
ATOM 3131 C C . ASN A 1 404 ? -2.373 16.610 -13.967 1.00 52.50 404 ASN A C 1
ATOM 3133 O O . ASN A 1 404 ? -1.962 15.452 -14.095 1.00 52.50 404 ASN A O 1
ATOM 3137 N N . PRO A 1 405 ? -1.556 17.612 -13.593 1.00 57.66 405 PRO A N 1
ATOM 3138 C CA . PRO A 1 405 ? -0.153 17.385 -13.287 1.00 57.66 405 PRO A CA 1
ATOM 3139 C C . PRO A 1 405 ? 0.003 16.458 -12.076 1.00 57.66 405 PRO A C 1
ATOM 3141 O O . PRO A 1 405 ? -0.707 16.562 -11.074 1.00 57.66 405 PRO A O 1
ATOM 3144 N N . SER A 1 406 ? 0.980 15.562 -12.146 1.00 61.56 406 SER A N 1
ATOM 3145 C CA . SER A 1 406 ? 1.400 14.755 -11.003 1.00 61.56 406 SER A CA 1
ATOM 3146 C C . SER A 1 406 ? 1.872 15.659 -9.852 1.00 61.56 406 SER A C 1
ATOM 3148 O O . SER A 1 406 ? 2.641 16.591 -10.074 1.00 61.56 406 SER A O 1
ATOM 3150 N N . ALA A 1 407 ? 1.432 15.376 -8.626 1.00 63.97 407 ALA A N 1
ATOM 3151 C CA . ALA A 1 407 ? 1.596 16.216 -7.436 1.00 63.97 407 ALA A CA 1
ATOM 3152 C C . ALA A 1 407 ? 0.994 17.631 -7.549 1.00 63.97 407 ALA A C 1
ATOM 3154 O O . ALA A 1 407 ? 1.392 18.533 -6.809 1.00 63.97 407 ALA A O 1
ATOM 3155 N N . ALA A 1 408 ? 0.019 17.840 -8.444 1.00 70.31 408 ALA A N 1
ATOM 3156 C CA . ALA A 1 408 ? -0.707 19.102 -8.515 1.00 70.31 408 ALA A CA 1
ATOM 3157 C C . ALA A 1 408 ? -1.464 19.389 -7.207 1.00 70.31 408 ALA A C 1
ATOM 3159 O O . ALA A 1 408 ? -1.975 18.459 -6.564 1.00 70.31 408 ALA A O 1
ATOM 3160 N N . PRO A 1 409 ? -1.585 20.674 -6.822 1.00 75.38 409 PRO A N 1
ATOM 3161 C CA . PRO A 1 409 ? -2.456 21.059 -5.727 1.00 75.38 409 PRO A CA 1
ATOM 3162 C C . PRO A 1 409 ? -3.896 20.638 -6.026 1.00 75.38 409 PRO A C 1
ATOM 3164 O O . PRO A 1 409 ? -4.348 20.638 -7.171 1.00 75.38 409 PRO A O 1
ATOM 3167 N N . LEU A 1 410 ? -4.637 20.312 -4.970 1.00 82.31 410 LEU A N 1
ATOM 3168 C CA . LEU A 1 410 ? -6.051 19.983 -5.096 1.00 82.31 410 LEU A CA 1
ATOM 3169 C C . LEU A 1 410 ? -6.856 21.151 -5.673 1.00 82.31 410 LEU A C 1
ATOM 3171 O O . LEU A 1 410 ? -6.677 22.303 -5.256 1.00 82.31 410 LEU A O 1
ATOM 3175 N N . THR A 1 411 ? -7.798 20.820 -6.556 1.00 85.38 411 THR A N 1
ATOM 3176 C CA . THR A 1 411 ? -8.870 21.730 -6.983 1.00 85.38 411 THR A CA 1
ATOM 3177 C C . THR A 1 411 ? -9.747 22.121 -5.790 1.00 85.38 411 THR A C 1
ATOM 3179 O O . THR A 1 411 ? -9.817 21.396 -4.795 1.00 85.38 411 THR A O 1
ATOM 3182 N N . TRP A 1 412 ? -10.461 23.247 -5.874 1.00 82.56 412 TRP A N 1
ATOM 3183 C CA . TRP A 1 412 ? -11.385 23.669 -4.810 1.00 82.56 412 TRP A CA 1
ATOM 3184 C C . TRP A 1 412 ? -12.460 22.623 -4.505 1.00 82.56 412 TRP A C 1
ATOM 3186 O O . TRP A 1 412 ? -12.758 22.379 -3.339 1.00 82.56 412 TRP A O 1
ATOM 3196 N N . PHE A 1 413 ? -12.964 21.938 -5.532 1.00 87.69 413 PHE A N 1
ATOM 3197 C CA . PHE A 1 413 ? -13.901 20.830 -5.367 1.00 87.69 413 PHE A CA 1
ATOM 3198 C C . PHE A 1 413 ? -13.286 19.663 -4.576 1.00 87.69 413 PHE A C 1
ATOM 3200 O O . PHE A 1 413 ? -13.864 19.208 -3.593 1.00 87.69 413 PHE A O 1
ATOM 3207 N N . GLN A 1 414 ? -12.073 19.223 -4.932 1.00 87.06 414 GLN A N 1
ATOM 3208 C CA . GLN A 1 414 ? -11.360 18.166 -4.196 1.00 87.06 414 GLN A CA 1
ATOM 3209 C C . GLN A 1 414 ? -11.049 18.565 -2.747 1.00 87.06 414 GLN A C 1
ATOM 3211 O O . GLN A 1 414 ? -11.123 17.729 -1.848 1.00 87.06 414 GLN A O 1
ATOM 3216 N N . ARG A 1 415 ? -10.729 19.842 -2.500 1.00 87.25 415 ARG A N 1
ATOM 3217 C CA . ARG A 1 415 ? -10.536 20.373 -1.140 1.00 87.25 415 ARG A CA 1
ATOM 3218 C C . ARG A 1 415 ? -11.826 20.304 -0.332 1.00 87.25 415 ARG A C 1
ATOM 3220 O O . ARG A 1 415 ? -11.796 19.810 0.790 1.00 87.25 415 ARG A O 1
ATOM 3227 N N . ALA A 1 416 ? -12.944 20.746 -0.907 1.00 87.50 416 ALA A N 1
ATOM 3228 C CA . ALA A 1 416 ? -14.251 20.672 -0.260 1.00 87.50 416 ALA A CA 1
ATOM 3229 C C . ALA A 1 416 ? -14.627 19.220 0.072 1.00 87.50 416 ALA A C 1
ATOM 3231 O O . ALA A 1 416 ? -15.016 18.936 1.201 1.00 87.50 416 ALA A O 1
ATOM 3232 N N . LEU A 1 417 ? -14.420 18.287 -0.864 1.00 88.38 417 LEU A N 1
ATOM 3233 C CA . LEU A 1 417 ? -14.634 16.858 -0.623 1.00 88.38 417 LEU A CA 1
ATOM 3234 C C . LEU A 1 417 ? -13.766 16.312 0.516 1.00 88.38 417 LEU A C 1
ATOM 3236 O O . LEU A 1 417 ? -14.273 15.573 1.357 1.00 88.38 417 LEU A O 1
ATOM 3240 N N . ASN A 1 418 ? -12.482 16.680 0.580 1.00 87.88 418 ASN A N 1
ATOM 3241 C CA . ASN A 1 418 ? -11.607 16.261 1.676 1.00 87.88 418 ASN A CA 1
ATOM 3242 C C . ASN A 1 418 ? -12.129 16.778 3.028 1.00 87.88 418 ASN A C 1
ATOM 3244 O O . ASN A 1 418 ? -12.288 15.983 3.952 1.00 87.88 418 ASN A O 1
ATOM 3248 N N . VAL A 1 419 ? -12.510 18.056 3.121 1.00 88.94 419 VAL A N 1
ATOM 3249 C CA . VAL A 1 419 ? -13.092 18.628 4.350 1.00 88.94 419 VAL A CA 1
ATOM 3250 C C . VAL A 1 419 ? -14.384 17.909 4.748 1.00 88.94 419 VAL A C 1
ATOM 3252 O O . VAL A 1 419 ? -14.508 17.463 5.887 1.00 88.94 419 VAL A O 1
ATOM 3255 N N . VAL A 1 420 ? -15.318 17.724 3.810 1.00 90.62 420 VAL A N 1
ATOM 3256 C CA . VAL A 1 420 ? -16.582 17.011 4.061 1.00 90.62 420 VAL A CA 1
ATOM 3257 C C . VAL A 1 420 ? -16.318 15.581 4.533 1.00 90.62 420 VAL A C 1
ATOM 3259 O O . VAL A 1 420 ? -16.931 15.138 5.503 1.00 90.62 420 VAL A O 1
ATOM 3262 N N . SER A 1 421 ? -15.370 14.872 3.912 1.00 87.75 421 SER A N 1
ATOM 3263 C CA . SER A 1 421 ? -15.015 13.504 4.307 1.00 87.75 421 SER A CA 1
ATOM 3264 C C . SER A 1 421 ? -14.483 13.429 5.741 1.00 87.75 421 SER A C 1
ATOM 3266 O O . SER A 1 421 ? -14.853 12.524 6.487 1.00 87.75 421 SER A O 1
ATOM 3268 N N . MET A 1 422 ? -13.688 14.415 6.167 1.00 91.69 422 MET A N 1
ATOM 3269 C CA . MET A 1 422 ? -13.187 14.495 7.537 1.00 91.69 422 MET A CA 1
ATOM 3270 C C . MET A 1 422 ? -14.317 14.798 8.522 1.00 91.69 422 MET A C 1
ATOM 3272 O O . MET A 1 422 ? -14.406 14.144 9.559 1.00 91.69 422 MET A O 1
ATOM 3276 N N . CYS A 1 423 ? -15.215 15.732 8.198 1.00 92.50 423 CYS A N 1
ATOM 3277 C CA . CYS A 1 423 ? -16.379 16.037 9.032 1.00 92.50 423 CYS A CA 1
ATOM 3278 C C . CYS A 1 423 ? -17.294 14.816 9.208 1.00 92.50 423 CYS A C 1
ATOM 3280 O O . CYS A 1 423 ? -17.675 14.495 10.333 1.00 92.50 423 CYS A O 1
ATOM 3282 N N . LEU A 1 424 ? -17.599 14.106 8.117 1.00 92.06 424 LEU A N 1
ATOM 3283 C CA . LEU A 1 424 ? -18.394 12.877 8.150 1.00 92.06 424 LEU A CA 1
ATOM 3284 C C . LEU A 1 424 ? -17.710 11.786 8.974 1.00 92.06 424 LEU A C 1
ATOM 3286 O O . LEU A 1 424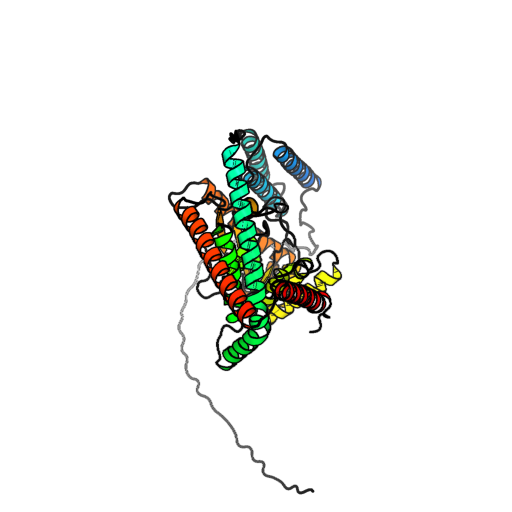 ? -18.357 11.147 9.800 1.00 92.06 424 LEU A O 1
ATOM 3290 N N . PHE A 1 425 ? -16.399 11.599 8.801 1.00 93.44 425 PHE A N 1
ATOM 3291 C CA . PHE A 1 425 ? -15.640 10.638 9.593 1.00 93.44 425 PHE A CA 1
ATOM 3292 C C . PHE A 1 425 ? -15.739 10.950 11.091 1.00 93.44 425 PHE A C 1
ATOM 3294 O O . PHE A 1 425 ? -16.129 10.084 11.869 1.00 93.44 425 PHE A O 1
ATOM 3301 N N . TRP A 1 426 ? -15.470 12.192 11.503 1.00 95.38 426 TRP A N 1
ATOM 3302 C CA . TRP A 1 426 ? -15.561 12.596 12.910 1.00 95.38 426 TRP A CA 1
ATOM 3303 C C . TRP A 1 426 ? -16.981 12.497 13.476 1.00 95.38 426 TRP A C 1
ATOM 3305 O O . TRP A 1 426 ? -17.151 12.172 14.653 1.00 95.38 426 TRP A O 1
ATOM 3315 N N . TRP A 1 427 ? -18.006 12.709 12.650 1.00 95.00 427 TRP A N 1
ATOM 3316 C CA . TRP A 1 427 ? -19.394 12.464 13.033 1.00 95.00 427 TRP A CA 1
ATOM 3317 C C . TRP A 1 427 ? -19.654 10.977 13.322 1.00 95.00 427 TRP A C 1
ATOM 3319 O O . TRP A 1 427 ? -20.221 10.651 14.365 1.00 95.00 427 TRP A O 1
ATOM 3329 N N . VAL A 1 428 ? -19.150 10.065 12.484 1.00 91.31 428 VAL A N 1
ATOM 3330 C CA . VAL A 1 428 ? -19.218 8.614 12.740 1.00 91.31 428 VAL A CA 1
ATOM 3331 C C . VAL A 1 428 ? -18.447 8.234 14.006 1.00 91.31 428 VAL A C 1
ATOM 3333 O O . VAL A 1 428 ? -18.973 7.494 14.837 1.00 91.31 428 VAL A O 1
ATOM 3336 N N . VAL A 1 429 ? -17.238 8.774 14.210 1.00 91.69 429 VAL A N 1
ATOM 3337 C CA . VAL A 1 429 ? -16.463 8.548 15.446 1.00 91.69 429 VAL A CA 1
ATOM 3338 C C . VAL A 1 429 ? -17.268 8.963 16.677 1.00 91.69 429 VAL A C 1
ATOM 3340 O O . VAL A 1 429 ? -17.303 8.228 17.663 1.00 91.69 429 VAL A O 1
ATOM 3343 N N . ARG A 1 430 ? -17.964 10.104 16.616 1.00 93.38 430 ARG A N 1
ATOM 3344 C CA . ARG A 1 430 ? -18.836 10.567 17.701 1.00 93.38 430 ARG A CA 1
ATOM 3345 C C . ARG A 1 430 ? -19.985 9.595 17.969 1.00 93.38 430 ARG A C 1
ATOM 3347 O O . ARG A 1 430 ? -20.270 9.337 19.133 1.00 93.38 430 ARG A O 1
ATOM 3354 N N . ILE A 1 431 ? -20.628 9.056 16.934 1.00 93.06 431 ILE A N 1
ATOM 3355 C CA . ILE A 1 431 ? -21.710 8.068 17.091 1.00 93.06 431 ILE A CA 1
ATOM 3356 C C . ILE A 1 431 ? -21.191 6.812 17.793 1.00 93.06 431 ILE A C 1
ATOM 3358 O O . ILE A 1 431 ? -21.784 6.374 18.777 1.00 93.06 431 ILE A O 1
ATOM 3362 N N . VAL A 1 432 ? -20.066 6.263 17.323 1.00 89.69 432 VAL A N 1
ATOM 3363 C CA . VAL A 1 432 ? -19.438 5.079 17.931 1.00 89.69 432 VAL A CA 1
ATOM 3364 C C . VAL A 1 432 ? -19.077 5.356 19.387 1.00 89.69 432 VAL A C 1
ATOM 3366 O O . VAL A 1 432 ? -19.364 4.538 20.256 1.00 89.69 432 VAL A O 1
ATOM 3369 N N . TRP A 1 433 ? -18.497 6.524 19.670 1.00 91.00 433 TRP A N 1
ATOM 3370 C CA . TRP A 1 433 ? -18.159 6.934 21.028 1.00 91.00 433 TRP A CA 1
ATOM 3371 C C . TRP A 1 433 ? -19.388 6.985 21.940 1.00 91.00 433 TRP A C 1
ATOM 3373 O O . TRP A 1 433 ? -19.374 6.365 23.001 1.00 91.00 433 TRP A O 1
ATOM 3383 N N . VAL A 1 434 ? -20.458 7.666 21.512 1.00 93.94 434 VAL A N 1
ATOM 3384 C CA . VAL A 1 434 ? -21.712 7.759 22.275 1.00 93.94 434 VAL A CA 1
ATOM 3385 C C . VAL A 1 434 ? -22.257 6.365 22.559 1.00 93.94 434 VAL A C 1
ATOM 3387 O O . VAL A 1 434 ? -22.506 6.052 23.719 1.00 93.94 434 VAL A O 1
ATOM 3390 N N . LEU A 1 435 ? -22.345 5.502 21.543 1.00 92.25 435 LEU A N 1
ATOM 3391 C CA . LEU A 1 435 ? -22.825 4.130 21.695 1.00 92.25 435 LEU A CA 1
ATOM 3392 C C . LEU A 1 435 ? -22.006 3.342 22.729 1.00 92.25 435 LEU A C 1
ATOM 3394 O O . LEU A 1 435 ? -22.582 2.743 23.636 1.00 92.25 435 LEU A O 1
ATOM 3398 N N . VAL A 1 436 ? -20.673 3.371 22.628 1.00 89.94 436 VAL A N 1
ATOM 3399 C CA . VAL A 1 436 ? -19.777 2.676 23.568 1.00 89.94 436 VAL A CA 1
ATOM 3400 C C . VAL A 1 436 ? -19.976 3.194 24.991 1.00 89.94 436 VAL A C 1
ATOM 3402 O O . VAL A 1 436 ? -20.103 2.395 25.919 1.00 89.94 436 VAL A O 1
ATOM 3405 N N . THR A 1 437 ? -20.051 4.515 25.177 1.00 91.12 437 THR A N 1
ATOM 3406 C CA . THR A 1 437 ? -20.254 5.100 26.509 1.00 91.12 437 THR A CA 1
ATOM 3407 C C . THR A 1 437 ? -21.635 4.796 27.081 1.00 91.12 437 THR A C 1
ATOM 3409 O O . THR A 1 437 ? -21.721 4.409 28.238 1.00 91.12 437 THR A O 1
ATOM 3412 N N . SER A 1 438 ? -22.701 4.855 26.278 1.00 93.69 438 SER A N 1
ATOM 3413 C CA . SER A 1 438 ? -24.056 4.527 26.729 1.00 93.69 438 SER A CA 1
ATOM 3414 C C . SER A 1 438 ? -24.175 3.071 27.173 1.00 93.69 438 SER A C 1
ATOM 3416 O O . SER A 1 438 ? -24.788 2.789 28.200 1.00 93.69 438 SER A O 1
ATOM 3418 N N . VAL A 1 439 ? -23.557 2.140 26.438 1.00 93.12 439 VAL A N 1
ATOM 3419 C CA . VAL A 1 439 ? -23.516 0.723 26.832 1.00 93.12 439 VAL A CA 1
ATOM 3420 C C . VAL A 1 439 ? -22.698 0.533 28.111 1.00 93.12 439 VAL A C 1
ATOM 3422 O O . VAL A 1 439 ? -23.102 -0.232 28.983 1.00 93.12 439 VAL A O 1
ATOM 3425 N N . SER A 1 440 ? -21.569 1.230 28.242 1.00 92.94 440 SER A N 1
ATOM 3426 C CA . SER A 1 440 ? -20.726 1.178 29.441 1.00 92.94 440 SER A CA 1
ATOM 3427 C C . SER A 1 440 ? -21.458 1.664 30.685 1.00 92.94 440 SER A C 1
ATOM 3429 O O . SER A 1 440 ? -21.452 0.976 31.705 1.00 92.94 440 SER A O 1
ATOM 3431 N N . ASP A 1 441 ? -22.120 2.816 30.581 1.00 93.38 441 ASP A N 1
ATOM 3432 C CA . ASP A 1 441 ? -22.859 3.436 31.676 1.00 93.38 441 ASP A CA 1
ATOM 3433 C C . ASP A 1 441 ? -24.040 2.543 32.092 1.00 93.38 441 ASP A C 1
ATOM 3435 O O . ASP A 1 441 ? -24.221 2.271 33.278 1.00 93.38 441 ASP A O 1
ATOM 3439 N N . ALA A 1 442 ? -24.766 1.964 31.124 1.00 94.69 442 ALA A N 1
ATOM 3440 C CA . ALA A 1 442 ? -25.841 1.000 31.384 1.00 94.69 442 ALA A CA 1
ATOM 3441 C C . ALA A 1 442 ? -25.361 -0.297 32.065 1.00 94.69 442 ALA A C 1
ATOM 3443 O O . ALA A 1 442 ? -26.153 -1.002 32.690 1.00 94.69 442 ALA A O 1
ATOM 3444 N N . ARG A 1 443 ? -24.072 -0.635 31.941 1.00 94.56 443 ARG A N 1
ATOM 3445 C CA . ARG A 1 443 ? -23.445 -1.811 32.567 1.00 94.56 443 ARG A CA 1
ATOM 3446 C C . ARG A 1 443 ? -22.655 -1.470 33.834 1.00 94.56 443 ARG A C 1
ATOM 3448 O O . ARG A 1 443 ? -22.028 -2.364 34.394 1.00 94.56 443 ARG A O 1
ATOM 3455 N N . GLY A 1 444 ? -22.659 -0.209 34.275 1.00 94.94 444 GLY A N 1
ATOM 3456 C CA . GLY A 1 444 ? -21.893 0.244 35.441 1.00 94.94 444 GLY A CA 1
ATOM 3457 C C . GLY A 1 444 ? -20.372 0.161 35.263 1.00 94.94 444 GLY A C 1
ATOM 3458 O O . GLY A 1 444 ? -19.636 0.124 36.247 1.00 94.94 444 GLY A O 1
ATOM 3459 N N . VAL A 1 445 ? -19.875 0.106 34.022 1.00 94.44 445 VAL A N 1
ATOM 3460 C CA . VAL A 1 445 ? -18.438 0.026 33.735 1.00 94.44 445 VAL A CA 1
ATOM 3461 C C . VAL A 1 445 ? -17.859 1.437 33.695 1.00 94.44 445 VAL A C 1
ATOM 3463 O O . VAL A 1 445 ? -18.299 2.287 32.920 1.00 94.44 445 VAL A O 1
ATOM 3466 N N . SER A 1 446 ? -16.841 1.696 34.519 1.00 93.38 446 SER A N 1
ATOM 3467 C CA . SER A 1 446 ? -16.180 3.001 34.546 1.00 93.38 446 SER A CA 1
ATOM 3468 C C . SER A 1 446 ? -15.351 3.247 33.279 1.00 93.38 446 SER A C 1
ATOM 3470 O O . SER A 1 446 ? -14.783 2.330 32.679 1.00 93.38 446 SER A O 1
ATOM 3472 N N . ARG A 1 447 ? -15.195 4.521 32.900 1.00 90.56 447 ARG A N 1
ATOM 3473 C CA . ARG A 1 447 ? -14.355 4.920 31.754 1.00 90.56 447 ARG A CA 1
ATOM 3474 C C . ARG A 1 447 ? -12.895 4.477 31.909 1.00 90.56 447 ARG A C 1
ATOM 3476 O O . ARG A 1 447 ? -12.252 4.135 30.921 1.00 90.56 447 ARG A O 1
ATOM 3483 N N . ALA A 1 448 ? -12.384 4.453 33.141 1.00 91.75 448 ALA A N 1
ATOM 3484 C CA . ALA A 1 448 ? -11.037 3.973 33.442 1.00 91.75 448 ALA A CA 1
ATOM 3485 C C . ALA A 1 448 ? -10.903 2.459 33.203 1.00 91.75 448 ALA A C 1
ATOM 3487 O O . ALA A 1 448 ? -9.913 2.022 32.620 1.00 91.75 448 ALA A O 1
ATOM 3488 N N . ALA A 1 449 ? -11.916 1.671 33.584 1.00 90.88 449 ALA A N 1
ATOM 3489 C CA . ALA A 1 449 ? -11.938 0.232 33.330 1.00 90.88 449 ALA A CA 1
ATOM 3490 C C . ALA A 1 449 ? -11.984 -0.077 31.824 1.00 90.88 449 ALA A C 1
ATOM 3492 O O . ALA A 1 449 ? -11.209 -0.907 31.348 1.00 90.88 449 ALA A O 1
ATOM 3493 N N . LEU A 1 450 ? -12.814 0.643 31.057 1.00 88.75 450 LEU A N 1
ATOM 3494 C CA . LEU A 1 450 ? -12.836 0.558 29.591 1.00 88.75 450 LEU A CA 1
ATOM 3495 C C . LEU A 1 450 ? -11.465 0.857 28.971 1.00 88.75 450 LEU A C 1
ATOM 3497 O O . LEU A 1 450 ? -10.978 0.089 28.141 1.00 88.75 450 LEU A O 1
ATOM 3501 N N . ALA A 1 451 ? -10.838 1.965 29.375 1.00 88.38 451 ALA A N 1
ATOM 3502 C CA . ALA A 1 451 ? -9.531 2.365 28.861 1.00 88.38 451 ALA A CA 1
ATOM 3503 C C . ALA A 1 451 ? -8.446 1.327 29.196 1.00 88.38 451 ALA A C 1
ATOM 3505 O O . ALA A 1 451 ? -7.643 0.977 28.330 1.00 88.38 451 ALA A O 1
ATOM 3506 N N . GLY A 1 452 ? -8.456 0.789 30.420 1.00 90.94 452 GLY A N 1
ATOM 3507 C CA . GLY A 1 452 ? -7.548 -0.277 30.845 1.00 90.94 452 GLY A CA 1
ATOM 3508 C C . GLY A 1 452 ? -7.732 -1.568 30.043 1.00 90.94 452 GLY A C 1
ATOM 3509 O O . GLY A 1 452 ? -6.750 -2.145 29.577 1.00 90.94 452 GLY A O 1
ATOM 3510 N N . ALA A 1 453 ? -8.978 -1.990 29.810 1.00 88.69 453 ALA A N 1
ATOM 3511 C CA . ALA A 1 453 ? -9.286 -3.165 28.994 1.00 88.69 453 ALA A CA 1
ATOM 3512 C C . ALA A 1 453 ? -8.816 -2.990 27.541 1.00 88.69 453 ALA A C 1
ATOM 3514 O O . ALA A 1 453 ? -8.186 -3.885 26.977 1.00 88.69 453 ALA A O 1
ATOM 3515 N N . PHE A 1 454 ? -9.061 -1.816 26.956 1.00 88.81 454 PHE A N 1
ATOM 3516 C CA . PHE A 1 454 ? -8.629 -1.487 25.601 1.00 88.81 454 PHE A CA 1
ATOM 3517 C C . PHE A 1 454 ? -7.101 -1.476 25.459 1.00 88.81 454 PHE A C 1
ATOM 3519 O O . PHE A 1 454 ? -6.557 -2.024 24.497 1.00 88.81 454 PHE A O 1
ATOM 3526 N N . LEU A 1 455 ? -6.395 -0.896 26.434 1.00 89.88 455 LEU A N 1
ATOM 3527 C CA . LEU A 1 455 ? -4.934 -0.883 26.467 1.00 89.88 455 LEU A CA 1
ATOM 3528 C C . LEU A 1 455 ? -4.364 -2.302 26.586 1.00 89.88 455 LEU A C 1
ATOM 3530 O O . LEU A 1 455 ? -3.471 -2.664 25.822 1.00 89.88 455 LEU A O 1
ATOM 3534 N N . SER A 1 456 ? -4.915 -3.113 27.495 1.00 91.69 456 SER A N 1
ATOM 3535 C CA . SER A 1 456 ? -4.524 -4.515 27.676 1.00 91.69 456 SER A CA 1
ATOM 3536 C C . SER A 1 456 ? -4.709 -5.316 26.384 1.00 91.69 456 SER A C 1
ATOM 3538 O O . SER A 1 456 ? -3.745 -5.884 25.870 1.00 91.69 456 SER A O 1
ATOM 3540 N N . TYR A 1 457 ? -5.900 -5.252 25.774 1.00 89.94 457 TYR A N 1
ATOM 3541 C CA . TYR A 1 457 ? -6.187 -5.880 24.479 1.00 89.94 457 TYR A CA 1
ATOM 3542 C C . TYR A 1 457 ? -5.185 -5.453 23.399 1.00 89.94 457 TYR A C 1
ATOM 3544 O O . TYR A 1 457 ? -4.641 -6.290 22.676 1.00 89.94 457 TYR A O 1
ATOM 3552 N N . THR A 1 458 ? -4.885 -4.154 23.330 1.00 89.94 458 THR A N 1
ATOM 3553 C CA . THR A 1 458 ? -3.961 -3.603 22.336 1.00 89.94 458 THR A CA 1
ATOM 3554 C C . THR A 1 458 ? -2.548 -4.164 22.488 1.00 89.94 458 THR A C 1
ATOM 3556 O O . THR A 1 458 ? -1.925 -4.564 21.500 1.00 89.94 458 THR A O 1
ATOM 3559 N N . ILE A 1 459 ? -2.038 -4.220 23.719 1.00 90.12 459 ILE A N 1
ATOM 3560 C CA . ILE A 1 459 ? -0.705 -4.754 24.015 1.00 90.12 459 ILE A CA 1
ATOM 3561 C C . ILE A 1 459 ? -0.658 -6.250 23.701 1.00 90.12 459 ILE A C 1
ATOM 3563 O O . ILE A 1 459 ? 0.235 -6.689 22.974 1.00 90.12 459 ILE A O 1
ATOM 3567 N N . THR A 1 460 ? -1.635 -7.019 24.189 1.00 90.31 460 THR A N 1
ATOM 3568 C CA . THR A 1 460 ? -1.681 -8.473 24.008 1.00 90.31 460 THR A CA 1
ATOM 3569 C C . THR A 1 460 ? -1.736 -8.850 22.533 1.00 90.31 460 THR A C 1
ATOM 3571 O O . THR A 1 460 ? -0.879 -9.599 22.073 1.00 90.31 460 THR A O 1
ATOM 3574 N N . VAL A 1 461 ? -2.673 -8.291 21.758 1.00 88.69 461 VAL A N 1
ATOM 3575 C CA . VAL A 1 461 ? -2.810 -8.623 20.330 1.00 88.69 461 VAL A CA 1
ATOM 3576 C C . VAL A 1 461 ? -1.557 -8.235 19.545 1.00 88.69 461 VAL A C 1
ATOM 3578 O O . VAL A 1 461 ? -1.072 -9.028 18.736 1.00 88.69 461 VAL A O 1
ATOM 3581 N N . THR A 1 462 ? -0.989 -7.052 19.800 1.00 89.44 462 THR A N 1
ATOM 3582 C CA . THR A 1 462 ? 0.230 -6.602 19.107 1.00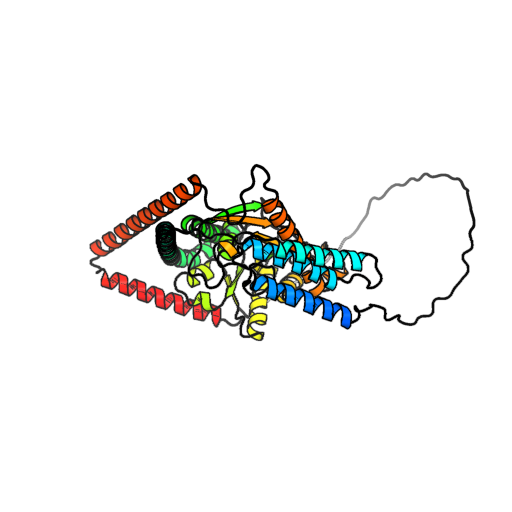 89.44 462 THR A CA 1
ATOM 3583 C C . THR A 1 462 ? 1.411 -7.530 19.399 1.00 89.44 462 THR A C 1
ATOM 3585 O O . THR A 1 462 ? 2.095 -7.967 18.471 1.00 89.44 462 THR A O 1
ATOM 3588 N N . ALA A 1 463 ? 1.623 -7.894 20.667 1.00 86.94 463 ALA A N 1
ATOM 3589 C CA . ALA A 1 463 ? 2.687 -8.815 21.057 1.00 86.94 463 ALA A CA 1
ATOM 3590 C C . ALA A 1 463 ? 2.485 -10.217 20.454 1.00 86.94 463 ALA A C 1
ATOM 3592 O O . ALA A 1 463 ? 3.424 -10.790 19.895 1.00 86.94 463 ALA A O 1
ATOM 3593 N N . SER A 1 464 ? 1.260 -10.752 20.503 1.00 86.75 464 SER A N 1
ATOM 3594 C CA . SER A 1 464 ? 0.924 -12.058 19.927 1.00 86.75 464 SER A CA 1
ATOM 3595 C C . SER A 1 464 ? 1.163 -12.103 18.418 1.00 86.75 464 SER A C 1
ATOM 3597 O O . SER A 1 464 ? 1.779 -13.050 17.931 1.00 86.75 464 SER A O 1
ATOM 3599 N N . LEU A 1 465 ? 0.739 -11.077 17.673 1.00 82.81 465 LEU A N 1
ATOM 3600 C CA . LEU A 1 465 ? 0.980 -10.991 16.231 1.00 82.81 465 LEU A CA 1
ATOM 3601 C C . LEU A 1 465 ? 2.467 -10.965 15.896 1.00 82.81 465 LEU A C 1
ATOM 3603 O O . LEU A 1 465 ? 2.907 -11.689 15.002 1.00 82.81 465 LEU A O 1
ATOM 3607 N N . TYR A 1 466 ? 3.246 -10.162 16.621 1.00 81.62 466 TYR A N 1
ATOM 3608 C CA . TYR A 1 466 ? 4.684 -10.086 16.403 1.00 81.62 466 TYR A CA 1
ATOM 3609 C C . TYR A 1 466 ? 5.354 -11.455 16.593 1.00 81.62 466 TYR A C 1
ATOM 3611 O O . TYR A 1 466 ? 6.143 -11.885 15.749 1.00 81.62 466 TYR A O 1
ATOM 3619 N N . ILE A 1 467 ? 4.985 -12.187 17.649 1.00 81.62 467 ILE A N 1
ATOM 3620 C CA . ILE A 1 467 ? 5.480 -13.548 17.892 1.00 81.62 467 ILE A CA 1
ATOM 3621 C C . ILE A 1 467 ? 5.055 -14.486 16.753 1.00 81.62 467 ILE A C 1
ATOM 3623 O O . ILE A 1 467 ? 5.898 -15.179 16.181 1.00 81.62 467 ILE A O 1
ATOM 3627 N N . LEU A 1 468 ? 3.773 -14.478 16.380 1.00 77.31 468 LEU A N 1
ATOM 3628 C CA . LEU A 1 468 ? 3.227 -15.368 15.354 1.00 77.31 468 LEU A CA 1
ATOM 3629 C C . LEU A 1 468 ? 3.833 -15.147 13.966 1.00 77.31 468 LEU A C 1
ATOM 3631 O O . LEU A 1 468 ? 3.948 -16.112 13.219 1.00 77.31 468 LEU A O 1
ATOM 3635 N N . TYR A 1 469 ? 4.196 -13.918 13.590 1.00 70.25 469 TYR A N 1
ATOM 3636 C CA . TYR A 1 469 ? 4.598 -13.593 12.213 1.00 70.25 469 TYR A CA 1
ATOM 3637 C C . TYR A 1 469 ? 6.105 -13.423 12.016 1.00 70.25 469 TYR A C 1
ATOM 3639 O O . TYR A 1 469 ? 6.639 -13.827 10.974 1.00 70.25 469 TYR A O 1
ATOM 3647 N N . CYS A 1 470 ? 6.799 -12.860 13.008 1.00 66.88 470 CYS A N 1
ATOM 3648 C CA . CYS A 1 470 ? 8.241 -12.632 12.931 1.00 66.88 470 CYS A CA 1
ATOM 3649 C C . CYS A 1 470 ? 9.047 -13.832 13.441 1.00 66.88 470 CYS A C 1
ATOM 3651 O O . CYS A 1 470 ? 10.165 -14.036 12.975 1.00 66.88 470 CYS A O 1
ATOM 3653 N N . LYS A 1 471 ? 8.488 -14.659 14.341 1.00 64.56 471 LYS A N 1
ATOM 3654 C CA . LYS A 1 471 ? 9.165 -15.859 14.869 1.00 64.56 471 LYS A CA 1
ATOM 3655 C C . LYS A 1 471 ? 8.625 -17.194 14.339 1.00 64.56 471 LYS A C 1
ATOM 3657 O O . LYS A 1 471 ? 9.151 -18.237 14.722 1.00 64.56 471 LYS A O 1
ATOM 3662 N N . ARG A 1 472 ? 7.629 -17.206 13.438 1.00 54.88 472 ARG A N 1
ATOM 3663 C CA . ARG A 1 472 ? 7.156 -18.464 12.825 1.00 54.88 472 ARG A CA 1
ATOM 3664 C C . ARG A 1 472 ? 8.250 -19.100 11.954 1.00 54.88 472 ARG A C 1
ATOM 3666 O O . ARG A 1 472 ? 8.785 -18.418 11.073 1.00 54.88 472 ARG A O 1
ATOM 3673 N N . PRO A 1 473 ? 8.554 -20.399 12.120 1.00 44.94 473 PRO A N 1
ATOM 3674 C CA . PRO A 1 473 ? 9.381 -21.123 11.163 1.00 44.94 473 PRO A CA 1
ATOM 3675 C C . PRO A 1 473 ? 8.699 -21.143 9.787 1.00 44.94 473 PRO A C 1
ATOM 3677 O O . PRO A 1 473 ? 7.481 -21.234 9.682 1.00 44.94 473 PRO A O 1
ATOM 3680 N N . ALA A 1 474 ? 9.494 -21.050 8.718 1.00 41.03 474 ALA A N 1
ATOM 3681 C CA . ALA A 1 474 ? 9.007 -20.894 7.342 1.00 41.03 474 ALA A CA 1
ATOM 3682 C C . ALA A 1 474 ? 8.335 -22.149 6.742 1.00 41.03 474 ALA A C 1
ATOM 3684 O O . ALA A 1 474 ? 8.027 -22.145 5.551 1.00 41.03 474 ALA A O 1
ATOM 3685 N N . SER A 1 475 ? 8.165 -23.214 7.526 1.00 31.98 475 SER A N 1
ATOM 3686 C CA . SER A 1 475 ? 7.576 -24.498 7.128 1.00 31.98 475 SER A CA 1
ATOM 3687 C C . SER A 1 475 ? 6.051 -24.574 7.300 1.00 31.98 475 SER A C 1
ATOM 3689 O O . SER A 1 475 ? 5.463 -25.576 6.907 1.00 31.98 475 SER A O 1
ATOM 3691 N N . LEU A 1 476 ? 5.425 -23.531 7.858 1.00 30.69 476 LEU A N 1
ATOM 3692 C CA . LEU A 1 476 ? 3.973 -23.314 7.954 1.00 30.69 476 LEU A CA 1
ATOM 3693 C C . LEU A 1 476 ? 3.601 -22.045 7.179 1.00 30.69 476 LEU A C 1
ATOM 3695 O O . LEU A 1 476 ? 2.442 -21.963 6.723 1.00 30.69 476 LEU A O 1
#

Sequence (476 aa):
MAKKQEDARSDAPGETSDKSNLSPNGPSSDPSARETSTQSLSVDTTPSSSTAALSSSSAKKFSARLQDIRTSASKVQPLTNAQKRGFYFKAEMLWQAVQDGLPADDPDHDSLLAAIDSFESEMLSLNPVRLASSFLPRILQRVDMLVRMVTCCVFFCLMGVLTFLPMITIAPILDSLLKLVGWPHQYLTNALFQKAVGRGFLYLAGVFYTEEGKAKGGYRTPLVVLFQHGSNLDGFLFLDSFPQFFKSIGKDDIYLMPYVGWLAYVIATLPIDRRHRNEAIKQLGRATRACASGTAVALSPEGTRSKTGQLMRFKKGPFYVQAESRASIAPVVIQGTFELWPPKYFFTCPGQVRMKYLPPIDPDSLPAKVGKNKEELSRFVRRQMFDAIEDLTVEASSGGKGRNPSAAPLTWFQRALNVVSMCLFWWVVRIVWVLVTSVSDARGVSRAALAGAFLSYTITVTASLYILYCKRPASL